Protein AF-0000000067820823 (afdb_homodimer)

InterPro domains:
  IPR001498 Impact, N-terminal [PF01205] (80-189)
  IPR020568 Ribosomal protein uS5 domain 2-type superfamily [SSF54211] (69-195)
  IPR023582 Impact family [PTHR16301] (3-196)
  IPR036956 Impact, N-terminal domain superfamily [G3DSA:3.30.230.30] (71-196)

Sequence (394 aa):
MDRKTKERLHRSLDQIYKKHKGEIIVFRWVEEIRNFLFSVESRQERNKRTERKKVKSRPDEYTKAAECPDITHGEVITDRKSSFQGHAARVGSVDDVKAVLTKLKMHRKIVNAKHNMVAYRIEHRTAKGVEIVQGYDEDGEAHAGGRLLHLLQTNNCLNTAVVVTRWFGGIQIGGDRFRHITNAAKQAIQQAGLLNKMDRKTKERLHRSLDQIYKKHKGEIIVFRWVEEIRNFLFSVESRQERNKRTERKKVKSRPDEYTKAAECPDITHGEVITDRKSSFQGHAARVGSVDDVKAVLTKLKMHRKIVNAKHNMVAYRIEHRTAKGVEIVQGYDEDGEAHAGGRLLHLLQTNNCLNTAVVVTRWFGGIQIGGDRFRHITNAAKQAIQQAGLLNK

Radius of gyration: 25.85 Å; Cα contacts (8 Å, |Δi|>4): 626; chains: 2; bounding box: 57×74×69 Å

pLDDT: mean 77.93, std 26.21, range [24.28, 98.88]

Structure (mmCIF, N/CA/C/O backbone):
data_AF-0000000067820823-model_v1
#
loop_
_entity.id
_entity.type
_entity.pdbx_description
1 polymer 'Protein IMPACT-like isoform X2'
#
loop_
_atom_site.group_PDB
_atom_site.id
_atom_site.type_symbol
_atom_site.label_atom_id
_atom_site.label_alt_id
_atom_site.label_comp_id
_atom_site.label_asym_id
_atom_site.label_entity_id
_atom_site.label_seq_id
_atom_site.pdbx_PDB_ins_code
_atom_site.Cartn_x
_atom_site.Cartn_y
_atom_site.Cartn_z
_atom_site.occupancy
_atom_site.B_iso_or_equiv
_atom_site.auth_seq_id
_atom_site.auth_comp_id
_atom_site.auth_asym_id
_atom_site.auth_atom_id
_atom_site.pdbx_PDB_model_num
ATOM 1 N N . MET A 1 1 ? -2.699 31.25 -27.094 1 39.38 1 MET A N 1
ATOM 2 C CA . MET A 1 1 ? -2.297 31.594 -25.734 1 39.38 1 MET A CA 1
ATOM 3 C C . MET A 1 1 ? -1.941 33.062 -25.625 1 39.38 1 MET A C 1
ATOM 5 O O . MET A 1 1 ? -1.123 33.562 -26.406 1 39.38 1 MET A O 1
ATOM 9 N N . ASP A 1 2 ? -2.703 33.812 -24.859 1 51.84 2 ASP A N 1
ATOM 10 C CA . ASP A 1 2 ? -2.561 35.25 -24.844 1 51.84 2 ASP A CA 1
ATOM 11 C C . ASP A 1 2 ? -1.235 35.656 -24.219 1 51.84 2 ASP A C 1
ATOM 13 O O . ASP A 1 2 ? -0.652 34.906 -23.438 1 51.84 2 ASP A O 1
ATOM 17 N N . ARG A 1 3 ? -0.697 36.75 -24.672 1 53.12 3 ARG A N 1
ATOM 18 C CA . ARG A 1 3 ? 0.581 37.312 -24.266 1 53.12 3 ARG A CA 1
ATOM 19 C C . ARG A 1 3 ? 0.674 37.438 -22.734 1 53.12 3 ARG A C 1
ATOM 21 O O . ARG A 1 3 ? 1.724 37.156 -22.156 1 53.12 3 ARG A O 1
ATOM 28 N N . LYS A 1 4 ? -0.357 37.719 -22.094 1 56.78 4 LYS A N 1
ATOM 29 C CA . LYS A 1 4 ? -0.385 37.875 -20.656 1 56.78 4 LYS A CA 1
ATOM 30 C C . LYS A 1 4 ? -0.19 36.562 -19.938 1 56.78 4 LYS A C 1
ATOM 32 O O . LYS A 1 4 ? 0.529 36.469 -18.938 1 56.78 4 LYS A O 1
ATOM 37 N N . THR A 1 5 ? -0.819 35.5 -20.469 1 55.78 5 THR A N 1
ATOM 38 C CA . THR A 1 5 ? -0.671 34.156 -19.906 1 55.78 5 THR A CA 1
ATOM 39 C C . THR A 1 5 ? 0.761 33.656 -20.062 1 55.78 5 THR A C 1
ATOM 41 O O . THR A 1 5 ? 1.307 33.031 -19.172 1 55.78 5 THR A O 1
ATOM 44 N N . LYS A 1 6 ? 1.312 34.062 -21.156 1 55 6 LYS A N 1
ATOM 45 C CA . LYS A 1 6 ? 2.703 33.688 -21.422 1 55 6 LYS A CA 1
ATOM 46 C C . LYS A 1 6 ? 3.645 34.406 -20.453 1 55 6 LYS A C 1
ATOM 48 O O . LYS A 1 6 ? 4.594 33.812 -19.953 1 55 6 LYS A O 1
ATOM 53 N N . GLU A 1 7 ? 3.434 35.625 -20.156 1 57.94 7 GLU A N 1
ATOM 54 C CA . GLU A 1 7 ? 4.273 36.375 -19.234 1 57.94 7 GLU A CA 1
ATOM 55 C C . GLU A 1 7 ? 4.141 35.875 -17.812 1 57.94 7 GLU A C 1
ATOM 57 O O . GLU A 1 7 ? 5.125 35.812 -17.078 1 57.94 7 GLU A O 1
ATOM 62 N N . ARG A 1 8 ? 2.9 35.438 -17.438 1 54.84 8 ARG A N 1
ATOM 63 C CA . ARG A 1 8 ? 2.691 34.875 -16.125 1 54.84 8 ARG A CA 1
ATOM 64 C C . ARG A 1 8 ? 3.422 33.531 -15.984 1 54.84 8 ARG A C 1
ATOM 66 O O . ARG A 1 8 ? 3.994 33.25 -14.93 1 54.84 8 ARG A O 1
ATOM 73 N N . LEU A 1 9 ? 3.406 32.844 -17.062 1 57.16 9 LEU A N 1
ATOM 74 C CA . LEU A 1 9 ? 4.191 31.609 -17.094 1 57.16 9 LEU A CA 1
ATOM 75 C C . LEU A 1 9 ? 5.676 31.906 -16.906 1 57.16 9 LEU A C 1
ATOM 77 O O . LEU A 1 9 ? 6.355 31.219 -16.141 1 57.16 9 LEU A O 1
ATOM 81 N N . HIS A 1 10 ? 6.109 32.812 -17.578 1 57.41 10 HIS A N 1
ATOM 82 C CA . HIS A 1 10 ? 7.52 33.188 -17.5 1 57.41 10 HIS A CA 1
ATOM 83 C C . HIS A 1 10 ? 7.895 33.656 -16.094 1 57.41 10 HIS A C 1
ATOM 85 O O . HIS A 1 10 ? 8.961 33.312 -15.586 1 57.41 10 HIS A O 1
ATOM 91 N N . ARG A 1 11 ? 7.125 34.406 -15.398 1 55.44 11 ARG A N 1
ATOM 92 C CA . ARG A 1 11 ? 7.402 34.906 -14.062 1 55.44 11 ARG A CA 1
ATOM 93 C C . ARG A 1 11 ? 7.426 33.781 -13.047 1 55.44 11 ARG A C 1
ATOM 95 O O . ARG A 1 11 ? 8.273 33.75 -12.148 1 55.44 11 ARG A O 1
ATOM 102 N N . SER A 1 12 ? 6.461 32.875 -13.242 1 53.94 12 SER A N 1
ATOM 103 C CA . SER A 1 12 ? 6.434 31.703 -12.367 1 53.94 12 SER A CA 1
ATOM 104 C C . SER A 1 12 ? 7.664 30.828 -12.57 1 53.94 12 SER A C 1
ATOM 106 O O . SER A 1 12 ? 8.258 30.344 -11.602 1 53.94 12 SER A O 1
ATOM 108 N N . LEU A 1 13 ? 7.996 30.734 -13.789 1 54.44 13 LEU A N 1
ATOM 109 C CA . LEU A 1 13 ? 9.195 29.969 -14.117 1 54.44 13 LEU A CA 1
ATOM 110 C C . LEU A 1 13 ? 10.445 30.672 -13.609 1 54.44 13 LEU A C 1
ATOM 112 O O . LEU A 1 13 ? 11.359 30.016 -13.094 1 54.44 13 LEU A O 1
ATOM 116 N N . ASP A 1 14 ? 10.484 31.922 -13.664 1 54.28 14 ASP A N 1
ATOM 117 C CA . ASP A 1 14 ? 11.617 32.719 -13.203 1 54.28 14 ASP A CA 1
ATOM 118 C C . ASP A 1 14 ? 11.758 32.656 -11.688 1 54.28 14 ASP A C 1
ATOM 120 O O . ASP A 1 14 ? 12.875 32.562 -11.164 1 54.28 14 ASP A O 1
ATOM 124 N N . GLN A 1 15 ? 10.734 32.75 -10.906 1 52.34 15 GLN A N 1
ATOM 125 C CA . GLN A 1 15 ? 10.758 32.656 -9.445 1 52.34 15 GLN A CA 1
ATOM 126 C C . GLN A 1 15 ? 11.258 31.297 -9 1 52.34 15 GLN A C 1
ATOM 128 O O . GLN A 1 15 ? 12.023 31.188 -8.039 1 52.34 15 GLN A O 1
ATOM 133 N N . ILE A 1 16 ? 10.836 30.328 -9.688 1 49.06 16 ILE A N 1
ATOM 134 C CA . ILE A 1 16 ? 11.297 28.984 -9.398 1 49.06 16 ILE A CA 1
ATOM 135 C C . ILE A 1 16 ? 12.781 28.859 -9.719 1 49.06 16 ILE A C 1
ATOM 137 O O . ILE A 1 16 ? 13.539 28.25 -8.961 1 49.06 16 ILE A O 1
ATOM 141 N N . TYR A 1 17 ? 13.148 29.344 -10.836 1 47.38 17 TYR A N 1
ATOM 142 C CA . TYR A 1 17 ? 14.555 29.359 -11.227 1 47.38 17 TYR A CA 1
ATOM 143 C C . TYR A 1 17 ? 15.406 30.062 -10.188 1 47.38 17 TYR A C 1
ATOM 145 O O . TYR A 1 17 ? 16.516 29.625 -9.867 1 47.38 17 TYR A O 1
ATOM 153 N N . LYS A 1 18 ? 14.969 31.125 -9.703 1 51.25 18 LYS A N 1
ATOM 154 C CA . LYS A 1 18 ? 15.742 31.906 -8.742 1 51.25 18 LYS A CA 1
ATOM 155 C C . LYS A 1 18 ? 15.836 31.188 -7.402 1 51.25 18 LYS A C 1
ATOM 157 O O . LYS A 1 18 ? 16.844 31.297 -6.695 1 51.25 18 LYS A O 1
ATOM 162 N N . LYS A 1 19 ? 14.789 30.453 -7.035 1 46.28 19 LYS A N 1
ATOM 163 C CA . LYS A 1 19 ? 14.773 29.781 -5.738 1 46.28 19 LYS A CA 1
ATOM 164 C C . LYS A 1 19 ? 15.555 28.469 -5.793 1 46.28 19 LYS A C 1
ATOM 166 O O . LYS A 1 19 ? 16.109 28.031 -4.785 1 46.28 19 LYS A O 1
ATOM 171 N N . HIS A 1 20 ? 15.594 27.703 -6.906 1 42.31 20 HIS A N 1
ATOM 172 C CA . HIS A 1 20 ? 16.25 26.391 -6.965 1 42.31 20 HIS A CA 1
ATOM 173 C C . HIS A 1 20 ? 17.391 26.406 -7.969 1 42.31 20 HIS A C 1
ATOM 175 O O . HIS A 1 20 ? 17.328 25.719 -9 1 42.31 20 HIS A O 1
ATOM 181 N N . LYS A 1 21 ? 18.312 27.172 -8.023 1 42.91 21 LYS A N 1
ATOM 182 C CA . LYS A 1 21 ? 19.438 27.406 -8.93 1 42.91 21 LYS A CA 1
ATOM 183 C C . LYS A 1 21 ? 20.266 26.125 -9.109 1 42.91 21 LYS A C 1
ATOM 185 O O . LYS A 1 21 ? 21.141 26.062 -9.969 1 42.91 21 LYS A O 1
ATOM 190 N N . GLY A 1 22 ? 20.047 25.047 -8.398 1 41.19 22 GLY A N 1
ATOM 191 C CA . GLY A 1 22 ? 20.906 23.875 -8.453 1 41.19 22 GLY A CA 1
ATOM 192 C C . GLY A 1 22 ? 20.141 22.594 -8.727 1 41.19 22 GLY A C 1
ATOM 193 O O . GLY A 1 22 ? 20.734 21.531 -8.852 1 41.19 22 GLY A O 1
ATOM 194 N N . GLU A 1 23 ? 18.922 22.5 -8.297 1 39.47 23 GLU A N 1
ATOM 195 C CA . GLU A 1 23 ? 18.281 21.203 -8.375 1 39.47 23 GLU A CA 1
ATOM 196 C C . GLU A 1 23 ? 17.703 20.953 -9.766 1 39.47 23 GLU A C 1
ATOM 198 O O . GLU A 1 23 ? 17.391 21.891 -10.5 1 39.47 23 GLU A O 1
ATOM 203 N N . ILE A 1 24 ? 17.953 19.734 -10.328 1 37.59 24 ILE A N 1
ATOM 204 C CA . ILE A 1 24 ? 17.484 19.172 -11.602 1 37.59 24 ILE A CA 1
ATOM 205 C C . ILE A 1 24 ? 16.031 19.562 -11.82 1 37.59 24 ILE A C 1
ATOM 207 O O . ILE A 1 24 ? 15.141 19.109 -11.094 1 37.59 24 ILE A O 1
ATOM 211 N N . ILE A 1 25 ? 15.719 20.734 -12.195 1 42.69 25 ILE A N 1
ATOM 212 C CA . ILE A 1 25 ? 14.609 21.672 -12.359 1 42.69 25 ILE A CA 1
ATOM 213 C C . ILE A 1 25 ? 13.688 21.188 -13.477 1 42.69 25 ILE A C 1
ATOM 215 O O . ILE A 1 25 ? 12.641 21.781 -13.734 1 42.69 25 ILE A O 1
ATOM 219 N N . VAL A 1 26 ? 14.234 20.25 -14.227 1 43.44 26 VAL A N 1
ATOM 220 C CA . VAL A 1 26 ? 13.445 20.016 -15.438 1 43.44 26 VAL A CA 1
ATOM 221 C C . VAL A 1 26 ? 12.109 19.391 -15.07 1 43.44 26 VAL A C 1
ATOM 223 O O . VAL A 1 26 ? 11.062 19.797 -15.57 1 43.44 26 VAL A O 1
ATOM 226 N N . PHE A 1 27 ? 12.227 18.406 -14.164 1 41.75 27 PHE A N 1
ATOM 227 C CA . PHE A 1 27 ? 10.984 17.688 -13.898 1 41.75 27 PHE A CA 1
ATOM 228 C C . PHE A 1 27 ? 9.992 18.594 -13.172 1 41.75 27 PHE A C 1
ATOM 230 O O . PHE A 1 27 ? 8.797 18.594 -13.492 1 41.75 27 PHE A O 1
ATOM 237 N N . ARG A 1 28 ? 10.508 19.422 -12.336 1 45.19 28 ARG A N 1
ATOM 238 C CA . ARG A 1 28 ? 9.648 20.344 -11.617 1 45.19 28 ARG A CA 1
ATOM 239 C C . ARG A 1 28 ? 9.062 21.391 -12.57 1 45.19 28 ARG A C 1
ATOM 241 O O . ARG A 1 28 ? 7.883 21.75 -12.461 1 45.19 28 ARG A O 1
ATOM 248 N N . TRP A 1 29 ? 9.844 21.75 -13.547 1 45.97 29 TRP A N 1
ATOM 249 C CA . TRP A 1 29 ? 9.367 22.703 -14.547 1 45.97 29 TRP A CA 1
ATOM 250 C C . TRP A 1 29 ? 8.266 22.078 -15.398 1 45.97 29 TRP A C 1
ATOM 252 O O . TRP A 1 29 ? 7.23 22.688 -15.641 1 45.97 29 TRP A O 1
A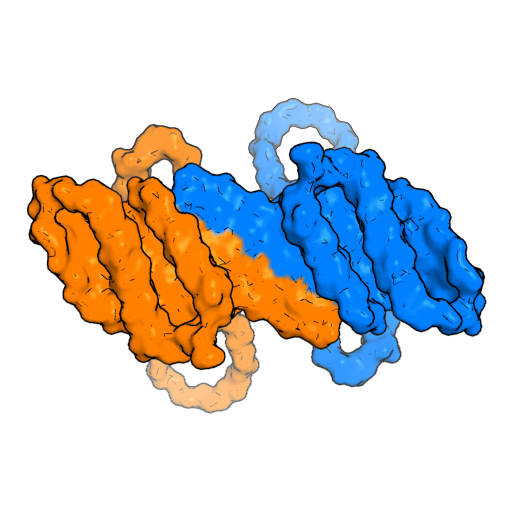TOM 262 N N . VAL A 1 30 ? 8.461 20.859 -15.75 1 47.31 30 VAL A N 1
ATOM 263 C CA . VAL A 1 30 ? 7.48 20.172 -16.578 1 47.31 30 VAL A CA 1
ATOM 264 C C . VAL A 1 30 ? 6.172 20 -15.805 1 47.31 30 VAL A C 1
ATOM 266 O O . VAL A 1 30 ? 5.09 20.234 -16.344 1 47.31 30 VAL A O 1
ATOM 269 N N . GLU A 1 31 ? 6.344 19.766 -14.609 1 49.38 31 GLU A N 1
ATOM 270 C CA . GLU A 1 31 ? 5.145 19.625 -13.797 1 49.38 31 GLU A CA 1
ATOM 271 C C . GLU A 1 31 ? 4.449 20.969 -13.602 1 49.38 31 GLU A C 1
ATOM 273 O O . GLU A 1 31 ? 3.219 21.047 -13.633 1 49.38 31 GLU A O 1
ATOM 278 N N . GLU A 1 32 ? 5.211 21.984 -13.5 1 51 32 GLU A N 1
ATOM 279 C CA . GLU A 1 32 ? 4.645 23.312 -13.367 1 51 32 GLU A CA 1
ATOM 280 C C . GLU A 1 32 ? 4.004 23.781 -14.68 1 51 32 GLU A C 1
ATOM 282 O O . GLU A 1 32 ? 2.939 24.391 -14.672 1 51 32 GLU A O 1
ATOM 287 N N . ILE A 1 33 ? 4.637 23.453 -15.664 1 48.97 33 ILE A N 1
ATOM 288 C CA . ILE A 1 33 ? 4.09 23.766 -16.984 1 48.97 33 ILE A CA 1
ATOM 289 C C . ILE A 1 33 ? 2.812 22.969 -17.219 1 48.97 33 ILE A C 1
ATOM 291 O O . ILE A 1 33 ? 1.807 23.516 -17.672 1 48.97 33 ILE A O 1
ATOM 295 N N . ARG A 1 34 ? 2.801 21.75 -16.844 1 47.66 34 ARG A N 1
ATOM 296 C CA . ARG A 1 34 ? 1.609 20.906 -16.984 1 47.66 34 ARG A CA 1
ATOM 297 C C . ARG A 1 34 ? 0.469 21.438 -16.125 1 47.66 34 ARG A C 1
ATOM 299 O O . ARG A 1 34 ? -0.676 21.516 -16.578 1 47.66 34 ARG A O 1
ATOM 306 N N . ASN A 1 35 ? 0.856 21.859 -14.922 1 52.94 35 ASN A N 1
ATOM 307 C CA . ASN A 1 35 ? -0.122 22.484 -14.031 1 52.94 35 ASN A CA 1
ATOM 308 C C . ASN A 1 35 ? -0.64 23.797 -14.594 1 52.94 35 ASN A C 1
ATOM 310 O O . ASN A 1 35 ? -1.834 24.094 -14.5 1 52.94 35 ASN A O 1
ATOM 314 N N . PHE A 1 36 ? 0.246 24.578 -15.141 1 45.69 36 PHE A N 1
ATOM 315 C CA . PHE A 1 36 ? -0.088 25.859 -15.742 1 45.69 36 PHE A CA 1
ATOM 316 C C . PHE A 1 36 ? -0.953 25.656 -16.984 1 45.69 36 PHE A C 1
ATOM 318 O O . PHE A 1 36 ? -1.968 26.344 -17.156 1 45.69 36 PHE A O 1
ATOM 325 N N . LEU A 1 37 ? -0.619 24.75 -17.75 1 49.31 37 LEU A N 1
ATOM 326 C CA . LEU A 1 37 ? -1.388 24.469 -18.969 1 49.31 37 LEU A CA 1
ATOM 327 C C . LEU A 1 37 ? -2.777 23.953 -18.609 1 49.31 37 LEU A C 1
ATOM 329 O O . LEU A 1 37 ? -3.762 24.297 -19.266 1 49.31 37 LEU A O 1
ATOM 333 N N . PHE A 1 38 ? -2.891 23.203 -17.641 1 46.91 38 PHE A N 1
ATOM 334 C CA . PHE A 1 38 ? -4.164 22.703 -17.141 1 46.91 38 PHE A CA 1
ATOM 335 C C . PHE A 1 38 ? -5.016 23.844 -16.578 1 46.91 38 PHE A C 1
ATOM 337 O O . PHE A 1 38 ? -6.227 23.875 -16.797 1 46.91 38 PHE A O 1
ATOM 344 N N . SER A 1 39 ? -4.363 24.734 -15.984 1 43.84 39 SER A N 1
ATOM 345 C CA . SER A 1 39 ? -5.094 25.891 -15.453 1 43.84 39 SER A CA 1
ATOM 346 C C . SER A 1 39 ? -5.613 26.781 -16.562 1 43.84 39 SER A C 1
ATOM 348 O O . SER A 1 39 ? -6.695 27.359 -16.453 1 43.84 39 SER A O 1
ATOM 350 N N . VAL A 1 40 ? -4.957 26.969 -17.641 1 44.94 40 VAL A N 1
ATOM 351 C CA . VAL A 1 40 ? -5.383 27.797 -18.766 1 44.94 40 VAL A CA 1
ATOM 352 C C . VAL A 1 40 ? -6.547 27.109 -19.484 1 44.94 40 VAL A C 1
ATOM 354 O O . VAL A 1 40 ? -7.484 27.781 -19.938 1 44.94 40 VAL A O 1
ATOM 357 N N . GLU A 1 41 ? -6.527 25.859 -19.656 1 42.62 41 GLU A N 1
ATOM 358 C CA . GLU A 1 41 ? -7.617 25.156 -20.344 1 42.62 41 GLU A CA 1
ATOM 359 C C . GLU A 1 41 ? -8.914 25.25 -19.547 1 42.62 41 GLU A C 1
ATOM 361 O O . GLU A 1 41 ? -10 25.375 -20.125 1 42.62 41 GLU A O 1
ATOM 366 N N . SER A 1 42 ? -8.75 25.266 -18.297 1 38.69 42 SER A N 1
ATOM 367 C CA . SER A 1 42 ? -9.961 25.359 -17.484 1 38.69 42 SER A CA 1
ATOM 368 C C . SER A 1 42 ? -10.547 26.766 -17.516 1 38.69 42 SER A C 1
ATOM 370 O O . SER A 1 42 ? -11.766 26.938 -17.438 1 38.69 42 SER A O 1
ATOM 372 N N . ARG A 1 43 ? -9.766 27.781 -17.766 1 37.38 43 ARG A N 1
ATOM 373 C CA . ARG A 1 43 ? -10.32 29.125 -17.891 1 37.38 43 ARG A CA 1
ATOM 374 C C . ARG A 1 43 ? -11.094 29.281 -19.203 1 37.38 43 ARG A C 1
ATOM 376 O O . ARG A 1 43 ? -11.984 30.109 -19.297 1 37.38 43 ARG A O 1
ATOM 383 N N . GLN A 1 44 ? -10.727 28.609 -20.234 1 37.25 44 GLN A N 1
ATOM 384 C CA . GLN A 1 44 ? -11.438 28.812 -21.5 1 37.25 44 GLN A CA 1
ATOM 385 C C . GLN A 1 44 ? -12.859 28.266 -21.422 1 37.25 44 GLN A C 1
ATOM 387 O O . GLN A 1 44 ? -13.719 28.656 -22.219 1 37.25 44 GLN A O 1
ATOM 392 N N . GLU A 1 45 ? -13.102 27.281 -20.578 1 37.03 45 GLU A N 1
ATOM 393 C CA . GLU A 1 45 ? -14.445 26.719 -20.594 1 37.03 45 GLU A CA 1
ATOM 394 C C . GLU A 1 45 ? -15.438 27.641 -19.875 1 37.03 45 GLU A C 1
ATOM 396 O O . GLU A 1 45 ? -16.641 27.406 -19.922 1 37.03 45 GLU A O 1
ATOM 401 N N . ARG A 1 46 ? -14.969 28.609 -19.047 1 31.05 46 ARG A N 1
ATOM 402 C CA . ARG A 1 46 ? -15.984 29.438 -18.391 1 31.05 46 ARG A CA 1
ATOM 403 C C . ARG A 1 46 ? -16.703 30.328 -19.406 1 31.05 46 ARG A C 1
ATOM 405 O O . ARG A 1 46 ? -17.812 30.797 -19.141 1 31.05 46 ARG A O 1
ATOM 412 N N . ASN A 1 47 ? -16.094 30.766 -20.453 1 29.28 47 ASN A N 1
ATOM 413 C CA . ASN A 1 47 ? -16.781 31.812 -21.203 1 29.28 47 ASN A CA 1
ATOM 414 C C . ASN A 1 47 ? -17.875 31.234 -22.094 1 29.28 47 ASN A C 1
ATOM 416 O O . ASN A 1 47 ? -18.516 31.984 -22.859 1 29.28 47 ASN A O 1
ATOM 420 N N . LYS A 1 48 ? -17.766 29.969 -22.562 1 35.5 48 LYS A N 1
ATOM 421 C CA . LYS A 1 48 ? -18.766 29.641 -23.562 1 35.5 48 LYS A CA 1
ATOM 422 C C . LYS A 1 48 ? -20.141 29.438 -22.922 1 35.5 48 LYS A C 1
ATOM 424 O O . LYS A 1 48 ? -20.609 28.297 -22.828 1 35.5 48 LYS A O 1
ATOM 429 N N . ARG A 1 49 ? -20.484 29.969 -21.75 1 26.03 49 ARG A N 1
ATOM 430 C CA . ARG A 1 49 ? -21.797 29.719 -21.188 1 26.03 49 ARG A CA 1
ATOM 431 C C . ARG A 1 49 ? -22.891 30.328 -22.062 1 26.03 49 ARG A C 1
ATOM 433 O O . ARG A 1 49 ? -24.078 30.219 -21.766 1 26.03 49 ARG A O 1
ATOM 440 N N . THR A 1 50 ? -22.594 31.141 -23.031 1 24.62 50 THR A N 1
ATOM 441 C CA . THR A 1 50 ? -23.875 31.797 -23.328 1 24.62 50 THR A CA 1
ATOM 442 C C . THR A 1 50 ? -24.766 30.875 -24.172 1 24.62 50 THR A C 1
ATOM 444 O O . THR A 1 50 ? -25.984 30.828 -23.969 1 24.62 50 THR A O 1
ATOM 447 N N . GLU A 1 51 ? -24.406 30.516 -25.484 1 26.94 51 GLU A N 1
ATOM 448 C CA . GLU A 1 51 ? -25.516 30.406 -26.438 1 26.94 51 GLU A CA 1
ATOM 449 C C . GLU A 1 51 ? -26.297 29.125 -26.219 1 26.94 51 GLU A C 1
ATOM 451 O O . GLU A 1 51 ? -25.766 28.125 -25.719 1 26.94 51 GLU A O 1
ATOM 456 N N . ARG A 1 52 ? -27.734 29.031 -26.781 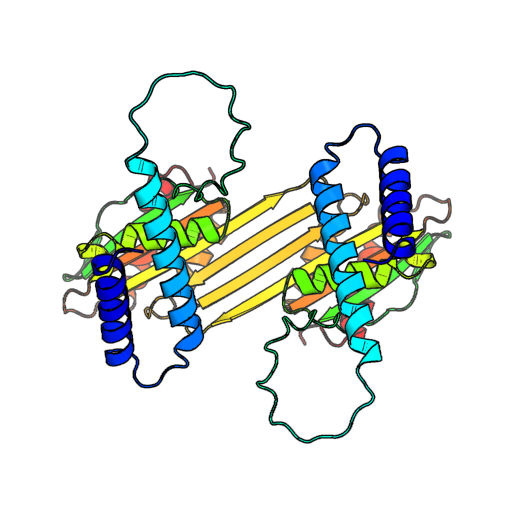1 24.67 52 ARG A N 1
ATOM 457 C CA . ARG A 1 52 ? -29 28.328 -26.609 1 24.67 52 ARG A CA 1
ATOM 458 C C . ARG A 1 52 ? -28.859 26.844 -26.938 1 24.67 52 ARG A C 1
ATOM 460 O O . ARG A 1 52 ? -29.547 26 -26.359 1 24.67 52 ARG A O 1
ATOM 467 N N . LYS A 1 53 ? -28.609 26.469 -28.25 1 29.34 53 LYS A N 1
ATOM 468 C CA . LYS A 1 53 ? -29.375 25.375 -28.828 1 29.34 53 LYS A CA 1
ATOM 469 C C . LYS A 1 53 ? -28.922 24.031 -28.266 1 29.34 53 LYS A C 1
ATOM 471 O O . LYS A 1 53 ? -27.75 23.859 -27.906 1 29.34 53 LYS A O 1
ATOM 476 N N . LYS A 1 54 ? -29.906 22.891 -28.25 1 28.17 54 LYS A N 1
ATOM 477 C CA . LYS A 1 54 ? -30.125 21.609 -27.578 1 28.17 54 LYS A CA 1
ATOM 478 C C . LYS A 1 54 ? -29.109 20.578 -28.031 1 28.17 54 LYS A C 1
ATOM 480 O O . LYS A 1 54 ? -29.297 19.375 -27.812 1 28.17 54 LYS A O 1
ATOM 485 N N . VAL A 1 55 ? -28.156 20.891 -28.953 1 24.64 55 VAL A N 1
ATOM 486 C CA . VAL A 1 55 ? -27.594 19.734 -29.625 1 24.64 55 VAL A CA 1
ATOM 487 C C . VAL A 1 55 ? -26.969 18.797 -28.594 1 24.64 55 VAL A C 1
ATOM 489 O O . VAL A 1 55 ? -26.281 19.234 -27.656 1 24.64 55 VAL A O 1
ATOM 492 N N . LYS A 1 56 ? -27.453 17.484 -28.641 1 28.75 56 LYS A N 1
ATOM 493 C CA . LYS A 1 56 ? -27.156 16.312 -27.812 1 28.75 56 LYS A CA 1
ATOM 494 C C . LYS A 1 56 ? -25.656 16.094 -27.703 1 28.75 56 LYS A C 1
ATOM 496 O O . LYS A 1 56 ? -25 15.711 -28.672 1 28.75 56 LYS A O 1
ATOM 501 N N . SER A 1 57 ? -24.891 17.125 -27.406 1 25.94 57 SER A N 1
ATOM 502 C CA . SER A 1 57 ? -23.422 17.031 -27.391 1 25.94 57 SER A CA 1
ATOM 503 C C . SER A 1 57 ? -22.969 15.789 -26.641 1 25.94 57 SER A C 1
ATOM 505 O O . SER A 1 57 ? -23.594 15.367 -25.672 1 25.94 57 SER A O 1
ATOM 507 N N . ARG A 1 58 ? -22.312 14.859 -27.406 1 27.66 58 ARG A N 1
ATOM 508 C CA . ARG A 1 58 ? -21.625 13.68 -26.891 1 27.66 58 ARG A CA 1
ATOM 509 C C . ARG A 1 58 ? -20.969 13.969 -25.547 1 27.66 58 ARG A C 1
ATOM 511 O O . ARG A 1 58 ? -20.453 15.062 -25.328 1 27.66 58 ARG A O 1
ATOM 518 N N . PRO A 1 59 ? -21.406 13.32 -24.5 1 29.22 59 PRO A N 1
ATOM 519 C CA . PRO A 1 59 ? -20.844 13.492 -23.156 1 29.22 59 PRO A CA 1
ATOM 520 C C . PRO A 1 59 ? -19.312 13.617 -23.172 1 29.22 59 PRO A C 1
ATOM 522 O O . PRO A 1 59 ? -18.641 12.844 -23.844 1 29.22 59 PRO A O 1
ATOM 525 N N . ASP A 1 60 ? -18.703 14.812 -23.375 1 30.7 60 ASP A N 1
ATOM 526 C CA . ASP A 1 60 ? -17.312 15.18 -23.141 1 30.7 60 ASP A CA 1
ATOM 527 C C . ASP A 1 60 ? -16.703 14.344 -22.016 1 30.7 60 ASP A C 1
ATOM 529 O O . ASP A 1 60 ? -17.172 14.398 -20.875 1 30.7 60 ASP A O 1
ATOM 533 N N . GLU A 1 61 ? -16.469 13.102 -22.25 1 31.55 61 GLU A N 1
ATOM 534 C CA . GLU A 1 61 ? -15.617 12.344 -21.344 1 31.55 61 GLU A CA 1
ATOM 535 C C . GLU A 1 61 ? -14.516 13.219 -20.75 1 31.55 61 GLU A C 1
ATOM 537 O O . GLU A 1 61 ? -13.453 13.383 -21.359 1 31.55 61 GLU A O 1
ATOM 542 N N . TYR A 1 62 ? -14.656 14.586 -20.609 1 29.03 62 TYR A N 1
ATOM 543 C CA . TYR A 1 62 ? -13.758 15.5 -19.906 1 29.03 62 TYR A CA 1
ATOM 544 C C . TYR A 1 62 ? -13.055 14.789 -18.766 1 29.03 62 TYR A C 1
ATOM 546 O O . TYR A 1 62 ? -13.656 13.961 -18.062 1 29.03 62 TYR A O 1
ATOM 554 N N . THR A 1 63 ? -11.891 14.344 -18.953 1 33.53 63 THR A N 1
ATOM 555 C CA . THR A 1 63 ? -11.055 14.047 -17.797 1 33.53 63 THR A CA 1
ATOM 556 C C . THR A 1 63 ? -11.469 14.898 -16.609 1 33.53 63 THR A C 1
ATOM 558 O O . THR A 1 63 ? -11.305 16.125 -16.625 1 33.53 63 THR A O 1
ATOM 561 N N . LYS A 1 64 ? -12.633 14.906 -16.141 1 35.97 64 LYS A N 1
ATOM 562 C CA . LYS A 1 64 ? -13.109 15.594 -14.953 1 35.97 64 LYS A CA 1
ATOM 563 C C . LYS A 1 64 ? -11.969 15.898 -13.992 1 35.97 64 LYS A C 1
ATOM 565 O O . LYS A 1 64 ? -11.25 14.984 -13.562 1 35.97 64 LYS A O 1
ATOM 570 N N . ALA A 1 65 ? -11.125 16.875 -14.172 1 41.19 65 ALA A N 1
ATOM 571 C CA . ALA A 1 65 ? -10.273 17.359 -13.094 1 41.19 65 ALA A CA 1
ATOM 572 C C . ALA A 1 65 ? -10.781 16.891 -11.734 1 41.19 65 ALA A C 1
ATOM 574 O O . ALA A 1 65 ? -11.898 17.234 -11.328 1 41.19 65 ALA A O 1
ATOM 575 N N . ALA A 1 66 ? -10.633 15.695 -11.383 1 56.34 66 ALA A N 1
ATOM 576 C CA . ALA A 1 66 ? -11.117 15.094 -10.148 1 56.34 66 ALA A CA 1
ATOM 577 C C . ALA A 1 66 ? -11.195 16.125 -9.031 1 56.34 66 ALA A C 1
ATOM 579 O O . ALA A 1 66 ? -10.234 16.859 -8.781 1 56.34 66 ALA A O 1
ATOM 580 N N . GLU A 1 67 ? -12.383 16.812 -8.781 1 82.38 67 GLU A N 1
ATOM 581 C CA . GLU A 1 67 ? -12.688 17.734 -7.688 1 82.38 67 GLU A CA 1
ATOM 582 C C . GLU A 1 67 ? -12.023 17.281 -6.391 1 82.38 67 GLU A C 1
ATOM 584 O O . GLU A 1 67 ? -11.922 16.078 -6.121 1 82.38 67 GLU A O 1
ATOM 589 N N . CYS A 1 68 ? -11.203 18.172 -5.836 1 93.81 68 CYS A N 1
ATOM 590 C CA . CYS A 1 68 ? -10.578 17.906 -4.547 1 93.81 68 CYS A CA 1
ATOM 591 C C . CYS A 1 68 ? -11.609 17.453 -3.52 1 93.81 68 CYS A C 1
ATOM 593 O O . CYS A 1 68 ? -12.664 18.078 -3.379 1 93.81 68 CYS A O 1
ATOM 595 N N . PRO A 1 69 ? -11.312 16.391 -2.875 1 97.38 69 PRO A N 1
ATOM 596 C CA . PRO A 1 69 ? -12.211 15.93 -1.812 1 97.38 69 PRO A CA 1
ATOM 597 C C . PRO A 1 69 ? -12.461 17 -0.75 1 97.38 69 PRO A C 1
ATOM 599 O O . PRO A 1 69 ? -11.633 17.891 -0.565 1 97.38 69 PRO A O 1
ATOM 602 N N . ASP A 1 70 ? -13.625 16.891 -0.086 1 97.38 70 ASP A N 1
ATOM 603 C CA . ASP A 1 70 ? -13.898 17.797 1.03 1 97.38 70 ASP A CA 1
ATOM 604 C C . ASP A 1 70 ? -12.93 17.547 2.182 1 97.38 70 ASP A C 1
ATOM 606 O O . ASP A 1 70 ? -12.609 16.406 2.504 1 97.38 70 ASP A O 1
ATOM 610 N N . ILE A 1 71 ? -12.555 18.594 2.783 1 98.69 71 ILE A N 1
ATOM 611 C CA . ILE A 1 71 ? -11.57 18.5 3.857 1 98.69 71 ILE A CA 1
ATOM 612 C C . ILE A 1 71 ? -12.203 18.938 5.176 1 98.69 71 ILE A C 1
ATOM 614 O O . ILE A 1 71 ? -12.812 20.016 5.254 1 98.69 71 ILE A O 1
ATOM 618 N N . THR A 1 72 ? -12.055 18.125 6.215 1 98.75 72 THR A N 1
ATOM 619 C CA . THR A 1 72 ? -12.477 18.453 7.566 1 98.75 72 THR A CA 1
ATOM 620 C C . THR A 1 72 ? -11.312 19.016 8.383 1 98.75 72 THR A C 1
ATOM 622 O O . THR A 1 72 ? -10.234 18.406 8.414 1 98.75 72 THR A O 1
ATOM 625 N N . HIS A 1 73 ? -11.562 20.094 9.008 1 98.56 73 HIS A N 1
ATOM 626 C CA . HIS A 1 73 ? -10.516 20.734 9.805 1 98.56 73 HIS A CA 1
ATOM 627 C C . HIS A 1 73 ? -10.773 20.562 11.297 1 98.56 73 HIS A C 1
ATOM 629 O O . HIS A 1 73 ? -11.852 20.906 11.789 1 98.56 73 HIS A O 1
ATOM 635 N N . GLY A 1 74 ? -9.805 20.016 11.961 1 98.44 74 GLY A N 1
ATOM 636 C CA . GLY A 1 74 ? -9.922 19.875 13.406 1 98.44 74 GLY A CA 1
ATOM 637 C C . GLY A 1 74 ? -9.641 21.156 14.164 1 98.44 74 GLY A C 1
ATOM 638 O O . GLY A 1 74 ? -9.305 22.188 13.555 1 98.44 74 GLY A O 1
ATOM 639 N N . GLU A 1 75 ? -9.789 21.047 15.484 1 97.75 75 GLU A N 1
ATOM 640 C CA . GLU A 1 75 ? -9.453 22.172 16.344 1 97.75 75 GLU A CA 1
ATOM 641 C C . GLU A 1 75 ? -7.945 22.344 16.469 1 97.75 75 GLU A C 1
ATOM 643 O O . GLU A 1 75 ? -7.195 21.375 16.359 1 97.75 75 GLU A O 1
ATOM 648 N N . VAL A 1 76 ? -7.59 23.547 16.734 1 98.25 76 VAL A N 1
ATOM 649 C CA . VAL A 1 76 ? -6.172 23.828 16.922 1 98.25 76 VAL A CA 1
ATOM 650 C C . VAL A 1 76 ? -5.758 23.484 18.344 1 98.25 76 VAL A C 1
ATOM 652 O O . VAL A 1 76 ? -6.422 23.891 19.312 1 98.25 76 VAL A O 1
ATOM 655 N N . ILE A 1 77 ? -4.648 22.734 18.484 1 98.38 77 ILE A N 1
ATOM 656 C CA . ILE A 1 77 ? -4.035 22.422 19.766 1 98.38 77 ILE A CA 1
ATOM 657 C C . ILE A 1 77 ? -2.797 23.297 19.984 1 98.38 77 ILE A C 1
ATOM 659 O O . ILE A 1 77 ? -1.946 23.391 19.094 1 98.38 77 ILE A O 1
ATOM 663 N N . THR A 1 78 ? -2.658 23.922 21.156 1 98 78 THR A N 1
ATOM 664 C CA . THR A 1 78 ? -1.515 24.781 21.438 1 98 78 THR A CA 1
ATOM 665 C C . THR A 1 78 ? -0.776 24.312 22.688 1 98 78 THR A C 1
ATOM 667 O O . THR A 1 78 ? -1.402 23.953 23.672 1 98 78 THR A O 1
ATOM 670 N N . ASP A 1 79 ? 0.533 24.266 22.562 1 97.56 79 ASP A N 1
ATOM 671 C CA . ASP A 1 79 ? 1.417 23.922 23.672 1 97.56 79 ASP A CA 1
ATOM 672 C C . ASP A 1 79 ? 2.723 24.703 23.609 1 97.56 79 ASP A C 1
ATOM 674 O O . ASP A 1 79 ? 3.498 24.547 22.656 1 97.56 79 ASP A O 1
ATOM 678 N N . ARG A 1 80 ? 3.057 25.484 24.625 1 97 80 ARG A N 1
ATOM 679 C CA . ARG A 1 80 ? 4.262 26.297 24.688 1 97 80 ARG A CA 1
ATOM 680 C C . ARG A 1 80 ? 4.477 27.062 23.391 1 97 80 ARG A C 1
ATOM 682 O O . ARG A 1 80 ? 5.555 27 22.797 1 97 80 ARG A O 1
ATOM 689 N N . LYS A 1 81 ? 3.416 27.719 22.859 1 96.38 81 LYS A N 1
ATOM 690 C CA . LYS A 1 81 ? 3.352 28.656 21.75 1 96.38 81 LYS A CA 1
ATOM 691 C C . LYS A 1 81 ? 3.354 27.906 20.406 1 96.38 81 LYS A C 1
ATOM 693 O O . LYS A 1 81 ? 3.148 28.516 19.359 1 96.38 81 LYS A O 1
ATOM 698 N N . SER A 1 82 ? 3.541 26.594 20.484 1 97.25 82 SER A N 1
ATOM 699 C CA . SER A 1 82 ? 3.408 25.812 19.266 1 97.25 82 SER A CA 1
ATOM 700 C C . SER A 1 82 ? 1.956 25.422 19.016 1 97.25 82 SER A C 1
ATOM 702 O O . SER A 1 82 ? 1.184 25.25 19.969 1 97.25 82 SER A O 1
ATOM 704 N N . SER A 1 83 ? 1.608 25.375 17.766 1 98.19 83 SER A N 1
ATOM 705 C CA . SER A 1 83 ? 0.24 25.016 17.422 1 98.19 83 SER A CA 1
ATOM 706 C C . SER A 1 83 ? 0.214 23.859 16.422 1 98.19 83 SER A C 1
ATOM 708 O O . SER A 1 83 ? 1.124 23.719 15.609 1 98.19 83 SER A O 1
ATOM 710 N N . PHE A 1 84 ? -0.841 22.984 16.516 1 98.56 84 PHE A N 1
ATOM 711 C CA . PHE A 1 84 ? -1.048 21.797 15.688 1 98.56 84 PHE A CA 1
ATOM 712 C C . PHE A 1 84 ? -2.492 21.719 15.219 1 98.56 84 PHE A C 1
ATOM 714 O O . PHE A 1 84 ? -3.424 21.891 16 1 98.56 84 PHE A O 1
ATOM 721 N N . GLN A 1 85 ? -2.67 21.469 13.953 1 98.69 85 GLN A N 1
ATOM 722 C CA . GLN A 1 85 ? -4.02 21.297 13.43 1 98.69 85 GLN A CA 1
ATOM 723 C C . GLN A 1 85 ? -4.078 20.141 12.438 1 98.69 85 GLN A C 1
ATOM 725 O O . GLN A 1 85 ? -3.246 20.047 11.531 1 98.69 85 GLN A O 1
ATOM 730 N N . GLY A 1 86 ? -5.07 19.297 12.664 1 98.81 86 GLY A N 1
ATOM 731 C CA . GLY A 1 86 ? -5.293 18.188 11.742 1 98.81 86 GLY A CA 1
ATOM 732 C C . GLY A 1 86 ? -6.301 18.516 10.656 1 98.81 86 GLY A C 1
ATOM 733 O O . GLY A 1 86 ? -7.242 19.266 10.883 1 98.81 86 GLY A O 1
ATOM 734 N N . HIS A 1 87 ? -6.082 17.953 9.508 1 98.88 87 HIS A N 1
ATOM 735 C CA . HIS A 1 87 ? -6.984 18 8.359 1 98.88 87 HIS A CA 1
ATOM 736 C C . HIS A 1 87 ? -7.207 16.609 7.781 1 98.88 87 HIS A C 1
ATOM 738 O O . HIS A 1 87 ? -6.25 15.883 7.504 1 98.88 87 HIS A O 1
ATOM 744 N N . ALA A 1 88 ? -8.445 16.25 7.66 1 98.81 88 ALA A N 1
ATOM 745 C CA . ALA A 1 88 ? -8.734 14.891 7.199 1 98.81 88 ALA A CA 1
ATOM 746 C C . ALA A 1 88 ? -9.688 14.914 6.008 1 98.81 88 ALA A C 1
ATOM 748 O O . ALA A 1 88 ? -10.547 15.797 5.902 1 98.81 88 ALA A O 1
ATOM 749 N N . ALA A 1 89 ? -9.523 13.953 5.145 1 98.81 89 ALA A N 1
ATOM 750 C CA . ALA A 1 89 ? -10.383 13.836 3.967 1 98.81 89 ALA A CA 1
ATOM 751 C C . ALA A 1 89 ? -10.547 12.375 3.553 1 98.81 89 ALA A C 1
ATOM 753 O O . ALA A 1 89 ? -9.609 11.586 3.672 1 98.81 89 ALA A O 1
ATOM 754 N N . ARG A 1 90 ? -11.727 12.109 3.094 1 98.5 90 ARG A N 1
ATOM 755 C CA . ARG A 1 90 ? -11.906 10.836 2.406 1 98.5 90 ARG A CA 1
ATOM 756 C C . ARG A 1 90 ? -11.273 10.859 1.021 1 98.5 90 ARG A C 1
ATOM 758 O O . ARG A 1 90 ? -11.508 11.789 0.241 1 98.5 90 ARG A O 1
ATOM 765 N N . VAL A 1 91 ? -10.453 9.867 0.724 1 98.38 91 VAL A N 1
ATOM 766 C CA . VAL A 1 91 ? -9.734 9.852 -0.548 1 98.38 91 VAL A CA 1
ATOM 767 C C . VAL A 1 91 ? -9.883 8.484 -1.208 1 98.38 91 VAL A C 1
ATOM 769 O O . VAL A 1 91 ? -10.039 7.473 -0.522 1 98.38 91 VAL A O 1
ATOM 772 N N . GLY A 1 92 ? -9.812 8.531 -2.58 1 97.25 92 GLY A N 1
ATOM 773 C CA . GLY A 1 92 ? -9.914 7.285 -3.324 1 97.25 92 GLY A CA 1
ATOM 774 C C . GLY A 1 92 ? -8.68 6.98 -4.152 1 97.25 92 GLY A C 1
ATOM 775 O O . GLY A 1 92 ? -8.57 5.902 -4.746 1 97.25 92 GLY A O 1
ATOM 776 N N . SER A 1 93 ? -7.762 7.938 -4.184 1 95.94 93 SER A N 1
ATOM 777 C CA . SER A 1 93 ? -6.547 7.785 -4.977 1 95.94 93 SER A CA 1
ATOM 778 C C . SER A 1 93 ? -5.43 8.68 -4.453 1 95.94 93 SER A C 1
ATOM 780 O O . SER A 1 93 ? -5.676 9.594 -3.66 1 95.94 93 SER A O 1
ATOM 782 N N . VAL A 1 94 ? -4.262 8.391 -4.891 1 96.38 94 VAL A N 1
ATOM 783 C CA . VAL A 1 94 ? -3.125 9.227 -4.52 1 96.38 94 VAL A CA 1
ATOM 784 C C . VAL A 1 94 ? -3.303 10.625 -5.109 1 96.38 94 VAL A C 1
ATOM 786 O O . VAL A 1 94 ? -2.908 11.617 -4.496 1 96.38 94 VAL A O 1
ATOM 789 N N . ASP A 1 95 ? -3.928 10.664 -6.254 1 95.88 95 ASP A N 1
ATOM 790 C CA . ASP A 1 95 ? -4.215 11.969 -6.848 1 95.88 95 ASP A CA 1
ATOM 791 C C . ASP A 1 95 ? -5.117 12.797 -5.945 1 95.88 95 ASP A C 1
ATOM 793 O O . ASP A 1 95 ? -4.957 14.016 -5.848 1 95.88 95 ASP A O 1
ATOM 797 N N . ASP A 1 96 ? -6.078 12.148 -5.297 1 97.69 96 ASP A N 1
ATOM 798 C CA . ASP A 1 96 ? -6.906 12.828 -4.309 1 97.69 96 ASP A CA 1
ATOM 799 C C . ASP A 1 96 ? -6.055 13.43 -3.195 1 97.69 96 ASP A C 1
ATOM 801 O O . ASP A 1 96 ? -6.285 14.57 -2.771 1 97.69 96 ASP A O 1
ATOM 805 N N . VAL A 1 97 ? -5.082 12.703 -2.758 1 98.12 97 VAL A N 1
ATOM 806 C CA . VAL A 1 97 ? -4.211 13.141 -1.67 1 98.12 97 VAL A CA 1
ATOM 807 C C . VAL A 1 97 ? -3.449 14.391 -2.092 1 98.12 97 VAL A C 1
ATOM 809 O O . VAL A 1 97 ? -3.373 15.367 -1.336 1 98.12 97 VAL A O 1
ATOM 812 N N . LYS A 1 98 ? -2.955 14.32 -3.244 1 96.25 98 LYS A N 1
ATOM 813 C CA . LYS A 1 98 ? -2.223 15.469 -3.777 1 96.25 98 LYS A CA 1
ATOM 814 C C . LYS A 1 98 ? -3.123 16.688 -3.885 1 96.25 98 LYS A C 1
ATOM 816 O O . LYS A 1 98 ? -2.699 17.812 -3.582 1 96.25 98 LYS A O 1
ATOM 821 N N . ALA A 1 99 ? -4.277 16.422 -4.344 1 97.25 99 ALA A N 1
ATOM 822 C CA . ALA A 1 99 ? -5.238 17.516 -4.461 1 97.25 99 ALA A CA 1
ATOM 823 C C . ALA A 1 99 ? -5.531 18.141 -3.098 1 97.25 99 ALA A C 1
ATOM 825 O O . ALA A 1 99 ? -5.625 19.359 -2.973 1 97.25 99 ALA A O 1
ATOM 826 N N . VAL A 1 100 ? -5.688 17.344 -2.09 1 98.06 100 VAL A N 1
ATOM 827 C CA . VAL A 1 100 ? -5.945 17.797 -0.728 1 98.06 100 VAL A CA 1
ATOM 828 C C . VAL A 1 100 ? -4.781 18.672 -0.249 1 98.06 100 VAL A C 1
ATOM 830 O O . VAL A 1 100 ? -4.992 19.781 0.26 1 98.06 100 VAL A O 1
ATOM 833 N N . LEU A 1 101 ? -3.637 18.188 -0.453 1 97.12 101 LEU A N 1
ATOM 834 C CA . LEU A 1 101 ? -2.451 18.938 -0.03 1 97.12 101 LEU A CA 1
ATOM 835 C C . LEU A 1 101 ? -2.361 20.281 -0.748 1 97.12 101 LEU A C 1
ATOM 837 O O . LEU A 1 101 ? -2.074 21.297 -0.124 1 97.12 101 LEU A O 1
ATOM 841 N N . THR A 1 102 ? -2.625 20.219 -2 1 95.44 102 THR A N 1
ATOM 842 C CA . THR A 1 102 ? -2.566 21.422 -2.811 1 95.44 102 THR A CA 1
ATOM 843 C C . THR A 1 102 ? -3.586 22.453 -2.322 1 95.44 102 THR A C 1
ATOM 845 O O . THR A 1 102 ? -3.26 23.625 -2.154 1 95.44 102 THR A O 1
ATOM 848 N N . LYS A 1 103 ? -4.742 21.984 -2.086 1 96.44 103 LYS A N 1
ATOM 849 C CA . LYS A 1 103 ? -5.797 22.875 -1.603 1 96.44 103 LYS A CA 1
ATOM 850 C C . LYS A 1 103 ? -5.434 23.484 -0.248 1 96.44 103 LYS A C 1
ATOM 852 O O . LYS A 1 103 ? -5.637 24.672 -0.017 1 96.44 103 LYS A O 1
ATOM 857 N N . LEU A 1 104 ? -4.941 22.703 0.596 1 97.25 104 LEU A N 1
ATOM 858 C CA . LEU A 1 104 ? -4.539 23.188 1.915 1 97.25 104 LEU A CA 1
ATOM 859 C C . LEU A 1 104 ? -3.451 24.25 1.801 1 97.25 104 LEU A C 1
ATOM 861 O O . LEU A 1 104 ? -3.502 25.266 2.486 1 97.25 104 LEU A O 1
ATOM 865 N N . LYS A 1 105 ? -2.594 24.047 0.916 1 94.06 105 LYS A N 1
ATOM 866 C CA . LYS A 1 105 ? -1.439 24.922 0.788 1 94.06 105 LYS A CA 1
ATOM 867 C C . LYS A 1 105 ? -1.82 26.234 0.094 1 94.06 105 LYS A C 1
ATOM 869 O O . LYS A 1 105 ? -1.008 27.156 0.006 1 94.06 105 LYS A O 1
ATOM 874 N N . MET A 1 106 ? -3.01 26.281 -0.365 1 92.44 106 MET A N 1
ATOM 875 C CA . MET A 1 106 ? -3.525 27.531 -0.91 1 92.44 106 MET A CA 1
ATOM 876 C C . MET A 1 106 ? -3.857 28.516 0.207 1 92.44 106 MET A C 1
ATOM 878 O O . MET A 1 106 ? -3.998 29.719 -0.038 1 92.44 106 MET A O 1
ATOM 882 N N . HIS A 1 107 ? -4.023 27.953 1.361 1 92.12 107 HIS A N 1
ATOM 883 C CA . HIS A 1 107 ? -4.234 28.797 2.523 1 92.12 107 HIS A CA 1
ATOM 884 C C . HIS A 1 107 ? -2.914 29.344 3.059 1 92.12 107 HIS A C 1
ATOM 886 O O . HIS A 1 107 ? -2.004 28.578 3.371 1 92.12 107 HIS A O 1
ATOM 892 N N . ARG A 1 108 ? -2.826 30.578 3.199 1 89.06 108 ARG A N 1
ATOM 893 C CA . ARG A 1 108 ? -1.593 31.281 3.559 1 89.06 108 ARG A CA 1
ATOM 894 C C . ARG A 1 108 ? -1.045 30.766 4.887 1 89.06 108 ARG A C 1
ATOM 896 O O . ARG A 1 108 ? 0.162 30.562 5.031 1 89.06 108 ARG A O 1
ATOM 903 N N . LYS A 1 109 ? -1.902 30.578 5.832 1 92.06 109 LYS A N 1
ATOM 904 C CA . LYS A 1 109 ? -1.455 30.125 7.148 1 92.06 109 LYS A CA 1
ATOM 905 C C . LYS A 1 109 ? -0.82 28.75 7.066 1 92.06 109 LYS A C 1
ATOM 907 O O . LYS A 1 109 ? 0.154 28.453 7.766 1 92.06 109 LYS A O 1
ATOM 912 N N . ILE A 1 110 ? -1.311 27.938 6.199 1 93.12 110 ILE A N 1
ATOM 913 C CA . ILE A 1 110 ? -0.852 26.562 6.094 1 93.12 110 ILE A CA 1
ATOM 914 C C . ILE A 1 110 ? 0.443 26.5 5.285 1 93.12 110 ILE A C 1
ATOM 916 O O . ILE A 1 110 ? 1.383 25.797 5.656 1 93.12 110 ILE A O 1
ATOM 920 N N . VAL A 1 111 ? 0.474 27.234 4.281 1 89.06 111 VAL A N 1
ATOM 921 C CA . VAL A 1 111 ? 1.667 27.203 3.441 1 89.06 111 VAL A CA 1
ATOM 922 C C . VAL A 1 111 ? 2.85 27.797 4.207 1 89.06 111 VAL A C 1
ATOM 924 O O . VAL A 1 111 ? 3.998 27.406 3.988 1 89.06 111 VAL A O 1
ATOM 927 N N . ASN A 1 112 ? 2.648 28.672 5.148 1 90.75 112 ASN A N 1
ATOM 928 C CA . ASN A 1 112 ? 3.707 29.328 5.902 1 90.75 112 ASN A CA 1
ATOM 929 C C . ASN A 1 112 ? 4.074 28.531 7.156 1 90.75 112 ASN A C 1
ATOM 931 O O . ASN A 1 112 ? 4.984 28.922 7.895 1 90.75 112 ASN A O 1
ATOM 935 N N . ALA A 1 113 ? 3.41 27.422 7.32 1 92.44 113 ALA A N 1
ATOM 936 C CA . ALA A 1 113 ? 3.727 26.578 8.461 1 92.44 113 ALA A CA 1
ATOM 937 C C . ALA A 1 113 ? 5.074 25.891 8.273 1 92.44 113 ALA A C 1
ATOM 939 O O . ALA A 1 113 ? 5.512 25.656 7.145 1 92.44 113 ALA A O 1
ATOM 940 N N . LYS A 1 114 ? 5.645 25.562 9.359 1 85.25 114 LYS A N 1
ATOM 941 C CA . LYS A 1 114 ? 6.941 24.906 9.32 1 85.25 114 LYS A CA 1
ATOM 942 C C . LYS A 1 114 ? 6.828 23.516 8.703 1 85.25 114 LYS A C 1
ATOM 944 O O . LYS A 1 114 ? 7.703 23.094 7.941 1 85.25 114 LYS A O 1
ATOM 949 N N . HIS A 1 115 ? 5.812 22.797 9.047 1 94.75 115 HIS A N 1
ATOM 950 C CA . HIS A 1 115 ? 5.637 21.422 8.578 1 94.75 115 HIS A CA 1
ATOM 951 C C . HIS A 1 115 ? 4.176 21.141 8.25 1 94.75 115 HIS A C 1
ATOM 953 O O . HIS A 1 115 ? 3.277 21.562 8.977 1 94.75 115 HIS A O 1
ATOM 959 N N . ASN A 1 116 ? 3.912 20.5 7.168 1 97.06 116 ASN A N 1
ATOM 960 C CA . ASN A 1 116 ? 2.641 19.891 6.789 1 97.06 116 ASN A CA 1
ATOM 961 C C . ASN A 1 116 ? 2.799 18.406 6.492 1 97.06 116 ASN A C 1
ATOM 963 O O . ASN A 1 116 ? 2.924 18.016 5.328 1 97.06 116 ASN A O 1
ATOM 967 N N . MET A 1 117 ? 2.793 17.609 7.496 1 98.06 117 MET A N 1
ATOM 968 C CA . MET A 1 117 ? 2.979 16.156 7.352 1 98.06 117 MET A CA 1
ATOM 969 C C . MET A 1 117 ? 1.704 15.492 6.844 1 98.06 117 MET A C 1
ATOM 971 O O . MET A 1 117 ? 0.599 15.906 7.199 1 98.06 117 MET A O 1
ATOM 975 N N . VAL A 1 118 ? 1.846 14.484 6.066 1 98.56 118 VAL A N 1
ATOM 976 C CA . VAL A 1 118 ? 0.673 13.82 5.508 1 98.56 118 VAL A CA 1
ATOM 977 C C . VAL A 1 118 ? 0.842 12.305 5.605 1 98.56 118 VAL A C 1
ATOM 979 O O . VAL A 1 118 ? 1.962 11.797 5.539 1 98.56 118 VAL A O 1
ATOM 982 N N . ALA A 1 119 ? -0.208 11.578 5.844 1 98.81 119 ALA A N 1
ATOM 983 C CA . ALA A 1 119 ? -0.319 10.125 5.715 1 98.81 119 ALA A CA 1
ATOM 984 C C . ALA A 1 119 ? -1.647 9.734 5.078 1 98.81 119 ALA A C 1
ATOM 986 O O . ALA A 1 119 ? -2.635 10.461 5.18 1 98.81 119 ALA A O 1
ATOM 987 N N . TYR A 1 120 ? -1.653 8.594 4.441 1 98.81 120 TYR A N 1
ATOM 988 C CA . TYR A 1 120 ? -2.881 8.133 3.799 1 98.81 120 TYR A CA 1
ATOM 989 C C . TYR A 1 120 ? -2.879 6.621 3.643 1 98.81 120 TYR A C 1
ATOM 991 O O . TYR A 1 120 ? -1.819 5.988 3.67 1 98.81 120 TYR A O 1
ATOM 999 N N . ARG A 1 121 ? -4.004 6.066 3.51 1 98.56 121 ARG A N 1
ATOM 1000 C CA . ARG A 1 121 ? -4.273 4.66 3.23 1 98.56 121 ARG A CA 1
ATOM 1001 C C . ARG A 1 121 ? -5.48 4.504 2.311 1 98.56 121 ARG A C 1
ATOM 1003 O O . ARG A 1 121 ? -6.582 4.945 2.645 1 98.56 121 ARG A O 1
ATOM 1010 N N . ILE A 1 122 ? -5.242 3.906 1.2 1 98.38 122 ILE A N 1
ATOM 1011 C CA . ILE A 1 122 ? -6.285 3.787 0.187 1 98.38 122 ILE A CA 1
ATOM 1012 C C . ILE A 1 122 ? -6.43 2.328 -0.235 1 98.38 122 ILE A C 1
ATOM 1014 O O . ILE A 1 122 ? -5.438 1.66 -0.538 1 98.38 122 ILE A O 1
ATOM 1018 N N . GLU A 1 123 ? -7.645 1.894 -0.238 1 97.62 123 GLU A N 1
A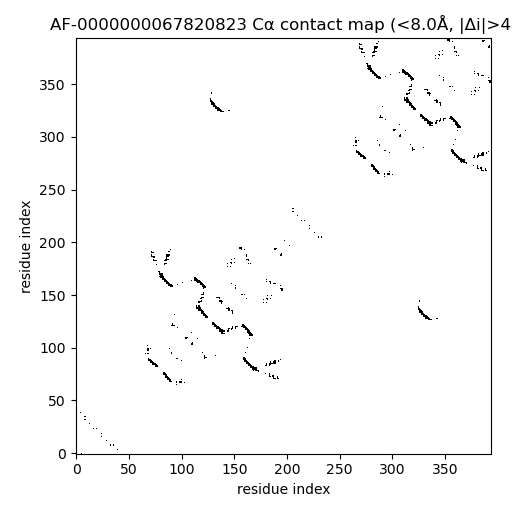TOM 1019 C CA . GLU A 1 123 ? -7.93 0.522 -0.651 1 97.62 123 GLU A CA 1
ATOM 1020 C C . GLU A 1 123 ? -8.75 0.494 -1.939 1 97.62 123 GLU A C 1
ATOM 1022 O O . GLU A 1 123 ? -9.719 1.242 -2.084 1 97.62 123 GLU A O 1
ATOM 1027 N N . HIS A 1 124 ? -8.305 -0.26 -2.861 1 95.38 124 HIS A N 1
ATOM 1028 C CA . HIS A 1 124 ? -9.07 -0.588 -4.059 1 95.38 124 HIS A CA 1
ATOM 1029 C C . HIS A 1 124 ? -9.453 -2.064 -4.082 1 95.38 124 HIS A C 1
ATOM 1031 O O . HIS A 1 124 ? -8.578 -2.936 -4.094 1 95.38 124 HIS A O 1
ATOM 1037 N N . ARG A 1 125 ? -10.75 -2.324 -4.121 1 94.5 125 ARG A N 1
ATOM 1038 C CA . ARG A 1 125 ? -11.25 -3.697 -4.137 1 94.5 125 ARG A CA 1
ATOM 1039 C C . ARG A 1 125 ? -11.945 -4.012 -5.453 1 94.5 125 ARG A C 1
ATOM 1041 O O . ARG A 1 125 ? -12.727 -3.201 -5.961 1 94.5 125 ARG A O 1
ATOM 1048 N N . THR A 1 126 ? -11.57 -5.105 -5.98 1 89.25 126 THR A N 1
ATOM 1049 C CA . THR A 1 126 ? -12.289 -5.668 -7.121 1 89.25 126 THR A CA 1
ATOM 1050 C C . THR A 1 126 ? -12.836 -7.051 -6.785 1 89.25 126 THR A C 1
ATOM 1052 O O . THR A 1 126 ? -12.617 -7.562 -5.684 1 89.25 126 THR A O 1
ATOM 1055 N N . ALA A 1 127 ? -13.562 -7.617 -7.691 1 90 127 ALA A N 1
ATOM 1056 C CA . ALA A 1 127 ? -14.086 -8.969 -7.512 1 90 127 ALA A CA 1
ATOM 1057 C C . ALA A 1 127 ? -12.953 -9.977 -7.375 1 90 127 ALA A C 1
ATOM 1059 O O . ALA A 1 127 ? -13.109 -11.016 -6.73 1 90 127 ALA A O 1
ATOM 1060 N N . LYS A 1 128 ? -11.773 -9.625 -7.844 1 89.25 128 LYS A N 1
ATOM 1061 C CA . LYS A 1 128 ? -10.719 -10.633 -7.949 1 89.25 128 LYS A CA 1
ATOM 1062 C C . LYS A 1 128 ? -9.594 -10.352 -6.957 1 89.25 128 LYS A C 1
ATOM 1064 O O . LYS A 1 128 ? -8.703 -11.188 -6.766 1 89.25 128 LYS A O 1
ATOM 1069 N N . GLY A 1 129 ? -9.711 -9.102 -6.367 1 93.88 129 GLY A N 1
ATOM 1070 C CA . GLY A 1 129 ? -8.57 -8.844 -5.5 1 93.88 129 GLY A CA 1
ATOM 1071 C C . GLY A 1 129 ? -8.641 -7.488 -4.812 1 93.88 129 GLY A C 1
ATOM 1072 O O . GLY A 1 129 ? -9.648 -6.789 -4.91 1 93.88 129 GLY A O 1
ATOM 1073 N N . VAL A 1 130 ? -7.613 -7.285 -3.986 1 95.19 130 VAL A N 1
ATOM 1074 C CA . VAL A 1 130 ? -7.516 -6.059 -3.203 1 95.19 130 VAL A CA 1
ATOM 1075 C C . VAL A 1 130 ? -6.141 -5.43 -3.4 1 95.19 130 VAL A C 1
ATOM 1077 O O . VAL A 1 130 ? -5.133 -6.137 -3.486 1 95.19 130 VAL A O 1
ATOM 1080 N N . GLU A 1 131 ? -6.172 -4.148 -3.525 1 96.62 131 GLU A N 1
ATOM 1081 C CA . GLU A 1 131 ? -4.938 -3.369 -3.521 1 96.62 131 GLU A CA 1
ATOM 1082 C C . GLU A 1 131 ? -4.992 -2.256 -2.48 1 96.62 131 GLU A C 1
ATOM 1084 O O . GLU A 1 131 ? -6.012 -1.573 -2.348 1 96.62 131 GLU A O 1
ATOM 1089 N N . ILE A 1 132 ? -3.945 -2.145 -1.753 1 97.44 132 ILE A N 1
ATOM 1090 C CA . ILE A 1 132 ? -3.84 -1.065 -0.775 1 97.44 132 ILE A CA 1
ATOM 1091 C C . ILE A 1 132 ? -2.615 -0.207 -1.085 1 97.44 132 ILE A C 1
ATOM 1093 O O . ILE A 1 132 ? -1.518 -0.729 -1.288 1 97.44 132 ILE A O 1
ATOM 1097 N N . VAL A 1 133 ? -2.857 1.059 -1.18 1 97.94 133 VAL A N 1
ATOM 1098 C CA . VAL A 1 133 ? -1.795 2.053 -1.302 1 97.94 133 VAL A CA 1
ATOM 1099 C C . VAL A 1 133 ? -1.734 2.902 -0.035 1 97.94 133 VAL A C 1
ATOM 1101 O O . VAL A 1 133 ? -2.74 3.484 0.379 1 97.94 133 VAL A O 1
ATOM 1104 N N . GLN A 1 134 ? -0.547 2.908 0.586 1 98.44 134 GLN A N 1
ATOM 1105 C CA . GLN A 1 134 ? -0.419 3.691 1.81 1 98.44 134 GLN A CA 1
ATOM 1106 C C . GLN A 1 134 ? 0.96 4.336 1.908 1 98.44 134 GLN A C 1
ATOM 1108 O O . GLN A 1 134 ? 1.951 3.77 1.441 1 98.44 134 GLN A O 1
ATOM 1113 N N . GLY A 1 135 ? 0.91 5.543 2.496 1 98.25 135 GLY A N 1
ATOM 1114 C CA . GLY A 1 135 ? 2.182 6.242 2.584 1 98.25 135 GLY A CA 1
ATOM 1115 C C . GLY A 1 135 ? 2.115 7.496 3.438 1 98.25 135 GLY A C 1
ATOM 1116 O O . GLY A 1 135 ? 1.076 7.793 4.031 1 98.25 135 GLY A O 1
ATOM 1117 N N . TYR A 1 136 ? 3.297 8.102 3.621 1 98.38 136 TYR A N 1
ATOM 1118 C CA . TYR A 1 136 ? 3.4 9.352 4.367 1 98.38 136 TYR A CA 1
ATOM 1119 C C . TYR A 1 136 ? 4.527 10.219 3.822 1 98.38 136 TYR A C 1
ATOM 1121 O O . TYR A 1 136 ? 5.371 9.742 3.059 1 98.38 136 TYR A O 1
ATOM 1129 N N . ASP A 1 137 ? 4.414 11.461 4.137 1 96.38 137 ASP A N 1
ATOM 1130 C CA . ASP A 1 137 ? 5.441 12.477 3.93 1 96.38 137 ASP A CA 1
ATOM 1131 C C . ASP A 1 137 ? 5.637 13.328 5.184 1 96.38 137 ASP A C 1
ATOM 1133 O O . ASP A 1 137 ? 4.695 13.953 5.668 1 96.38 137 ASP A O 1
ATOM 1137 N N . GLU A 1 138 ? 6.789 13.305 5.672 1 95.12 138 GLU A N 1
ATOM 1138 C CA . GLU A 1 138 ? 7.027 13.953 6.957 1 95.12 138 GLU A CA 1
ATOM 1139 C C . GLU A 1 138 ? 7.227 15.453 6.789 1 95.12 138 GLU A C 1
ATOM 1141 O O . GLU A 1 138 ? 7.059 16.219 7.742 1 95.12 138 GLU A O 1
ATOM 1146 N N . ASP A 1 139 ? 7.496 15.922 5.68 1 94.31 139 ASP A N 1
ATOM 1147 C CA . ASP A 1 139 ? 7.688 17.344 5.395 1 94.31 139 ASP A CA 1
ATOM 1148 C C . ASP A 1 139 ? 8.68 17.969 6.371 1 94.31 139 ASP A C 1
ATOM 1150 O O . ASP A 1 139 ? 8.43 19.047 6.922 1 94.31 139 ASP A O 1
ATOM 1154 N N . GLY A 1 140 ? 9.688 17.266 6.703 1 92 140 GLY A N 1
ATOM 1155 C CA . GLY A 1 140 ? 10.766 17.828 7.512 1 92 140 GLY A CA 1
ATOM 1156 C C . GLY A 1 140 ? 10.625 17.516 8.992 1 92 140 GLY A C 1
ATOM 1157 O O . GLY A 1 140 ? 11.562 17.719 9.766 1 92 140 GLY A O 1
ATOM 1158 N N . GLU A 1 141 ? 9.461 17.094 9.398 1 92.69 141 GLU A N 1
ATOM 1159 C CA . GLU A 1 141 ? 9.281 16.656 10.781 1 92.69 141 GLU A CA 1
ATOM 1160 C C . GLU A 1 141 ? 9.586 15.172 10.938 1 92.69 141 GLU A C 1
ATOM 1162 O O . GLU A 1 141 ? 8.672 14.344 10.898 1 92.69 141 GLU A O 1
ATOM 1167 N N . ALA A 1 142 ? 10.766 14.953 11.281 1 91.5 142 ALA A N 1
ATOM 1168 C CA . ALA A 1 142 ? 11.273 13.586 11.266 1 91.5 142 ALA A CA 1
ATOM 1169 C C . ALA A 1 142 ? 10.445 12.68 12.18 1 91.5 142 ALA A C 1
ATOM 1171 O O . ALA A 1 142 ? 10.141 13.047 13.312 1 91.5 142 ALA A O 1
ATOM 1172 N N . HIS A 1 143 ? 10 11.578 11.688 1 93.44 143 HIS A N 1
ATOM 1173 C CA . HIS A 1 143 ? 9.32 10.5 12.391 1 93.44 143 HIS A CA 1
ATOM 1174 C C . HIS A 1 143 ? 7.824 10.766 12.5 1 93.44 143 HIS A C 1
ATOM 1176 O O . HIS A 1 143 ? 7.047 9.867 12.82 1 93.44 143 HIS A O 1
ATOM 1182 N N . ALA A 1 144 ? 7.406 12.016 12.203 1 96.25 144 ALA A N 1
ATOM 1183 C CA . ALA A 1 144 ? 6.004 12.375 12.398 1 96.25 144 ALA A CA 1
ATOM 1184 C C . ALA A 1 144 ? 5.117 11.703 11.352 1 96.25 144 ALA A C 1
ATOM 1186 O O . ALA A 1 144 ? 4.02 11.234 11.664 1 96.25 144 ALA A O 1
ATOM 1187 N N . GLY A 1 145 ? 5.543 11.672 10.164 1 97 145 GLY A N 1
ATOM 1188 C CA . GLY A 1 145 ? 4.777 11.031 9.109 1 97 145 GLY A CA 1
ATOM 1189 C C . GLY A 1 145 ? 4.512 9.555 9.375 1 97 145 GLY A C 1
ATOM 1190 O O . GLY A 1 145 ? 3.387 9.086 9.203 1 97 145 GLY A O 1
ATOM 1191 N N . GLY A 1 146 ? 5.559 8.875 9.734 1 96.94 146 GLY A N 1
ATOM 1192 C CA . GLY A 1 146 ? 5.41 7.469 10.07 1 96.94 146 GLY A CA 1
ATOM 1193 C C . GLY A 1 146 ? 4.406 7.223 11.172 1 96.94 146 GLY A C 1
ATOM 1194 O O . GLY A 1 146 ? 3.637 6.258 11.125 1 96.94 146 GLY A O 1
ATOM 1195 N N . ARG A 1 147 ? 4.406 8.086 12.094 1 97.62 147 ARG A N 1
ATOM 1196 C CA . ARG A 1 147 ? 3.467 7.973 13.203 1 97.62 147 ARG A CA 1
ATOM 1197 C C . ARG A 1 147 ? 2.035 8.203 12.734 1 97.62 147 ARG A C 1
ATOM 1199 O O . ARG A 1 147 ? 1.108 7.539 13.203 1 97.62 147 ARG A O 1
ATOM 1206 N N . LEU A 1 148 ? 1.912 9.148 11.867 1 98.5 148 LEU A N 1
ATOM 1207 C CA . LEU A 1 148 ? 0.585 9.391 11.312 1 98.5 148 LEU A CA 1
ATOM 1208 C C . LEU A 1 148 ? 0.078 8.164 10.562 1 98.5 148 LEU A C 1
ATOM 1210 O O . LEU A 1 148 ? -1.089 7.785 10.703 1 98.5 148 LEU A O 1
ATOM 1214 N N . LEU A 1 149 ? 0.936 7.562 9.797 1 98.38 149 LEU A N 1
ATOM 1215 C CA . LEU A 1 149 ? 0.54 6.359 9.078 1 98.38 149 LEU A CA 1
ATOM 1216 C C . LEU A 1 149 ? 0.188 5.234 10.047 1 98.38 149 LEU A C 1
ATOM 1218 O O . LEU A 1 149 ? -0.792 4.516 9.836 1 98.38 149 LEU A O 1
ATOM 1222 N N . HIS A 1 150 ? 0.981 5.129 11.023 1 98.06 150 HIS A N 1
ATOM 1223 C CA . HIS A 1 150 ? 0.717 4.113 12.039 1 98.06 150 HIS A CA 1
ATOM 1224 C C . HIS A 1 150 ? -0.654 4.316 12.672 1 98.06 150 HIS A C 1
ATOM 1226 O O . HIS A 1 150 ? -1.376 3.348 12.922 1 98.06 150 HIS A O 1
ATOM 1232 N N . LEU A 1 151 ? -0.957 5.535 12.906 1 97.94 151 LEU A N 1
ATOM 1233 C CA . LEU A 1 151 ? -2.27 5.875 13.445 1 97.94 151 LEU A CA 1
ATOM 1234 C C . LEU A 1 151 ? -3.381 5.375 12.531 1 97.94 151 LEU A C 1
ATOM 1236 O O . LEU A 1 151 ? -4.352 4.773 13 1 97.94 151 LEU A O 1
ATOM 1240 N N . LEU A 1 152 ? -3.26 5.609 11.258 1 98.31 152 LEU A N 1
ATOM 1241 C CA . LEU A 1 152 ? -4.262 5.152 10.297 1 98.31 152 LEU A CA 1
ATOM 1242 C C . LEU A 1 152 ? -4.359 3.633 10.297 1 98.31 152 LEU A C 1
ATOM 1244 O O . LEU A 1 152 ? -5.457 3.076 10.227 1 98.31 152 LEU A O 1
ATOM 1248 N N . GLN A 1 153 ? -3.223 2.998 10.383 1 96.88 153 GLN A N 1
ATOM 1249 C CA . GLN A 1 153 ? -3.166 1.541 10.344 1 96.88 153 GLN A CA 1
ATOM 1250 C C . GLN A 1 153 ? -3.834 0.934 11.57 1 96.88 153 GLN A C 1
ATOM 1252 O O . GLN A 1 153 ? -4.652 0.02 11.453 1 96.88 153 GLN A O 1
ATOM 1257 N N . THR A 1 154 ? -3.502 1.408 12.719 1 96.69 154 THR A N 1
ATOM 1258 C CA . THR A 1 154 ? -3.975 0.829 13.969 1 96.69 154 THR A CA 1
ATOM 1259 C C . THR A 1 154 ? -5.477 1.05 14.133 1 96.69 154 THR A C 1
ATOM 1261 O O . THR A 1 154 ? -6.168 0.226 14.734 1 96.69 154 THR A O 1
ATOM 1264 N N . ASN A 1 155 ? -5.965 2.107 13.539 1 96.5 155 ASN A N 1
ATOM 1265 C CA . ASN A 1 155 ? -7.395 2.393 13.633 1 96.5 155 ASN A CA 1
ATOM 1266 C C . ASN A 1 155 ? -8.148 1.881 12.414 1 96.5 155 ASN A C 1
ATOM 1268 O O . ASN A 1 155 ? -9.336 2.158 12.25 1 96.5 155 ASN A O 1
ATOM 1272 N N . ASN A 1 156 ? -7.496 1.189 11.539 1 95.62 156 ASN A N 1
ATOM 1273 C CA . ASN A 1 156 ? -8.047 0.617 10.312 1 95.62 156 ASN A CA 1
ATOM 1274 C C . ASN A 1 156 ? -8.781 1.665 9.492 1 95.62 156 ASN A C 1
ATOM 1276 O O . ASN A 1 156 ? -9.898 1.423 9.023 1 95.62 156 ASN A O 1
ATOM 1280 N N . CYS A 1 157 ? -8.164 2.871 9.43 1 97.69 157 CYS A N 1
ATOM 1281 C CA . CYS A 1 157 ? -8.719 3.941 8.602 1 97.69 157 CYS A CA 1
ATOM 1282 C C . CYS A 1 157 ? -8.336 3.76 7.141 1 97.69 157 CYS A C 1
ATOM 1284 O O . CYS A 1 157 ? -7.199 4.027 6.754 1 97.69 157 CYS A O 1
ATOM 1286 N N . LEU A 1 158 ? -9.312 3.307 6.395 1 97.25 158 LEU A N 1
ATOM 1287 C CA . LEU A 1 158 ? -9.117 3.158 4.957 1 97.25 158 LEU A CA 1
ATOM 1288 C C . LEU A 1 158 ? -9.75 4.32 4.199 1 97.25 158 LEU A C 1
ATOM 1290 O O . LEU A 1 158 ? -10.688 4.953 4.691 1 97.25 158 LEU A O 1
ATOM 1294 N N . ASN A 1 159 ? -9.172 4.523 3.02 1 98.12 159 ASN A N 1
ATOM 1295 C CA . ASN A 1 159 ? -9.656 5.598 2.156 1 98.12 159 ASN A CA 1
ATOM 1296 C C . ASN A 1 159 ? -9.688 6.934 2.891 1 98.12 159 ASN A C 1
ATOM 1298 O O . ASN A 1 159 ? -10.695 7.641 2.857 1 98.12 159 ASN A O 1
ATOM 1302 N N . THR A 1 160 ? -8.523 7.168 3.549 1 98.69 160 THR A N 1
ATOM 1303 C CA . THR A 1 160 ? -8.391 8.344 4.41 1 98.69 160 THR A CA 1
ATOM 1304 C C . THR A 1 160 ? -7.027 9 4.223 1 98.69 160 THR A C 1
ATOM 1306 O O . THR A 1 160 ? -6.008 8.312 4.133 1 98.69 160 THR A O 1
ATOM 1309 N N . ALA A 1 161 ? -7.043 10.266 4.125 1 98.81 161 ALA A N 1
ATOM 1310 C CA . ALA A 1 161 ? -5.832 11.078 4.227 1 98.81 161 ALA A CA 1
ATOM 1311 C C . ALA A 1 161 ? -5.91 12.031 5.414 1 98.81 161 ALA A C 1
ATOM 1313 O O . ALA A 1 161 ? -6.973 12.586 5.703 1 98.81 161 ALA A O 1
ATOM 1314 N N . VAL A 1 162 ? -4.777 12.188 6.039 1 98.88 162 VAL A N 1
ATOM 1315 C CA . VAL A 1 162 ? -4.699 13.148 7.133 1 98.88 162 VAL A CA 1
ATOM 1316 C C . VAL A 1 162 ? -3.443 14 6.988 1 98.88 162 VAL A C 1
ATOM 1318 O O . VAL A 1 162 ? -2.379 13.492 6.629 1 98.88 162 VAL A O 1
ATOM 1321 N N . VAL A 1 163 ? -3.631 15.266 7.176 1 98.81 163 VAL A N 1
ATOM 1322 C CA . VAL A 1 163 ? -2.547 16.234 7.188 1 98.81 163 VAL A CA 1
ATOM 1323 C C . VAL A 1 163 ? -2.512 16.953 8.539 1 9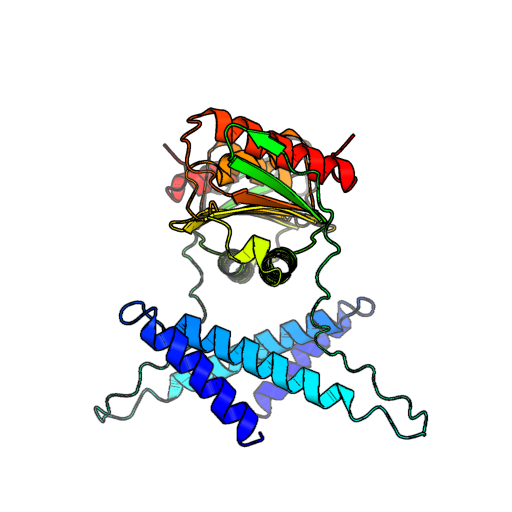8.81 163 VAL A C 1
ATOM 1325 O O . VAL A 1 163 ? -3.553 17.359 9.062 1 98.81 163 VAL A O 1
ATOM 1328 N N . VAL A 1 164 ? -1.326 17.062 9.078 1 98.81 164 VAL A N 1
ATOM 1329 C CA . VAL A 1 164 ? -1.179 17.859 10.289 1 98.81 164 VAL A CA 1
ATOM 1330 C C . VAL A 1 164 ? -0.233 19.031 10.023 1 98.81 164 VAL A C 1
ATOM 1332 O O . VAL A 1 164 ? 0.886 18.844 9.547 1 98.81 164 VAL A O 1
ATOM 1335 N N . THR A 1 165 ? -0.734 20.172 10.305 1 98.38 165 THR A N 1
ATOM 1336 C CA . THR A 1 165 ? 0.051 21.391 10.195 1 98.38 165 THR A CA 1
ATOM 1337 C C . THR A 1 165 ? 0.578 21.828 11.562 1 98.38 165 THR A C 1
ATOM 1339 O O . THR A 1 165 ? -0.181 21.906 12.523 1 98.38 165 THR A O 1
ATOM 1342 N N . ARG A 1 166 ? 1.886 22.062 11.562 1 97.94 166 ARG A N 1
ATOM 1343 C CA . ARG A 1 166 ? 2.523 22.516 12.805 1 97.94 166 ARG A CA 1
ATOM 1344 C C . ARG A 1 166 ? 3.166 23.875 12.625 1 97.94 166 ARG A C 1
ATOM 1346 O O . ARG A 1 166 ? 3.936 24.094 11.688 1 97.94 166 ARG A O 1
ATOM 1353 N N . TRP A 1 167 ? 2.824 24.781 13.586 1 96.81 167 TRP A N 1
ATOM 1354 C CA . TRP A 1 167 ? 3.471 26.094 13.672 1 96.81 167 TRP A CA 1
ATOM 1355 C C . TRP A 1 167 ? 4.387 26.156 14.891 1 96.81 167 TRP A C 1
ATOM 1357 O O . TRP A 1 167 ? 3.943 25.938 16.031 1 96.81 167 TRP A O 1
ATOM 1367 N N . PHE A 1 168 ? 5.629 26.438 14.633 1 94.69 168 PHE A N 1
ATOM 1368 C CA . PHE A 1 168 ? 6.594 26.547 15.719 1 94.69 168 PHE A CA 1
ATOM 1369 C C . PHE A 1 168 ? 6.41 27.859 16.484 1 94.69 168 PHE A C 1
ATOM 1371 O O . PHE A 1 168 ? 6.367 28.922 15.875 1 94.69 168 PHE A O 1
ATOM 1378 N N . GLY A 1 169 ? 6.395 27.766 17.797 1 93.88 169 GLY A N 1
ATOM 1379 C CA . GLY A 1 169 ? 6.133 28.938 18.625 1 93.88 169 GLY A CA 1
ATOM 1380 C C . GLY A 1 169 ? 7.391 29.531 19.234 1 93.88 169 GLY A C 1
ATOM 1381 O O . GLY A 1 169 ? 7.32 30.484 20.016 1 93.88 169 GLY A O 1
ATOM 1382 N N . GLY A 1 170 ? 8.539 28.938 18.922 1 93.81 170 GLY A N 1
ATOM 1383 C CA . GLY A 1 170 ? 9.773 29.484 19.453 1 93.81 170 GLY A CA 1
ATOM 1384 C C . GLY A 1 170 ? 10.297 28.703 20.656 1 93.81 170 GLY A C 1
ATOM 1385 O O . GLY A 1 170 ? 11.445 28.891 21.062 1 93.81 170 GLY A O 1
ATOM 1386 N N . ILE A 1 171 ? 9.531 27.906 21.172 1 95.38 171 ILE A N 1
ATOM 1387 C CA . ILE A 1 171 ? 9.906 27.094 22.328 1 95.38 171 ILE A CA 1
ATOM 1388 C C . ILE A 1 171 ? 9.922 25.625 21.938 1 95.38 171 ILE A C 1
ATOM 1390 O O . ILE A 1 171 ? 8.93 25.094 21.438 1 95.38 171 ILE A O 1
ATOM 1394 N N . GLN A 1 172 ? 11.047 24.938 22.172 1 93.81 172 GLN A N 1
ATOM 1395 C CA . GLN A 1 172 ? 11.148 23.516 21.875 1 93.81 172 GLN A CA 1
ATOM 1396 C C . GLN A 1 172 ? 10.328 22.688 22.875 1 93.81 172 GLN A C 1
ATOM 1398 O O . GLN A 1 172 ? 10.484 22.828 24.078 1 93.81 172 GLN A O 1
ATOM 1403 N N . ILE A 1 173 ? 9.492 21.844 22.344 1 94.56 173 ILE A N 1
ATOM 1404 C CA . ILE A 1 173 ? 8.641 21.078 23.25 1 94.56 173 ILE A CA 1
ATOM 1405 C C . ILE A 1 173 ? 9.07 19.625 23.25 1 94.56 173 ILE A C 1
ATOM 1407 O O . ILE A 1 173 ? 8.5 18.797 23.969 1 94.56 173 ILE A O 1
ATOM 1411 N N . GLY A 1 174 ? 10.047 19.234 22.531 1 93.19 174 GLY A N 1
ATOM 1412 C CA . GLY A 1 174 ? 10.617 17.891 22.531 1 93.19 174 GLY A CA 1
ATOM 1413 C C . GLY A 1 174 ? 9.672 16.844 22 1 93.19 174 GLY A C 1
ATOM 1414 O O . GLY A 1 174 ? 9.031 17.031 20.953 1 93.19 174 GLY A O 1
ATOM 1415 N N . GLY A 1 175 ? 9.648 15.703 22.688 1 94.62 175 GLY A N 1
ATOM 1416 C CA . GLY A 1 175 ? 8.867 14.555 22.25 1 94.62 175 GLY A CA 1
ATOM 1417 C C . GLY A 1 175 ? 7.367 14.781 22.375 1 94.62 175 GLY A C 1
ATOM 1418 O O . GLY A 1 175 ? 6.578 14.047 21.781 1 94.62 175 GLY A O 1
ATOM 1419 N N . ASP A 1 176 ? 6.941 15.875 23.094 1 96.5 176 ASP A N 1
ATOM 1420 C CA . ASP A 1 176 ? 5.527 16.188 23.25 1 96.5 176 ASP A CA 1
ATOM 1421 C C . ASP A 1 176 ? 4.875 16.5 21.906 1 96.5 176 ASP A C 1
ATOM 1423 O O . ASP A 1 176 ? 3.682 16.25 21.719 1 96.5 176 ASP A O 1
ATOM 1427 N N . ARG A 1 177 ? 5.676 16.938 20.984 1 96 177 ARG A N 1
ATOM 1428 C CA . ARG A 1 177 ? 5.125 17.328 19.688 1 96 177 ARG A CA 1
ATOM 1429 C C . ARG A 1 177 ? 4.477 16.125 19 1 96 177 ARG A C 1
ATOM 1431 O O . ARG A 1 177 ? 3.461 16.281 18.312 1 96 177 ARG A O 1
ATOM 1438 N N . PHE A 1 178 ? 5.008 14.945 19.25 1 97.31 178 PHE A N 1
ATOM 1439 C CA . PHE A 1 178 ? 4.445 13.773 18.594 1 97.31 178 PHE A CA 1
ATOM 1440 C C . PHE A 1 178 ? 3.08 13.422 19.172 1 97.31 178 PHE A C 1
ATOM 1442 O O . PHE A 1 178 ? 2.191 12.969 18.453 1 97.31 178 PHE A O 1
ATOM 1449 N N . ARG A 1 179 ? 2.982 13.672 20.422 1 97.56 179 ARG A N 1
ATOM 1450 C CA . ARG A 1 179 ? 1.683 13.469 21.047 1 97.56 179 ARG A CA 1
ATOM 1451 C C . ARG A 1 179 ? 0.646 14.438 20.484 1 97.56 179 ARG A C 1
ATOM 1453 O O . ARG A 1 179 ? -0.481 14.039 20.188 1 97.56 179 ARG A O 1
ATOM 1460 N N . HIS A 1 180 ? 1.021 15.648 20.328 1 98.44 180 HIS A N 1
ATOM 1461 C CA . HIS A 1 180 ? 0.12 16.672 19.812 1 98.44 180 HIS A CA 1
ATOM 1462 C C . HIS A 1 180 ? -0.227 16.422 18.359 1 98.44 180 HIS A C 1
ATOM 1464 O O . HIS A 1 180 ? -1.379 16.578 17.953 1 98.44 180 HIS A O 1
ATOM 1470 N N . ILE A 1 181 ? 0.737 15.969 17.641 1 98.38 181 ILE A N 1
ATOM 1471 C CA . ILE A 1 181 ? 0.528 15.648 16.234 1 98.38 181 ILE A CA 1
ATOM 1472 C C . ILE A 1 181 ? -0.478 14.508 16.109 1 98.38 181 ILE A C 1
ATOM 1474 O O . ILE A 1 181 ? -1.448 14.609 15.352 1 98.38 181 ILE A O 1
ATOM 1478 N N . THR A 1 182 ? -0.278 13.477 16.875 1 98.19 182 THR A N 1
ATOM 1479 C CA . THR A 1 182 ? -1.159 12.32 16.844 1 98.19 182 THR A CA 1
ATOM 1480 C C . THR A 1 182 ? -2.566 12.688 17.297 1 98.19 182 THR A C 1
ATOM 1482 O O . THR A 1 182 ? -3.555 12.289 16.688 1 98.19 182 THR A O 1
ATOM 1485 N N . ASN A 1 183 ? -2.641 13.5 18.297 1 98.25 183 ASN A N 1
ATOM 1486 C CA . ASN A 1 183 ? -3.936 13.93 18.812 1 98.25 183 ASN A CA 1
ATOM 1487 C C . ASN A 1 183 ? -4.684 14.797 17.797 1 98.25 183 ASN A C 1
ATOM 1489 O O . ASN A 1 183 ? -5.895 14.648 17.625 1 98.25 183 ASN A O 1
ATOM 1493 N N . ALA A 1 184 ? -4.004 15.703 17.234 1 98.69 184 ALA A N 1
ATOM 1494 C CA . ALA A 1 184 ? -4.609 16.562 16.219 1 98.69 184 ALA A CA 1
ATOM 1495 C C . ALA A 1 184 ? -5.148 15.727 15.062 1 98.69 184 ALA A C 1
ATOM 1497 O O . ALA A 1 184 ? -6.25 15.984 14.57 1 98.69 184 ALA A O 1
ATOM 1498 N N . ALA A 1 185 ? -4.363 14.758 14.656 1 98.75 185 ALA A N 1
ATOM 1499 C CA . ALA A 1 185 ? -4.773 13.875 13.562 1 98.75 185 ALA A CA 1
ATOM 1500 C C . ALA A 1 185 ? -6.02 13.086 13.938 1 98.75 185 ALA A C 1
ATOM 1502 O O . ALA A 1 185 ? -6.996 13.047 13.18 1 98.75 185 ALA A O 1
ATOM 1503 N N . LYS A 1 186 ? -5.988 12.508 15.062 1 98.06 186 LYS A N 1
ATOM 1504 C CA . LYS A 1 186 ? -7.102 11.68 15.523 1 98.06 186 LYS A CA 1
ATOM 1505 C C . LYS A 1 186 ? -8.391 12.492 15.602 1 98.06 186 LYS A C 1
ATOM 1507 O O . LYS A 1 186 ? -9.453 12.023 15.188 1 98.06 186 LYS A O 1
ATOM 1512 N N . GLN A 1 187 ? -8.281 13.688 16.156 1 97.88 187 GLN A N 1
ATOM 1513 C CA . GLN A 1 187 ? -9.422 14.586 16.266 1 97.88 187 GLN A CA 1
ATOM 1514 C C . GLN A 1 187 ? -10.031 14.891 14.906 1 97.88 187 GLN A C 1
ATOM 1516 O O . GLN A 1 187 ? -11.25 14.828 14.734 1 97.88 187 GLN A O 1
ATOM 1521 N N . ALA A 1 188 ? -9.203 15.203 13.953 1 98.56 188 ALA A N 1
ATOM 1522 C CA . ALA A 1 188 ? -9.672 15.531 12.609 1 98.56 188 ALA A CA 1
ATOM 1523 C C . ALA A 1 188 ? -10.336 14.336 11.945 1 98.56 188 ALA A C 1
ATOM 1525 O O . ALA A 1 188 ? -11.391 14.469 11.32 1 98.56 188 ALA A O 1
ATOM 1526 N N . ILE A 1 189 ? -9.734 13.164 12.133 1 98.5 189 ILE A N 1
ATOM 1527 C CA . ILE A 1 189 ? -10.273 11.938 11.539 1 98.5 189 ILE A CA 1
ATOM 1528 C C . ILE A 1 189 ? -11.633 11.625 12.156 1 98.5 189 ILE A C 1
ATOM 1530 O O . ILE A 1 189 ? -12.578 11.273 11.445 1 98.5 189 ILE A O 1
ATOM 1534 N N . GLN A 1 190 ? -11.688 11.797 13.43 1 97.69 190 GLN A N 1
ATOM 1535 C CA . GLN A 1 190 ? -12.945 11.562 14.141 1 97.69 190 GLN A CA 1
ATOM 1536 C C . GLN A 1 190 ? -14.031 12.523 13.68 1 97.69 190 GLN A C 1
ATOM 1538 O O . GLN A 1 190 ? -15.164 12.109 13.406 1 97.69 190 GLN A O 1
ATOM 1543 N N . GLN A 1 191 ? -13.695 13.773 13.617 1 97.69 191 GLN A N 1
ATOM 1544 C CA . GLN A 1 191 ? -14.648 14.789 13.188 1 97.69 191 GLN A CA 1
ATOM 1545 C C . GLN A 1 191 ? -15.117 14.547 11.758 1 97.69 191 GLN A C 1
ATOM 1547 O O . GLN A 1 191 ? -16.266 14.836 11.422 1 97.69 191 GLN A O 1
ATOM 1552 N N . ALA A 1 192 ? -14.242 13.992 10.945 1 97.69 192 ALA A N 1
ATOM 1553 C CA . ALA A 1 192 ? -14.562 13.703 9.547 1 97.69 192 ALA A CA 1
ATOM 1554 C C . ALA A 1 192 ? -15.406 12.438 9.43 1 97.69 192 ALA A C 1
ATOM 1556 O O . ALA A 1 192 ? -15.875 12.094 8.344 1 97.69 192 ALA A O 1
ATOM 1557 N N . GLY A 1 193 ? -15.562 11.711 10.523 1 96.75 193 GLY A N 1
ATOM 1558 C CA . GLY A 1 193 ? -16.312 10.469 10.5 1 96.75 193 GLY A CA 1
ATOM 1559 C C . GLY A 1 193 ? -15.562 9.32 9.867 1 96.75 193 GLY A C 1
ATOM 1560 O O . GLY A 1 193 ? -16.156 8.43 9.266 1 96.75 193 GLY A O 1
ATOM 1561 N N . LEU A 1 194 ? -14.266 9.344 9.945 1 97 194 LEU A N 1
ATOM 1562 C CA . LEU A 1 194 ? -13.453 8.383 9.211 1 97 194 LEU A CA 1
ATOM 1563 C C . LEU A 1 194 ? -12.828 7.363 10.164 1 97 194 LEU A C 1
ATOM 1565 O O . LEU A 1 194 ? -12.078 6.484 9.734 1 97 194 LEU A O 1
ATOM 1569 N N . LEU A 1 195 ? -13.117 7.527 11.453 1 91.5 195 LEU A N 1
ATOM 1570 C CA . LEU A 1 195 ? -12.617 6.531 12.398 1 91.5 195 LEU A CA 1
ATOM 1571 C C . LEU A 1 195 ? -13.438 5.25 12.328 1 91.5 195 LEU A C 1
ATOM 1573 O O . LEU A 1 195 ? -14.664 5.301 12.219 1 91.5 195 LEU A O 1
ATOM 1577 N N . ASN A 1 196 ? -12.844 4.137 11.859 1 75.44 196 ASN A N 1
ATOM 1578 C CA . ASN A 1 196 ? -13.609 2.893 11.852 1 75.44 196 ASN A CA 1
ATOM 1579 C C . ASN A 1 196 ? -14.07 2.51 13.258 1 75.44 196 ASN A C 1
ATOM 1581 O O . ASN A 1 196 ? -13.305 2.605 14.211 1 75.44 196 ASN A O 1
ATOM 1585 N N . LYS A 1 197 ? -15.492 2.564 13.57 1 57.19 197 LYS A N 1
ATOM 1586 C CA . LYS A 1 197 ? -16.125 2.143 14.82 1 57.19 197 LYS A CA 1
ATOM 1587 C C . LYS A 1 197 ? -15.891 0.658 15.078 1 57.19 197 LYS A C 1
ATOM 1589 O O . LYS A 1 197 ? -15.742 -0.129 14.148 1 57.19 197 LYS A O 1
ATOM 1594 N N . MET B 1 1 ? -0.283 2.68 -41.75 1 39.53 1 MET B N 1
ATOM 1595 C CA . MET B 1 1 ? -0.623 1.389 -41.188 1 39.53 1 MET B CA 1
ATOM 1596 C C . MET B 1 1 ? -1.055 0.395 -42.25 1 39.53 1 MET B C 1
ATOM 1598 O O . MET B 1 1 ? -1.952 0.683 -43.031 1 39.53 1 MET B O 1
ATOM 1602 N N . ASP B 1 2 ? -0.286 -0.633 -42.406 1 51.97 2 ASP B N 1
ATOM 1603 C CA . ASP B 1 2 ? -0.501 -1.538 -43.531 1 51.97 2 ASP B CA 1
ATOM 1604 C C . ASP B 1 2 ? -1.807 -2.314 -43.344 1 51.97 2 ASP B C 1
ATOM 1606 O O . ASP B 1 2 ? -2.301 -2.48 -42.25 1 51.97 2 ASP B O 1
ATOM 1610 N N . ARG B 1 3 ? -2.426 -2.605 -44.438 1 53.62 3 ARG B N 1
ATOM 1611 C CA . ARG B 1 3 ? -3.709 -3.291 -44.562 1 53.62 3 ARG B CA 1
ATOM 1612 C C . ARG B 1 3 ? -3.725 -4.562 -43.719 1 53.62 3 ARG B C 1
ATOM 1614 O O . ARG B 1 3 ? -4.719 -4.863 -43.062 1 53.62 3 ARG B O 1
ATOM 1621 N N . LYS B 1 4 ? -2.654 -5.234 -43.625 1 57.09 4 LYS B N 1
ATOM 1622 C CA . LYS B 1 4 ? -2.553 -6.496 -42.906 1 57.09 4 LYS B CA 1
ATOM 1623 C C . LYS B 1 4 ? -2.631 -6.27 -41.375 1 57.09 4 LYS B C 1
ATOM 1625 O O . LYS B 1 4 ? -3.281 -7.031 -40.656 1 57.09 4 LYS B O 1
ATOM 1630 N N . THR B 1 5 ? -1.984 -5.203 -40.938 1 56.25 5 THR B N 1
ATOM 1631 C CA . THR B 1 5 ? -2.021 -4.848 -39.5 1 56.25 5 THR B CA 1
ATOM 1632 C C . THR B 1 5 ? -3.428 -4.426 -39.094 1 56.25 5 THR B C 1
ATOM 1634 O O . THR B 1 5 ? -3.881 -4.754 -38 1 56.25 5 THR B O 1
ATOM 1637 N N . LYS B 1 6 ? -4.059 -3.814 -40 1 54.94 6 LYS B N 1
ATOM 1638 C CA . LYS B 1 6 ? -5.438 -3.402 -39.781 1 54.94 6 LYS B CA 1
ATOM 1639 C C . LYS B 1 6 ? -6.363 -4.609 -39.688 1 54.94 6 LYS B C 1
ATOM 1641 O O . LYS B 1 6 ? -7.246 -4.652 -38.812 1 54.94 6 LYS B O 1
ATOM 1646 N N . GLU B 1 7 ? -6.195 -5.562 -40.469 1 58.47 7 GLU B N 1
ATOM 1647 C CA . GLU B 1 7 ? -7.02 -6.77 -40.469 1 58.47 7 GLU B CA 1
ATOM 1648 C C . GLU B 1 7 ? -6.773 -7.59 -39.219 1 58.47 7 GLU B C 1
ATOM 1650 O O . GLU B 1 7 ? -7.707 -8.148 -38.625 1 58.47 7 GLU B O 1
ATOM 1655 N N . ARG B 1 8 ? -5.496 -7.621 -38.75 1 55.22 8 ARG B N 1
ATOM 1656 C CA . ARG B 1 8 ? -5.176 -8.32 -37.531 1 55.22 8 ARG B CA 1
ATOM 1657 C C . ARG B 1 8 ? -5.82 -7.641 -36.312 1 55.22 8 ARG B C 1
ATOM 1659 O O . ARG B 1 8 ? -6.305 -8.312 -35.406 1 55.22 8 ARG B O 1
ATOM 1666 N N . LEU B 1 9 ? -5.832 -6.359 -36.406 1 57.69 9 LEU B N 1
ATOM 1667 C CA . LEU B 1 9 ? -6.547 -5.598 -35.375 1 57.69 9 LEU B CA 1
ATOM 1668 C C . LEU B 1 9 ? -8.031 -5.945 -35.375 1 57.69 9 LEU B C 1
ATOM 1670 O O . LEU B 1 9 ? -8.625 -6.148 -34.312 1 57.69 9 LEU B O 1
ATOM 1674 N N . HIS B 1 10 ? -8.531 -5.984 -36.469 1 57.81 10 HIS B N 1
ATOM 1675 C CA . HIS B 1 10 ? -9.953 -6.281 -36.594 1 57.81 10 HIS B CA 1
ATOM 1676 C C . HIS B 1 10 ? -10.273 -7.688 -36.094 1 57.81 10 HIS B C 1
ATOM 1678 O O . HIS B 1 10 ? -11.289 -7.902 -35.438 1 57.81 10 HIS B O 1
ATOM 1684 N N . ARG B 1 11 ? -9.508 -8.672 -36.375 1 55.62 11 ARG B N 1
ATOM 1685 C CA . ARG B 1 11 ? -9.727 -10.055 -35.969 1 55.62 11 ARG B CA 1
ATOM 1686 C C . ARG B 1 11 ? -9.625 -10.18 -34.438 1 55.62 11 ARG B C 1
ATOM 1688 O O . ARG B 1 11 ? -10.406 -10.898 -33.812 1 55.62 11 ARG B O 1
ATOM 1695 N N . SER B 1 12 ? -8.633 -9.477 -33.906 1 53.88 12 SER B N 1
ATOM 1696 C CA . SER B 1 12 ? -8.484 -9.477 -32.469 1 53.88 12 SER B CA 1
ATOM 1697 C C . SER B 1 12 ? -9.672 -8.797 -31.781 1 53.88 12 SER B C 1
ATOM 1699 O O . SER B 1 12 ? -10.172 -9.281 -30.766 1 53.88 12 SER B O 1
ATOM 1701 N N . LEU B 1 13 ? -10.062 -7.77 -32.406 1 54.47 13 LEU B N 1
ATOM 1702 C CA . LEU B 1 13 ? -11.234 -7.059 -31.891 1 54.47 13 LEU B CA 1
ATOM 1703 C C . LEU B 1 13 ? -12.492 -7.906 -32.031 1 54.47 13 LEU B C 1
ATOM 1705 O O . LEU B 1 13 ? -13.328 -7.945 -31.141 1 54.47 13 LEU B O 1
ATOM 1709 N N . ASP B 1 14 ? -12.594 -8.602 -33.062 1 54.75 14 ASP B N 1
ATOM 1710 C CA . ASP B 1 14 ? -13.734 -9.469 -33.344 1 54.75 14 ASP B CA 1
ATOM 1711 C C . ASP B 1 14 ? -13.781 -10.641 -32.375 1 54.75 14 ASP B C 1
ATOM 1713 O O . ASP B 1 14 ? -14.852 -11.031 -31.906 1 54.75 14 ASP B O 1
ATOM 1717 N N . GLN B 1 15 ? -12.711 -11.297 -32.094 1 52.31 15 GLN B N 1
ATOM 1718 C CA . GLN B 1 15 ? -12.641 -12.406 -31.141 1 52.31 15 GLN B CA 1
ATOM 1719 C C . GLN B 1 15 ? -13.023 -11.953 -29.734 1 52.31 15 GLN B C 1
ATOM 1721 O O . GLN B 1 15 ? -13.719 -12.672 -29.016 1 52.31 15 GLN B O 1
ATOM 1726 N N . ILE B 1 16 ? -12.609 -10.812 -29.422 1 48.75 16 ILE B N 1
ATOM 1727 C CA . ILE B 1 16 ? -12.961 -10.234 -28.125 1 48.75 16 ILE B CA 1
ATOM 1728 C C . ILE B 1 16 ? -14.461 -9.922 -28.094 1 48.75 16 ILE B C 1
ATOM 1730 O O . ILE B 1 16 ? -15.125 -10.172 -27.078 1 48.75 16 ILE B O 1
ATOM 1734 N N . TYR B 1 17 ? -14.906 -9.32 -29.094 1 47.16 17 TYR B N 1
ATOM 1735 C CA . TYR B 1 17 ? -16.328 -9.031 -29.219 1 47.16 17 TYR B CA 1
ATOM 1736 C C . TYR B 1 17 ? -17.156 -10.305 -29.094 1 47.16 17 TYR B C 1
ATOM 1738 O O . TYR B 1 17 ? -18.203 -10.305 -28.453 1 47.16 17 TYR B O 1
ATOM 1746 N N . LYS B 1 18 ? -16.766 -11.32 -29.703 1 51.38 18 LYS B N 1
ATOM 1747 C CA . LYS B 1 18 ? -17.516 -12.57 -29.672 1 51.38 18 LYS B CA 1
ATOM 1748 C C . LYS B 1 18 ? -17.469 -13.211 -28.297 1 51.38 18 LYS B C 1
ATOM 1750 O O . LYS B 1 18 ? -18.438 -13.859 -27.875 1 51.38 18 LYS B O 1
ATOM 1755 N N . LYS B 1 19 ? -16.359 -13.047 -27.594 1 46.38 19 LYS B N 1
ATOM 1756 C CA . LYS B 1 19 ? -16.219 -13.68 -26.297 1 46.38 19 LYS B CA 1
ATOM 1757 C C . LYS B 1 19 ? -16.922 -12.867 -25.203 1 46.38 19 LYS B C 1
ATOM 1759 O O . LYS B 1 19 ? -17.391 -13.422 -24.203 1 46.38 19 LYS B O 1
ATOM 1764 N N . HIS B 1 20 ? -16.984 -11.508 -25.266 1 41.78 20 HIS B N 1
ATOM 1765 C CA . HIS B 1 20 ? -17.562 -10.688 -24.203 1 41.78 20 HIS B CA 1
ATOM 1766 C C . HIS B 1 20 ? -18.781 -9.922 -24.703 1 41.78 20 HIS B C 1
ATOM 1768 O O . HIS B 1 20 ? -18.766 -8.688 -24.75 1 41.78 20 HIS B O 1
ATOM 1774 N N . LYS B 1 21 ? -19.719 -10.352 -25.281 1 42.19 21 LYS B N 1
ATOM 1775 C CA . LYS B 1 21 ? -20.922 -9.828 -25.922 1 42.19 21 LYS B CA 1
ATOM 1776 C C . LYS B 1 21 ? -21.781 -9.062 -24.906 1 42.19 21 LYS B C 1
ATOM 1778 O O . LYS B 1 21 ? -22.812 -8.477 -25.281 1 42.19 21 LYS B O 1
ATOM 1783 N N . GLY B 1 22 ? -21.359 -8.75 -23.688 1 41.06 22 GLY B N 1
ATOM 1784 C CA . GLY B 1 22 ? -22.172 -8.047 -22.703 1 41.06 22 GLY B CA 1
ATOM 1785 C C . GLY B 1 22 ? -21.375 -7.055 -21.875 1 41.06 22 GLY B C 1
ATOM 1786 O O . GLY B 1 22 ? -21.938 -6.352 -21.047 1 41.06 22 GLY B O 1
ATOM 1787 N N . GLU B 1 23 ? -20.094 -7.316 -21.625 1 39.28 23 GLU B N 1
ATOM 1788 C CA . GLU B 1 23 ? -19.406 -6.465 -20.672 1 39.28 23 GLU B CA 1
ATOM 1789 C C . GLU B 1 23 ? -18.906 -5.18 -21.312 1 39.28 23 GLU B C 1
ATOM 1791 O O . GLU B 1 23 ? -18.688 -5.137 -22.531 1 39.28 23 GLU B O 1
ATOM 1796 N N . ILE B 1 24 ? -19.141 -4 -20.656 1 37.19 24 ILE B N 1
ATOM 1797 C CA . ILE B 1 24 ? -18.719 -2.645 -20.984 1 37.19 24 ILE B CA 1
ATOM 1798 C C . ILE B 1 24 ? -17.297 -2.668 -21.531 1 37.19 24 ILE B C 1
ATOM 1800 O O . ILE B 1 24 ? -16.344 -2.988 -20.812 1 37.19 24 ILE B O 1
ATOM 1804 N N . ILE B 1 25 ? -17.047 -3.027 -22.734 1 43.19 25 ILE B N 1
ATOM 1805 C CA . ILE B 1 25 ? -16.016 -3.432 -23.672 1 43.19 25 ILE B CA 1
ATOM 1806 C C . ILE B 1 25 ? -15.133 -2.234 -24.016 1 43.19 25 ILE B C 1
ATOM 1808 O O . ILE B 1 25 ? -14.141 -2.373 -24.734 1 43.19 25 ILE B O 1
ATOM 1812 N N . VAL B 1 26 ? -15.664 -1.082 -23.688 1 43.53 26 VA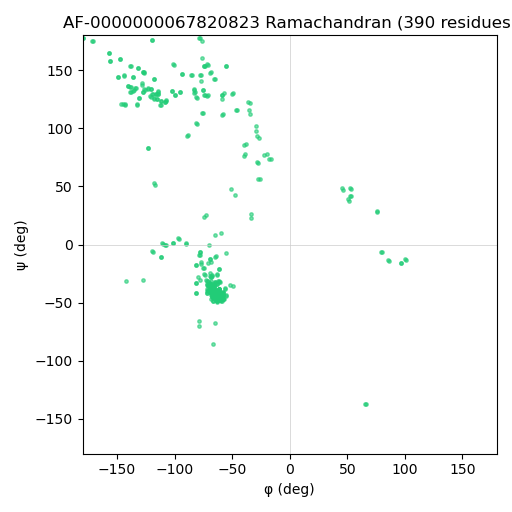L B N 1
ATOM 1813 C CA . VAL B 1 26 ? -14.945 0.028 -24.297 1 43.53 26 VAL B CA 1
ATOM 1814 C C . VAL B 1 26 ? -13.539 0.122 -23.703 1 43.53 26 VAL B C 1
ATOM 1816 O O . VAL B 1 26 ? -12.562 0.288 -24.422 1 43.53 26 VAL B O 1
ATOM 1819 N N . PHE B 1 27 ? -13.523 -0.006 -22.375 1 41.41 27 PHE B N 1
ATOM 1820 C CA . PHE B 1 27 ? -12.227 0.216 -21.75 1 41.41 27 PHE B CA 1
ATOM 1821 C C . PHE B 1 27 ? -11.25 -0.893 -22.125 1 41.41 27 PHE B C 1
ATOM 1823 O O . PHE B 1 27 ? -10.086 -0.625 -22.422 1 41.41 27 PHE B O 1
ATOM 1830 N N . ARG B 1 28 ? -11.766 -2.061 -22.219 1 44.66 28 ARG B N 1
ATOM 1831 C CA . ARG B 1 28 ? -10.914 -3.18 -22.609 1 44.66 28 ARG B CA 1
ATOM 1832 C C . ARG B 1 28 ? -10.461 -3.041 -24.062 1 44.66 28 ARG B C 1
ATOM 1834 O O . ARG B 1 28 ? -9.305 -3.326 -24.391 1 44.66 28 ARG B O 1
ATOM 1841 N N . TRP B 1 29 ? -11.328 -2.502 -24.875 1 45.28 29 TRP B N 1
ATOM 1842 C CA . TRP B 1 29 ? -10.977 -2.275 -26.266 1 45.28 29 TRP B CA 1
ATOM 1843 C C . TRP B 1 29 ? -9.906 -1.19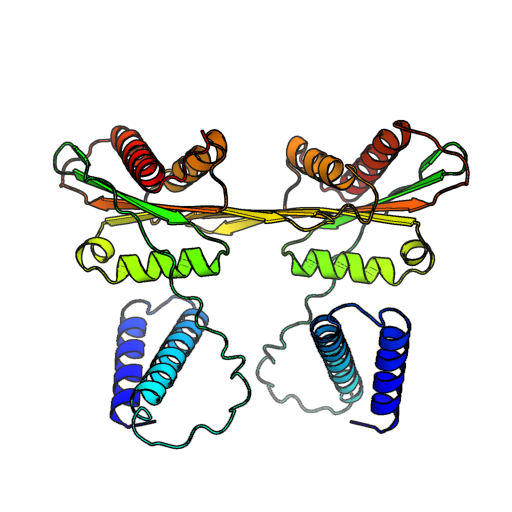4 -26.391 1 45.28 29 TRP B C 1
ATOM 1845 O O . TRP B 1 29 ? -8.93 -1.361 -27.125 1 45.28 29 TRP B O 1
ATOM 1855 N N . VAL B 1 30 ? -10.039 -0.182 -25.641 1 47.56 30 VAL B N 1
ATOM 1856 C CA . VAL B 1 30 ? -9.078 0.916 -25.672 1 47.56 30 VAL B CA 1
ATOM 1857 C C . VAL B 1 30 ? -7.711 0.425 -25.188 1 47.56 30 VAL B C 1
ATOM 1859 O O . VAL B 1 30 ? -6.684 0.737 -25.797 1 47.56 30 VAL B O 1
ATOM 1862 N N . GLU B 1 31 ? -7.77 -0.369 -24.25 1 49.09 31 GLU B N 1
ATOM 1863 C CA . GLU B 1 31 ? -6.512 -0.917 -23.75 1 49.09 31 GLU B CA 1
ATOM 1864 C C . GLU B 1 31 ? -5.898 -1.885 -24.75 1 49.09 31 GLU B C 1
ATOM 1866 O O . GLU B 1 31 ? -4.68 -1.897 -24.953 1 49.09 31 GLU B O 1
ATOM 1871 N N . GLU B 1 32 ? -6.703 -2.582 -25.438 1 50.72 32 GLU B N 1
ATOM 1872 C CA . GLU B 1 32 ? -6.215 -3.494 -26.469 1 50.72 32 GLU B CA 1
ATOM 1873 C C . GLU B 1 32 ? -5.699 -2.73 -27.688 1 50.72 32 GLU B C 1
ATOM 1875 O O . GLU B 1 32 ? -4.68 -3.104 -28.266 1 50.72 32 GLU B O 1
ATOM 1880 N N . ILE B 1 33 ? -6.363 -1.758 -27.969 1 48.72 33 ILE B N 1
ATOM 1881 C CA . ILE B 1 33 ? -5.934 -0.901 -29.062 1 48.72 33 ILE B CA 1
ATOM 1882 C C . ILE B 1 33 ? -4.621 -0.21 -28.703 1 48.72 33 ILE B C 1
ATOM 1884 O O . ILE B 1 33 ? -3.689 -0.163 -29.5 1 48.72 33 ILE B O 1
ATOM 1888 N N . ARG B 1 34 ? -4.512 0.233 -27.531 1 47.66 34 ARG B N 1
ATOM 1889 C CA . ARG B 1 34 ? -3.283 0.871 -27.062 1 47.66 34 ARG B CA 1
ATOM 1890 C C . ARG B 1 34 ? -2.123 -0.119 -27.062 1 47.66 34 ARG B C 1
ATOM 1892 O O . ARG B 1 34 ? -1.016 0.209 -27.484 1 47.66 34 ARG B O 1
ATOM 1899 N N . ASN B 1 35 ? -2.471 -1.306 -26.609 1 53.06 35 ASN B N 1
ATOM 1900 C CA . ASN B 1 35 ? -1.479 -2.375 -26.641 1 53.06 35 ASN B CA 1
ATOM 1901 C C . ASN B 1 35 ? -1.079 -2.732 -28.062 1 53.06 35 ASN B C 1
ATOM 1903 O O . ASN B 1 35 ? 0.097 -2.969 -28.344 1 53.06 35 ASN B O 1
ATOM 1907 N N . PHE B 1 36 ? -2.033 -2.781 -28.938 1 45.5 36 PHE B N 1
ATOM 1908 C CA . PHE B 1 36 ? -1.818 -3.08 -30.344 1 45.5 36 PHE B CA 1
ATOM 1909 C C . PHE B 1 36 ? -1.03 -1.966 -31.031 1 45.5 36 PHE B C 1
ATOM 1911 O O . PHE B 1 36 ? -0.071 -2.229 -31.75 1 45.5 36 PHE B O 1
ATOM 1918 N N . LEU B 1 37 ? -1.377 -0.802 -30.734 1 49.47 37 LEU B N 1
ATOM 1919 C CA . LEU B 1 37 ? -0.676 0.342 -31.297 1 49.47 37 LEU B CA 1
ATOM 1920 C C . LEU B 1 37 ? 0.764 0.404 -30.797 1 49.47 37 LEU B C 1
ATOM 1922 O O . LEU B 1 37 ? 1.678 0.721 -31.562 1 49.47 37 LEU B O 1
ATOM 1926 N N . PHE B 1 38 ? 0.991 0.097 -29.625 1 46.97 38 PHE B N 1
ATOM 1927 C CA . PHE B 1 38 ? 2.322 0.029 -29.031 1 46.97 38 PHE B CA 1
ATOM 1928 C C . PHE B 1 38 ? 3.135 -1.097 -29.672 1 46.97 38 PHE B C 1
ATOM 1930 O O . PHE B 1 38 ? 4.324 -0.93 -29.938 1 46.97 38 PHE B O 1
ATOM 1937 N N . SER B 1 39 ? 2.459 -2.125 -29.969 1 43.88 39 SER B N 1
ATOM 1938 C CA . SER B 1 39 ? 3.15 -3.236 -30.609 1 43.88 39 SER B CA 1
ATOM 1939 C C . SER B 1 39 ? 3.535 -2.893 -32.031 1 43.88 39 SER B C 1
ATOM 1941 O O . SER B 1 39 ? 4.59 -3.312 -32.531 1 43.88 39 SER B O 1
ATOM 1943 N N . VAL B 1 40 ? 2.791 -2.17 -32.781 1 45.09 40 VAL B N 1
ATOM 1944 C CA . VAL B 1 40 ? 3.09 -1.774 -34.125 1 45.09 40 VAL B CA 1
ATOM 1945 C C . VAL B 1 40 ? 4.242 -0.772 -34.156 1 45.09 40 VAL B C 1
ATOM 1947 O O . VAL B 1 40 ? 5.109 -0.822 -35.031 1 45.09 40 VAL B O 1
ATOM 1950 N N . GLU B 1 41 ? 4.277 0.13 -33.25 1 43 41 GLU B N 1
ATOM 1951 C CA . GLU B 1 41 ? 5.352 1.116 -33.219 1 43 41 GLU B CA 1
ATOM 1952 C C . GLU B 1 41 ? 6.695 0.459 -32.938 1 43 41 GLU B C 1
ATOM 1954 O O . GLU B 1 41 ? 7.727 0.861 -33.469 1 43 41 GLU B O 1
ATOM 1959 N N . SER B 1 42 ? 6.613 -0.549 -32.156 1 39.72 42 SER B N 1
ATOM 1960 C CA . SER B 1 42 ? 7.867 -1.226 -31.844 1 39.72 42 SER B CA 1
ATOM 1961 C C . SER B 1 42 ? 8.375 -2.045 -33.031 1 39.72 42 SER B C 1
ATOM 1963 O O . SER B 1 42 ? 9.586 -2.191 -33.219 1 39.72 42 SER B O 1
ATOM 1965 N N . ARG B 1 43 ? 7.496 -2.473 -33.875 1 37.66 43 ARG B N 1
ATOM 1966 C CA . ARG B 1 43 ? 7.969 -3.191 -35.062 1 37.66 43 ARG B CA 1
ATOM 1967 C C . ARG B 1 43 ? 8.641 -2.242 -36.062 1 37.66 43 ARG B C 1
ATOM 1969 O O . ARG B 1 43 ? 9.484 -2.66 -36.844 1 37.66 43 ARG B O 1
ATOM 1976 N N . GLN B 1 44 ? 8.219 -1.03 -36.125 1 37.44 44 GLN B N 1
ATOM 1977 C CA . GLN B 1 44 ? 8.828 -0.159 -37.125 1 37.44 44 GLN B CA 1
ATOM 1978 C C . GLN B 1 44 ? 10.281 0.152 -36.75 1 37.44 44 GLN B C 1
ATOM 1980 O O . GLN B 1 44 ? 11.062 0.559 -37.625 1 37.44 44 GLN B O 1
ATOM 1985 N N . GLU B 1 45 ? 10.602 0.067 -35.469 1 37.34 45 GLU B N 1
ATOM 1986 C CA . GLU B 1 45 ? 11.977 0.447 -35.156 1 37.34 45 GLU B CA 1
ATOM 1987 C C . GLU B 1 45 ? 12.961 -0.654 -35.531 1 37.34 45 GLU B C 1
ATOM 1989 O O . GLU B 1 45 ? 14.18 -0.453 -35.469 1 37.34 45 GLU B O 1
ATOM 1994 N N . ARG B 1 46 ? 12.469 -1.916 -35.781 1 30.95 46 ARG B N 1
ATOM 1995 C CA . ARG B 1 46 ? 13.469 -2.926 -36.094 1 30.95 46 ARG B CA 1
ATOM 1996 C C . ARG B 1 46 ? 14.07 -2.678 -37.469 1 30.95 46 ARG B C 1
ATOM 1998 O O . ARG B 1 46 ? 15.156 -3.18 -37.781 1 30.95 46 ARG B O 1
ATOM 2005 N N . ASN B 1 47 ? 13.367 -2.152 -38.375 1 29.27 47 ASN B N 1
ATOM 2006 C CA . ASN B 1 47 ? 13.93 -2.205 -39.719 1 29.27 47 ASN B CA 1
ATOM 2007 C C . ASN B 1 47 ? 15.023 -1.15 -39.906 1 29.27 47 ASN B C 1
ATOM 2009 O O . ASN B 1 47 ? 15.57 -1.01 -41 1 29.27 47 ASN B O 1
ATOM 2013 N N . LYS B 1 48 ? 14.883 -0.012 -39.188 1 35 48 LYS B N 1
ATOM 2014 C CA . LYS B 1 48 ? 15.859 0.983 -39.625 1 35 48 LYS B CA 1
ATOM 2015 C C . LYS B 1 48 ? 17.266 0.613 -39.156 1 35 48 LYS B C 1
ATOM 2017 O O . LYS B 1 48 ? 17.812 1.234 -38.25 1 35 48 LYS B O 1
ATOM 2022 N N . ARG B 1 49 ? 17.594 -0.662 -38.906 1 25.94 49 ARG B N 1
ATOM 2023 C CA . ARG B 1 49 ? 18.938 -0.962 -38.438 1 25.94 49 ARG B CA 1
ATOM 2024 C C . ARG B 1 49 ? 19.969 -0.61 -39.5 1 25.94 49 ARG B C 1
ATOM 2026 O O . ARG B 1 49 ? 21.172 -0.826 -39.344 1 25.94 49 ARG B O 1
ATOM 2033 N N . THR B 1 50 ? 19.609 -0.303 -40.688 1 24.28 50 THR B N 1
ATOM 2034 C CA . THR B 1 50 ? 20.828 -0.452 -41.469 1 24.28 50 THR B CA 1
ATOM 2035 C C . THR B 1 50 ? 21.75 0.751 -41.281 1 24.28 50 THR B C 1
ATOM 2037 O O . THR B 1 50 ? 22.969 0.604 -41.219 1 24.28 50 THR B O 1
ATOM 2040 N N . GLU B 1 51 ? 21.406 2.02 -41.812 1 25.67 51 GLU B N 1
ATOM 2041 C CA . GLU B 1 51 ? 22.516 2.812 -42.344 1 25.67 51 GLU B CA 1
ATOM 2042 C C . GLU B 1 51 ? 23.344 3.426 -41.219 1 25.67 51 GLU B C 1
ATOM 2044 O O . GLU B 1 51 ? 22.859 3.578 -40.094 1 25.67 51 GLU B O 1
ATOM 2049 N N . ARG B 1 52 ? 24.609 4.188 -41.688 1 24.97 52 ARG B N 1
ATOM 2050 C CA . ARG B 1 52 ? 25.938 4.602 -41.219 1 24.97 52 ARG B CA 1
ATOM 2051 C C . ARG B 1 52 ? 25.812 5.625 -40.094 1 24.97 52 ARG B C 1
ATOM 2053 O O . ARG B 1 52 ? 26.516 5.523 -39.062 1 24.97 52 ARG B O 1
ATOM 2060 N N . LYS B 1 53 ? 25.672 6.945 -40.406 1 28.66 53 LYS B N 1
ATOM 2061 C CA . LYS B 1 53 ? 26.453 8.023 -39.812 1 28.66 53 LYS B CA 1
ATOM 2062 C C . LYS B 1 53 ? 25.953 8.359 -38.406 1 28.66 53 LYS B C 1
ATOM 2064 O O . LYS B 1 53 ? 24.75 8.32 -38.125 1 28.66 53 LYS B O 1
ATOM 2069 N N . LYS B 1 54 ? 26.953 8.664 -37.375 1 27.09 54 LYS B N 1
ATOM 2070 C CA . LYS B 1 54 ? 27.094 8.789 -35.938 1 27.09 54 LYS B CA 1
ATOM 2071 C C . LYS B 1 54 ? 26.266 9.953 -35.406 1 27.09 54 LYS B C 1
ATOM 2073 O O . LYS B 1 54 ? 26.812 10.914 -34.875 1 27.09 54 LYS B O 1
ATOM 2078 N N . VAL B 1 55 ? 25.359 10.664 -36.219 1 25.06 55 VAL B N 1
ATOM 2079 C CA . VAL B 1 55 ? 24.984 11.945 -35.625 1 25.06 55 VAL B CA 1
ATOM 2080 C C . VAL B 1 55 ? 24.391 11.711 -34.219 1 25.06 55 VAL B C 1
ATOM 2082 O O . VAL B 1 55 ? 23.672 10.734 -34 1 25.06 55 VAL B O 1
ATOM 2085 N N . LYS B 1 56 ? 24.922 12.5 -33.219 1 28.02 56 LYS B N 1
ATOM 2086 C CA . LYS B 1 56 ? 24.688 12.602 -31.781 1 28.02 56 LYS B CA 1
ATOM 2087 C C . LYS B 1 56 ? 23.203 12.672 -31.453 1 28.02 56 LYS B C 1
ATOM 2089 O O . LYS B 1 56 ? 22.562 13.695 -31.703 1 28.02 56 LYS B O 1
ATOM 2094 N N . SER B 1 57 ? 22.406 11.875 -32.094 1 25.81 57 SER B N 1
ATOM 2095 C CA . SER B 1 57 ? 20.969 11.992 -31.938 1 25.81 57 SER B CA 1
ATOM 2096 C C . SER B 1 57 ? 20.578 12.133 -30.469 1 25.81 57 SER B C 1
ATOM 2098 O O . SER B 1 57 ? 21.25 11.578 -29.594 1 25.81 57 SER B O 1
ATOM 2100 N N . ARG B 1 58 ? 20 13.289 -30.125 1 27.03 58 ARG B N 1
ATOM 2101 C CA . ARG B 1 58 ? 19.406 13.617 -28.828 1 27.03 58 ARG B CA 1
ATOM 2102 C C . ARG B 1 58 ? 18.75 12.391 -28.203 1 27.03 58 ARG B C 1
ATOM 2104 O O . ARG B 1 58 ? 18.125 11.586 -28.906 1 27.03 58 ARG B O 1
ATOM 2111 N N . PRO B 1 59 ? 19.297 11.898 -27.125 1 29.25 59 PRO B N 1
ATOM 2112 C CA . PRO B 1 59 ? 18.781 10.727 -26.422 1 29.25 59 PRO B CA 1
ATOM 2113 C C . PRO B 1 59 ? 17.25 10.68 -26.391 1 29.25 59 PRO B C 1
ATOM 2115 O O . PRO B 1 59 ? 16.609 11.695 -26.109 1 29.25 59 PRO B O 1
ATOM 2118 N N 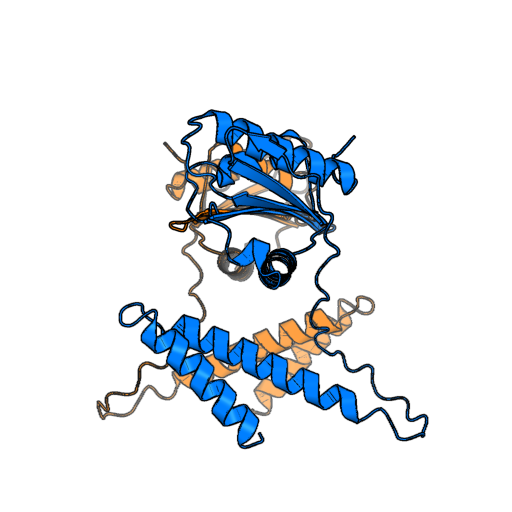. ASP B 1 60 ? 16.547 10.133 -27.391 1 30.8 60 ASP B N 1
ATOM 2119 C CA . ASP B 1 60 ? 15.141 9.719 -27.438 1 30.8 60 ASP B CA 1
ATOM 2120 C C . ASP B 1 60 ? 14.641 9.328 -26.047 1 30.8 60 ASP B C 1
ATOM 2122 O O . ASP B 1 60 ? 15.148 8.383 -25.438 1 30.8 60 ASP B O 1
ATOM 2126 N N . GLU B 1 61 ? 14.484 10.258 -25.172 1 32.03 61 GLU B N 1
ATOM 2127 C CA . GLU B 1 61 ? 13.75 10.008 -23.938 1 32.03 61 GLU B CA 1
ATOM 2128 C C . GLU B 1 61 ? 12.617 9.008 -24.156 1 32.03 61 GLU B C 1
ATOM 2130 O O . GLU B 1 61 ? 11.508 9.391 -24.516 1 32.03 61 GLU B O 1
ATOM 2135 N N . TYR B 1 62 ? 12.633 8.125 -25.203 1 29.48 62 TYR B N 1
ATOM 2136 C CA . TYR B 1 62 ? 11.727 7.016 -25.453 1 29.48 62 TYR B CA 1
ATOM 2137 C C . TYR B 1 62 ? 11.18 6.457 -24.141 1 29.48 62 TYR B C 1
ATOM 2139 O O . TYR B 1 62 ? 11.891 6.422 -23.141 1 29.48 62 TYR B O 1
ATOM 2147 N N . THR B 1 63 ? 10.016 6.762 -23.797 1 33.66 63 THR B N 1
ATOM 2148 C CA . THR B 1 63 ? 9.32 5.957 -22.797 1 33.66 63 THR B CA 1
ATOM 2149 C C . THR B 1 63 ? 9.828 4.52 -22.797 1 33.66 63 THR B C 1
ATOM 2151 O O . THR B 1 63 ? 9.648 3.795 -23.781 1 33.66 63 THR B O 1
ATOM 2154 N N . LYS B 1 64 ? 11.07 4.23 -22.625 1 36.12 64 LYS B N 1
ATOM 2155 C CA . LYS B 1 64 ? 11.609 2.885 -22.469 1 36.12 64 LYS B CA 1
ATOM 2156 C C . LYS B 1 64 ? 10.523 1.901 -22.047 1 36.12 64 LYS B C 1
ATOM 2158 O O . LYS B 1 64 ? 9.867 2.094 -21.031 1 36.12 64 LYS B O 1
ATOM 2163 N N . ALA B 1 65 ? 9.656 1.426 -22.891 1 41.41 65 ALA B N 1
ATOM 2164 C CA . ALA B 1 65 ? 8.852 0.248 -22.562 1 41.41 65 ALA B CA 1
ATOM 2165 C C . ALA B 1 65 ? 9.469 -0.53 -21.406 1 41.41 65 ALA B C 1
ATOM 2167 O O . ALA B 1 65 ? 10.594 -1.018 -21.5 1 41.41 65 ALA B O 1
ATOM 2168 N N . ALA B 1 66 ? 9.398 -0.084 -20.234 1 56.53 66 ALA B N 1
ATOM 2169 C CA . ALA B 1 66 ? 9.969 -0.7 -19.031 1 56.53 66 ALA B CA 1
ATOM 2170 C C . ALA B 1 66 ? 10.094 -2.211 -19.203 1 56.53 66 ALA B C 1
ATOM 2172 O O . ALA B 1 66 ? 9.141 -2.881 -19.594 1 56.53 66 ALA B O 1
ATOM 2173 N N . GLU B 1 67 ? 11.281 -2.785 -19.703 1 82.38 67 GLU B N 1
ATOM 2174 C CA . GLU B 1 67 ? 11.633 -4.199 -19.797 1 82.38 67 GLU B CA 1
ATOM 2175 C C . GLU B 1 67 ? 11.062 -4.996 -18.625 1 82.38 67 GLU B C 1
ATOM 2177 O O . GLU B 1 67 ? 11.031 -4.512 -17.5 1 82.38 67 GLU B O 1
ATOM 2182 N N . CYS B 1 68 ? 10.258 -6 -18.969 1 93.88 68 CYS B N 1
ATOM 2183 C CA . CYS B 1 68 ? 9.727 -6.898 -17.953 1 93.88 68 CYS B CA 1
ATOM 2184 C C . CYS B 1 68 ? 10.836 -7.43 -17.047 1 93.88 68 CYS B C 1
ATOM 2186 O O . CYS B 1 68 ? 11.875 -7.879 -17.531 1 93.88 68 CYS B O 1
ATOM 2188 N N . PRO B 1 69 ? 10.625 -7.309 -15.781 1 97.38 69 PRO B N 1
ATOM 2189 C CA . PRO B 1 69 ? 11.609 -7.867 -14.852 1 97.38 69 PRO B CA 1
ATOM 2190 C C . PRO B 1 69 ? 11.883 -9.352 -15.102 1 97.38 69 PRO B C 1
ATOM 2192 O O . PRO B 1 69 ? 11.039 -10.055 -15.656 1 97.38 69 PRO B O 1
ATOM 2195 N N . ASP B 1 70 ? 13.109 -9.789 -14.703 1 97.38 70 ASP B N 1
ATOM 2196 C CA . ASP B 1 70 ? 13.422 -11.211 -14.789 1 97.38 70 ASP B CA 1
ATOM 2197 C C . ASP B 1 70 ? 12.531 -12.023 -13.852 1 97.38 70 ASP B C 1
ATOM 2199 O O . ASP B 1 70 ? 12.273 -11.617 -12.711 1 97.38 70 ASP B O 1
ATOM 2203 N N . ILE B 1 71 ? 12.156 -13.148 -14.32 1 98.69 71 ILE B N 1
ATOM 2204 C CA . ILE B 1 71 ? 11.25 -13.984 -13.547 1 98.69 71 ILE B CA 1
ATOM 2205 C C . ILE B 1 71 ? 11.953 -15.289 -13.164 1 98.69 71 ILE B C 1
ATOM 2207 O O . ILE B 1 71 ? 12.531 -15.961 -14.016 1 98.69 71 ILE B O 1
ATOM 2211 N N . THR B 1 72 ? 11.906 -15.633 -11.875 1 98.75 72 THR B N 1
ATOM 2212 C CA . THR B 1 72 ? 12.406 -16.906 -11.375 1 98.75 72 THR B CA 1
ATOM 2213 C C . THR B 1 72 ? 11.273 -17.922 -11.266 1 98.75 72 THR B C 1
ATOM 2215 O O . THR B 1 72 ? 10.227 -17.641 -10.688 1 98.75 72 THR B O 1
ATOM 2218 N N . HIS B 1 73 ? 11.531 -19.078 -11.789 1 98.56 73 HIS B N 1
ATOM 2219 C CA . HIS B 1 73 ? 10.523 -20.125 -11.773 1 98.56 73 HIS B CA 1
ATOM 2220 C C . HIS B 1 73 ? 10.875 -21.219 -10.766 1 98.56 73 HIS B C 1
ATOM 2222 O O . HIS B 1 73 ? 11.969 -21.781 -10.836 1 98.56 73 HIS B O 1
ATOM 2228 N N . GLY B 1 74 ? 9.977 -21.453 -9.875 1 98.44 74 GLY B N 1
ATOM 2229 C CA . GLY B 1 74 ? 10.188 -22.531 -8.914 1 98.44 74 GLY B CA 1
ATOM 2230 C C . GLY B 1 74 ? 9.914 -23.906 -9.477 1 98.44 74 GLY B C 1
ATOM 2231 O O . GLY B 1 74 ? 9.5 -24.031 -10.633 1 98.44 74 GLY B O 1
ATOM 2232 N N . GLU B 1 75 ? 10.156 -24.906 -8.602 1 97.75 75 GLU B N 1
ATOM 2233 C CA . GLU B 1 75 ? 9.844 -26.281 -8.977 1 97.75 75 GLU B CA 1
ATOM 2234 C C . GLU B 1 75 ? 8.336 -26.531 -8.945 1 97.75 75 GLU B C 1
ATOM 2236 O O . GLU B 1 75 ? 7.613 -25.891 -8.18 1 97.75 75 GLU B O 1
ATOM 2241 N N . VAL B 1 76 ? 7.973 -27.469 -9.742 1 98.25 76 VAL B N 1
ATOM 2242 C CA . VAL B 1 76 ? 6.559 -27.828 -9.773 1 98.25 76 VAL B CA 1
ATOM 2243 C C . VAL B 1 76 ? 6.25 -28.797 -8.625 1 98.25 76 VAL B C 1
ATOM 2245 O O . VAL B 1 76 ? 6.965 -29.781 -8.422 1 98.25 76 VAL B O 1
ATOM 2248 N N . ILE B 1 77 ? 5.176 -28.484 -7.863 1 98.31 77 ILE B N 1
ATOM 2249 C CA . ILE B 1 77 ? 4.656 -29.359 -6.816 1 98.31 77 ILE B CA 1
ATOM 2250 C C . ILE B 1 77 ? 3.41 -30.078 -7.32 1 98.31 77 ILE B C 1
ATOM 2252 O O . ILE B 1 77 ? 2.502 -29.453 -7.871 1 98.31 77 ILE B O 1
ATOM 2256 N N . THR B 1 78 ? 3.334 -31.406 -7.125 1 98 78 THR B N 1
ATOM 2257 C CA . THR B 1 78 ? 2.184 -32.188 -7.582 1 98 78 THR B CA 1
ATOM 2258 C C . THR B 1 78 ? 1.541 -32.938 -6.422 1 98 78 THR B C 1
ATOM 2260 O O . THR B 1 78 ? 2.24 -33.5 -5.574 1 98 78 THR B O 1
ATOM 2263 N N . ASP B 1 79 ? 0.22 -32.875 -6.371 1 97.5 79 ASP B N 1
ATOM 2264 C CA . ASP B 1 79 ? -0.58 -33.594 -5.379 1 97.5 79 ASP B CA 1
ATOM 2265 C C . ASP B 1 79 ? -1.909 -34.031 -5.973 1 97.5 79 ASP B C 1
ATOM 2267 O O . ASP B 1 79 ? -2.738 -33.219 -6.363 1 97.5 79 ASP B O 1
ATOM 2271 N N . ARG B 1 80 ? -2.211 -35.312 -5.988 1 97 80 ARG B N 1
ATOM 2272 C CA . ARG B 1 80 ? -3.432 -35.906 -6.535 1 97 80 ARG B CA 1
ATOM 2273 C C . ARG B 1 80 ? -3.756 -35.312 -7.902 1 97 80 ARG B C 1
ATOM 2275 O O . ARG B 1 80 ? -4.867 -34.844 -8.133 1 97 80 ARG B O 1
ATOM 2282 N N . LYS B 1 81 ? -2.744 -35.25 -8.805 1 96.31 81 LYS B N 1
ATOM 2283 C CA . LYS B 1 81 ? -2.783 -34.906 -10.219 1 96.31 81 LYS B CA 1
ATOM 2284 C C . LYS B 1 81 ? -2.852 -33.375 -10.406 1 96.31 81 LYS B C 1
ATOM 2286 O O . LYS B 1 81 ? -2.742 -32.906 -11.531 1 96.31 81 LYS B O 1
ATOM 2291 N N . SER B 1 82 ? -3 -32.688 -9.289 1 97.25 82 SER B N 1
ATOM 2292 C CA . SER B 1 82 ? -2.922 -31.25 -9.375 1 97.25 82 SER B CA 1
ATOM 2293 C C . SER B 1 82 ? -1.477 -30.766 -9.305 1 97.25 82 SER B C 1
ATOM 2295 O O . SER B 1 82 ? -0.638 -31.391 -8.664 1 97.25 82 SER B O 1
ATOM 2297 N N . SER B 1 83 ? -1.207 -29.703 -10.023 1 98.19 83 SER B N 1
ATOM 2298 C CA . SER B 1 83 ? 0.145 -29.156 -10.023 1 98.19 83 SER B CA 1
ATOM 2299 C C . SER B 1 83 ? 0.142 -27.672 -9.68 1 98.19 83 SER B C 1
ATOM 2301 O O . SER B 1 83 ? -0.816 -26.953 -9.984 1 98.19 83 SER B O 1
ATOM 2303 N N . PHE B 1 84 ? 1.224 -27.188 -9.008 1 98.56 84 PHE B N 1
ATOM 2304 C CA . PHE B 1 84 ? 1.413 -25.828 -8.547 1 98.56 84 PHE B CA 1
ATOM 2305 C C . PHE B 1 84 ? 2.826 -25.344 -8.852 1 98.56 84 PHE B C 1
ATOM 2307 O O . PHE B 1 84 ? 3.801 -26.047 -8.578 1 98.56 84 PHE B O 1
ATOM 2314 N N . GLN B 1 85 ? 2.928 -24.172 -9.406 1 98.69 85 GLN B N 1
ATOM 2315 C CA . GLN B 1 85 ? 4.246 -23.609 -9.664 1 98.69 85 GLN B CA 1
ATOM 2316 C C . GLN B 1 85 ? 4.277 -22.109 -9.32 1 98.69 85 GLN B C 1
ATOM 2318 O O . GLN B 1 85 ? 3.391 -21.359 -9.719 1 98.69 85 GLN B O 1
ATOM 2323 N N . GLY B 1 86 ? 5.309 -21.766 -8.578 1 98.81 86 GLY B N 1
ATOM 2324 C CA . GLY B 1 86 ? 5.508 -20.359 -8.234 1 98.81 86 GLY B CA 1
ATOM 2325 C C . GLY B 1 86 ? 6.434 -19.641 -9.203 1 98.81 86 GLY B C 1
ATOM 2326 O O . GLY B 1 86 ? 7.359 -20.25 -9.742 1 98.81 86 GLY B O 1
ATOM 2327 N N . HIS B 1 87 ? 6.156 -18.391 -9.406 1 98.88 87 HIS B N 1
ATOM 2328 C CA . HIS B 1 87 ? 6.98 -17.469 -10.18 1 98.88 87 HIS B CA 1
ATOM 2329 C C . HIS B 1 87 ? 7.211 -16.172 -9.414 1 98.88 87 HIS B C 1
ATOM 2331 O O . HIS B 1 87 ? 6.262 -15.547 -8.93 1 98.88 87 HIS B O 1
ATOM 2337 N N . ALA B 1 88 ? 8.453 -15.82 -9.273 1 98.81 88 ALA B N 1
ATOM 2338 C CA . ALA B 1 88 ? 8.758 -14.633 -8.477 1 98.81 88 ALA B CA 1
ATOM 2339 C C . ALA B 1 88 ? 9.633 -13.656 -9.258 1 98.81 88 ALA B C 1
ATOM 2341 O O . ALA B 1 88 ? 10.445 -14.07 -10.086 1 98.81 88 ALA B O 1
ATOM 2342 N N . ALA B 1 89 ? 9.445 -12.391 -8.984 1 98.81 89 ALA B N 1
ATOM 2343 C CA . ALA B 1 89 ? 10.227 -11.352 -9.641 1 98.81 89 ALA B CA 1
ATOM 2344 C C . ALA B 1 89 ? 10.414 -10.141 -8.719 1 98.81 89 ALA B C 1
ATOM 2346 O O . ALA B 1 89 ? 9.516 -9.797 -7.949 1 98.81 89 ALA B O 1
ATOM 2347 N N . ARG B 1 90 ? 11.555 -9.578 -8.844 1 98.5 90 ARG B N 1
ATOM 2348 C CA . ARG B 1 90 ? 11.742 -8.266 -8.234 1 98.5 90 ARG B CA 1
ATOM 2349 C C . ARG B 1 90 ? 11.016 -7.184 -9.031 1 98.5 90 ARG B C 1
ATOM 2351 O O . ARG B 1 90 ? 11.172 -7.094 -10.258 1 98.5 90 ARG B O 1
ATOM 2358 N N . VAL B 1 91 ? 10.219 -6.383 -8.352 1 98.38 91 VAL B N 1
ATOM 2359 C CA . VAL B 1 91 ? 9.422 -5.375 -9.047 1 98.38 91 VAL B CA 1
ATOM 2360 C C . VAL B 1 91 ? 9.578 -4.027 -8.344 1 98.38 91 VAL B C 1
ATOM 2362 O O . VAL B 1 91 ? 9.812 -3.973 -7.133 1 98.38 91 VAL B O 1
ATOM 2365 N N . GLY B 1 92 ? 9.414 -2.947 -9.188 1 97.31 92 GLY B N 1
ATOM 2366 C CA . GLY B 1 92 ? 9.508 -1.607 -8.633 1 97.31 92 GLY B CA 1
ATOM 2367 C C . GLY B 1 92 ? 8.242 -0.797 -8.797 1 97.31 92 GLY B C 1
ATOM 2368 O O . GLY B 1 92 ? 8.133 0.315 -8.281 1 97.31 92 GLY B O 1
ATOM 2369 N N . SER B 1 93 ? 7.285 -1.373 -9.523 1 95.94 93 SER B N 1
ATOM 2370 C CA . SER B 1 93 ? 6.027 -0.684 -9.797 1 95.94 93 SER B CA 1
ATOM 2371 C C . SER B 1 93 ? 4.914 -1.673 -10.133 1 95.94 93 SER B C 1
ATOM 2373 O O . SER B 1 93 ? 5.184 -2.844 -10.414 1 95.94 93 SER B O 1
ATOM 2375 N N . VAL B 1 94 ? 3.73 -1.19 -10.078 1 96.38 94 VAL B N 1
ATOM 2376 C CA . VAL B 1 94 ? 2.596 -2.025 -10.461 1 96.38 94 VAL B CA 1
ATOM 2377 C C . VAL B 1 94 ? 2.688 -2.377 -11.938 1 96.38 94 VAL B C 1
ATOM 2379 O O . VAL B 1 94 ? 2.303 -3.475 -12.352 1 96.38 94 VAL B O 1
ATOM 2382 N N . ASP B 1 95 ? 3.236 -1.454 -12.688 1 96 95 ASP B N 1
ATOM 2383 C CA . ASP B 1 95 ? 3.436 -1.739 -14.109 1 96 95 ASP B CA 1
ATOM 2384 C C . ASP B 1 95 ? 4.371 -2.932 -14.305 1 96 95 ASP B C 1
ATOM 2386 O O . ASP B 1 95 ? 4.172 -3.738 -15.211 1 96 95 ASP B O 1
ATOM 2390 N N . ASP B 1 96 ? 5.402 -3.035 -13.461 1 97.75 96 ASP B N 1
ATOM 2391 C CA . ASP B 1 96 ? 6.27 -4.207 -13.484 1 97.75 96 ASP B CA 1
ATOM 2392 C C . ASP B 1 96 ? 5.473 -5.488 -13.25 1 97.75 96 ASP B C 1
ATOM 2394 O O . ASP B 1 96 ? 5.695 -6.492 -13.93 1 97.75 96 ASP B O 1
ATOM 2398 N N . VAL B 1 97 ? 4.547 -5.445 -12.344 1 98.19 97 VAL B N 1
ATOM 2399 C CA . VAL B 1 97 ? 3.736 -6.605 -12 1 98.19 97 VAL B CA 1
ATOM 2400 C C . VAL B 1 97 ? 2.904 -7.035 -13.203 1 98.19 97 VAL B C 1
ATOM 2402 O O . VAL B 1 97 ? 2.848 -8.219 -13.539 1 98.19 97 VAL B O 1
ATOM 2405 N N . LYS B 1 98 ? 2.34 -6.082 -13.789 1 96.25 98 LYS B N 1
ATOM 2406 C CA . LYS B 1 98 ? 1.538 -6.355 -14.977 1 96.25 98 LYS B CA 1
ATOM 2407 C C . LYS B 1 98 ? 2.389 -6.965 -16.078 1 96.25 98 LYS B C 1
ATOM 2409 O O . LYS B 1 98 ? 1.948 -7.887 -16.781 1 96.25 98 LYS B O 1
ATOM 2414 N N . ALA B 1 99 ? 3.516 -6.398 -16.219 1 97.19 99 ALA B N 1
ATOM 2415 C CA . ALA B 1 99 ? 4.43 -6.922 -17.234 1 97.19 99 ALA B CA 1
ATOM 2416 C C . ALA B 1 99 ? 4.789 -8.375 -16.953 1 97.19 99 ALA B C 1
ATOM 2418 O O . ALA B 1 99 ? 4.848 -9.195 -17.859 1 97.19 99 ALA B O 1
ATOM 2419 N N . VAL B 1 100 ? 5.043 -8.711 -15.727 1 98.06 100 VAL B N 1
ATOM 2420 C CA . VAL B 1 100 ? 5.371 -10.07 -15.312 1 98.06 100 VAL B CA 1
ATOM 2421 C C . VAL B 1 100 ? 4.215 -11.008 -15.648 1 98.06 100 VAL B C 1
ATOM 2423 O O . VAL B 1 100 ? 4.422 -12.062 -16.25 1 98.06 100 VAL B O 1
ATOM 2426 N N . LEU B 1 101 ? 3.068 -10.602 -15.312 1 97.12 101 LEU B N 1
ATOM 2427 C CA . LEU B 1 101 ? 1.889 -11.414 -15.578 1 97.12 101 LEU B CA 1
ATOM 2428 C C . LEU B 1 101 ? 1.709 -11.641 -17.078 1 97.12 101 LEU B C 1
ATOM 2430 O O . LEU B 1 101 ? 1.429 -12.758 -17.516 1 97.12 101 LEU B O 1
ATOM 2434 N N . THR B 1 102 ? 1.889 -10.594 -17.781 1 95.44 102 THR B N 1
ATOM 2435 C CA . THR B 1 102 ? 1.738 -10.656 -19.234 1 95.44 102 THR B CA 1
ATOM 2436 C C . THR B 1 102 ? 2.752 -11.625 -19.828 1 95.44 102 THR B C 1
ATOM 2438 O O . THR B 1 102 ? 2.398 -12.469 -20.656 1 95.44 102 THR B O 1
ATOM 2441 N N . LYS B 1 103 ? 3.938 -11.492 -19.406 1 96.38 103 LYS B N 1
ATOM 2442 C CA . LYS B 1 103 ? 4.988 -12.375 -19.906 1 96.38 103 LYS B CA 1
ATOM 2443 C C . LYS B 1 103 ? 4.695 -13.836 -19.562 1 96.38 103 LYS B C 1
ATOM 2445 O O . LYS B 1 103 ? 4.871 -14.719 -20.406 1 96.38 103 LYS B O 1
ATOM 2450 N N . LEU B 1 104 ? 4.293 -14.078 -18.422 1 97.25 104 LEU B N 1
ATOM 2451 C CA . LEU B 1 104 ? 3.965 -15.438 -18 1 97.25 104 LEU B CA 1
ATOM 2452 C C . LEU B 1 104 ? 2.836 -16.016 -18.844 1 97.25 104 LEU B C 1
ATOM 2454 O O . LEU B 1 104 ? 2.9 -17.172 -19.266 1 97.25 104 LEU B O 1
ATOM 2458 N N . LYS B 1 105 ? 1.927 -15.195 -19.141 1 94.06 105 LYS B N 1
ATOM 2459 C CA . LYS B 1 105 ? 0.738 -15.656 -19.844 1 94.06 105 LYS B CA 1
ATOM 2460 C C . LYS B 1 105 ? 1.029 -15.859 -21.328 1 94.06 105 LYS B C 1
ATOM 2462 O O . LYS B 1 105 ? 0.181 -16.359 -22.078 1 94.06 105 LYS B O 1
ATOM 2467 N N . MET B 1 106 ? 2.186 -15.484 -21.719 1 92.44 106 MET B N 1
ATOM 2468 C CA . MET B 1 106 ? 2.621 -15.766 -23.094 1 92.44 106 MET B CA 1
ATOM 2469 C C . MET B 1 106 ? 2.99 -17.234 -23.25 1 92.44 106 MET B C 1
ATOM 2471 O O . MET B 1 106 ? 3.072 -17.75 -24.359 1 92.44 106 MET B O 1
ATOM 2475 N N . HIS B 1 107 ? 3.248 -17.828 -22.125 1 92.19 107 HIS B N 1
ATOM 2476 C CA . HIS B 1 107 ? 3.506 -19.25 -22.141 1 92.19 107 HIS B CA 1
ATOM 2477 C C . HIS B 1 107 ? 2.205 -20.047 -22.172 1 92.19 107 HIS B C 1
ATOM 2479 O O . HIS B 1 107 ? 1.344 -19.875 -21.312 1 92.19 107 HIS B O 1
ATOM 2485 N N . ARG B 1 108 ? 2.092 -20.906 -23.078 1 89.44 108 ARG B N 1
ATOM 2486 C CA . ARG B 1 108 ? 0.862 -21.641 -23.344 1 89.44 108 ARG B CA 1
ATOM 2487 C C . ARG B 1 108 ? 0.42 -22.438 -22.109 1 89.44 108 ARG B C 1
ATOM 2489 O O . ARG B 1 108 ? -0.767 -22.453 -21.781 1 89.44 108 ARG B O 1
ATOM 2496 N N . LYS B 1 109 ? 1.334 -23.062 -21.453 1 92.06 109 LYS B N 1
ATOM 2497 C CA . LYS B 1 109 ? 0.99 -23.859 -20.297 1 92.06 109 LYS B CA 1
ATOM 2498 C C . LYS B 1 109 ? 0.4 -22.984 -19.188 1 92.06 109 LYS B C 1
ATOM 2500 O O . LYS B 1 109 ? -0.512 -23.422 -18.469 1 92.06 109 LYS B O 1
ATOM 2505 N N . ILE B 1 110 ? 0.857 -21.797 -19.078 1 93.31 110 ILE B N 1
ATOM 2506 C CA . ILE B 1 110 ? 0.441 -20.906 -18 1 93.31 110 ILE B CA 1
ATOM 2507 C C . ILE B 1 110 ? -0.902 -20.266 -18.344 1 93.31 110 ILE B C 1
ATOM 2509 O O . ILE B 1 110 ? -1.79 -20.172 -17.5 1 93.31 110 ILE B O 1
ATOM 2513 N N . VAL B 1 111 ? -1.024 -19.891 -19.531 1 89.25 111 VAL B N 1
ATOM 2514 C CA . VAL B 1 111 ? -2.271 -19.25 -19.922 1 89.25 111 VAL B CA 1
ATOM 2515 C C . VAL B 1 111 ? -3.416 -20.25 -19.875 1 89.25 111 VAL B C 1
ATOM 2517 O O . VAL B 1 111 ? -4.562 -19.875 -19.609 1 89.25 111 VAL B O 1
ATOM 2520 N N . ASN B 1 112 ? -3.178 -21.516 -20.031 1 90.94 112 ASN B N 1
ATOM 2521 C CA . ASN B 1 112 ? -4.203 -22.562 -20.047 1 90.94 112 ASN B CA 1
ATOM 2522 C C . ASN B 1 112 ? -4.461 -23.109 -18.641 1 90.94 112 ASN B C 1
ATOM 2524 O O . ASN B 1 112 ? -5.332 -23.953 -18.453 1 90.94 112 ASN B O 1
ATOM 2528 N N . ALA B 1 113 ? -3.75 -22.562 -17.719 1 92.62 113 ALA B N 1
ATOM 2529 C CA . ALA B 1 113 ? -3.963 -22.984 -16.328 1 92.62 113 ALA B CA 1
ATOM 2530 C C . ALA B 1 113 ? -5.297 -22.469 -15.805 1 92.62 113 ALA B C 1
ATOM 2532 O O . ALA B 1 113 ? -5.801 -21.438 -16.266 1 92.62 113 ALA B O 1
ATOM 2533 N N . LYS B 1 114 ? -5.785 -23.172 -14.859 1 85.5 114 LYS B N 1
ATOM 2534 C CA . LYS B 1 114 ? -7.062 -22.781 -14.273 1 85.5 114 LYS B CA 1
ATOM 2535 C C . LYS B 1 114 ? -6.941 -21.453 -13.516 1 85.5 114 LYS B C 1
ATOM 2537 O O . LYS B 1 114 ? -7.852 -20.625 -13.562 1 85.5 114 LYS B O 1
ATOM 2542 N N . HIS B 1 115 ? -5.887 -21.281 -12.797 1 94.88 115 HIS B N 1
ATOM 2543 C CA . HIS B 1 115 ? -5.703 -20.094 -11.984 1 94.88 115 HIS B CA 1
ATOM 2544 C C . HIS B 1 115 ? -4.258 -19.609 -12.039 1 94.88 115 HIS B C 1
ATOM 2546 O O . HIS B 1 115 ? -3.326 -20.406 -12.016 1 94.88 115 HIS B O 1
ATOM 2552 N N . ASN B 1 116 ? -4.051 -18.344 -12.18 1 97.06 116 ASN B N 1
ATOM 2553 C CA . ASN B 1 116 ? -2.791 -17.625 -12 1 97.06 116 ASN B CA 1
ATOM 2554 C C . ASN B 1 116 ? -2.922 -16.516 -10.961 1 97.06 116 ASN B C 1
ATOM 2556 O O . ASN B 1 116 ? -3.117 -15.352 -11.32 1 97.06 116 ASN B O 1
ATOM 2560 N N . MET B 1 117 ? -2.809 -16.859 -9.727 1 98 117 MET B N 1
ATOM 2561 C CA . MET B 1 117 ? -2.955 -15.898 -8.633 1 98 117 MET B CA 1
ATOM 2562 C C . MET B 1 117 ? -1.695 -15.055 -8.484 1 98 117 MET B C 1
ATOM 2564 O O . MET B 1 117 ? -0.583 -15.547 -8.688 1 98 117 MET B O 1
ATOM 2568 N N . VAL B 1 118 ? -1.859 -13.836 -8.117 1 98.56 118 VAL B N 1
ATOM 2569 C CA . VAL B 1 118 ? -0.706 -12.953 -7.992 1 98.56 118 VAL B CA 1
ATOM 2570 C C . VAL B 1 118 ? -0.818 -12.133 -6.703 1 98.56 118 VAL B C 1
ATOM 2572 O O . VAL B 1 118 ? -1.922 -11.812 -6.262 1 98.56 118 VAL B O 1
ATOM 2575 N N . ALA B 1 119 ? 0.278 -11.859 -6.047 1 98.81 119 ALA B N 1
ATOM 2576 C CA . ALA B 1 119 ? 0.427 -10.891 -4.965 1 98.81 119 ALA B CA 1
ATOM 2577 C C . ALA B 1 119 ? 1.724 -10.102 -5.109 1 98.81 119 ALA B C 1
ATOM 2579 O O . ALA B 1 119 ? 2.689 -10.586 -5.703 1 98.81 119 ALA B O 1
ATOM 2580 N N . TYR B 1 120 ? 1.721 -8.906 -4.562 1 98.81 120 TYR B N 1
ATOM 2581 C CA . TYR B 1 120 ? 2.916 -8.078 -4.652 1 98.81 120 TYR B CA 1
ATOM 2582 C C . TYR B 1 120 ? 2.957 -7.055 -3.525 1 98.81 120 TYR B C 1
ATOM 2584 O O . TYR B 1 120 ? 1.923 -6.734 -2.932 1 98.81 120 TYR B O 1
ATOM 2592 N N . ARG B 1 121 ? 4.102 -6.586 -3.23 1 98.56 121 ARG B N 1
ATOM 2593 C CA . ARG B 1 121 ? 4.398 -5.516 -2.281 1 98.56 121 ARG B CA 1
ATOM 2594 C C . ARG B 1 121 ? 5.547 -4.645 -2.781 1 98.56 121 ARG B C 1
ATOM 2596 O O . ARG B 1 121 ? 6.652 -5.141 -3.014 1 98.56 121 ARG B O 1
ATOM 2603 N N . ILE B 1 122 ? 5.25 -3.402 -2.938 1 98.38 122 ILE B N 1
ATOM 2604 C CA . ILE B 1 122 ? 6.227 -2.48 -3.506 1 98.38 122 ILE B CA 1
ATOM 2605 C C . ILE B 1 122 ? 6.391 -1.272 -2.584 1 98.38 122 ILE B C 1
ATOM 2607 O O . ILE B 1 122 ? 5.406 -0.668 -2.158 1 98.38 122 ILE B O 1
ATOM 2611 N N . GLU B 1 123 ? 7.613 -0.973 -2.318 1 97.62 123 GLU B N 1
ATOM 2612 C CA . GLU B 1 123 ? 7.918 0.179 -1.475 1 97.62 123 GLU B CA 1
ATOM 2613 C C . GLU B 1 123 ? 8.656 1.26 -2.262 1 97.62 123 GLU B C 1
ATOM 2615 O O . GLU B 1 123 ? 9.594 0.964 -3 1 97.62 123 GLU B O 1
ATOM 2620 N N . HIS B 1 124 ? 8.172 2.428 -2.174 1 95.5 124 HIS B N 1
ATOM 2621 C CA . HIS B 1 124 ? 8.867 3.611 -2.664 1 95.5 124 HIS B CA 1
ATOM 2622 C C . HIS B 1 124 ? 9.297 4.52 -1.513 1 95.5 124 HIS B C 1
ATOM 2624 O O . HIS B 1 124 ? 8.453 5.012 -0.764 1 95.5 124 HIS B O 1
ATOM 2630 N N . ARG B 1 125 ? 10.594 4.746 -1.413 1 94.56 125 ARG B N 1
ATOM 2631 C CA . ARG B 1 125 ? 11.133 5.59 -0.348 1 94.56 125 ARG B CA 1
ATOM 2632 C C . ARG B 1 125 ? 11.758 6.859 -0.916 1 94.56 125 ARG B C 1
ATOM 2634 O O . ARG B 1 125 ? 12.469 6.812 -1.919 1 94.56 125 ARG B O 1
ATOM 2641 N N . THR B 1 126 ? 11.383 7.914 -0.322 1 89.38 126 THR B N 1
ATOM 2642 C CA . THR B 1 126 ? 12.047 9.188 -0.586 1 89.38 126 THR B CA 1
ATOM 2643 C C . THR B 1 126 ? 12.656 9.75 0.692 1 89.38 126 THR B C 1
ATOM 2645 O O . THR B 1 126 ? 12.531 9.156 1.765 1 89.38 126 THR B O 1
ATOM 2648 N N . ALA B 1 127 ? 13.352 10.844 0.563 1 90.12 127 ALA B N 1
ATOM 2649 C CA . ALA B 1 127 ? 13.93 11.516 1.725 1 90.12 127 ALA B CA 1
ATOM 2650 C C . ALA B 1 127 ? 12.844 11.969 2.693 1 90.12 127 ALA B C 1
ATOM 2652 O O . ALA B 1 127 ? 13.078 12.062 3.9 1 90.12 127 ALA B O 1
ATOM 2653 N N . LYS B 1 128 ? 11.625 12.102 2.215 1 89.5 128 LYS B N 1
ATOM 2654 C CA . LYS B 1 128 ? 10.594 12.742 3.029 1 89.5 128 LYS B CA 1
ATOM 2655 C C . LYS B 1 128 ? 9.523 11.742 3.453 1 89.5 128 LYS B C 1
ATOM 2657 O O . LYS B 1 128 ? 8.664 12.062 4.277 1 89.5 128 LYS B O 1
ATOM 2662 N N . GLY B 1 129 ? 9.641 10.531 2.779 1 94.06 129 GLY B N 1
ATOM 2663 C CA . GLY B 1 129 ? 8.547 9.641 3.152 1 94.06 129 GLY B CA 1
ATOM 2664 C C . GLY B 1 129 ? 8.617 8.289 2.469 1 94.06 129 GLY B C 1
ATOM 2665 O O . GLY B 1 129 ? 9.602 7.984 1.785 1 94.06 129 GLY B O 1
ATOM 2666 N N . VAL B 1 130 ? 7.645 7.465 2.861 1 95.38 130 VAL B N 1
ATOM 2667 C CA . VAL B 1 130 ? 7.555 6.105 2.346 1 95.38 130 VAL B CA 1
ATOM 2668 C C . VAL B 1 130 ? 6.148 5.848 1.81 1 95.38 130 VAL B C 1
ATOM 2670 O O . VAL B 1 130 ? 5.16 6.297 2.396 1 95.38 130 VAL B O 1
ATOM 2673 N N . GLU B 1 131 ? 6.133 5.207 0.695 1 96.69 131 GLU B N 1
ATOM 2674 C CA . GLU B 1 131 ? 4.879 4.699 0.15 1 96.69 131 GLU B CA 1
ATOM 2675 C C . GLU B 1 131 ? 4.965 3.201 -0.135 1 96.69 131 GLU B C 1
ATOM 2677 O O . GLU B 1 131 ? 5.965 2.725 -0.675 1 96.69 131 GLU B O 1
ATOM 2682 N N . ILE B 1 132 ? 3.969 2.506 0.283 1 97.44 132 ILE B N 1
ATOM 2683 C CA . ILE B 1 132 ? 3.891 1.078 -0.003 1 97.44 132 ILE B CA 1
ATOM 2684 C C . ILE B 1 132 ? 2.621 0.78 -0.799 1 97.44 132 ILE B C 1
ATOM 2686 O O . ILE B 1 132 ? 1.53 1.217 -0.426 1 97.44 132 ILE B O 1
ATOM 2690 N N . VAL B 1 133 ? 2.809 0.119 -1.892 1 97.94 133 VAL B N 1
ATOM 2691 C CA . VAL B 1 133 ? 1.708 -0.405 -2.695 1 97.94 133 VAL B CA 1
ATOM 2692 C C . VAL B 1 133 ? 1.702 -1.931 -2.629 1 97.94 133 VAL B C 1
ATOM 2694 O O . VAL B 1 133 ? 2.713 -2.574 -2.92 1 97.94 133 VAL B O 1
ATOM 2697 N N . GLN B 1 134 ? 0.556 -2.471 -2.189 1 98.38 134 GLN B N 1
ATOM 2698 C CA . GLN B 1 134 ? 0.483 -3.924 -2.092 1 98.38 134 GLN B CA 1
ATOM 2699 C C . GLN B 1 134 ? -0.907 -4.43 -2.465 1 98.38 134 GLN B C 1
ATOM 2701 O O . GLN B 1 134 ? -1.907 -3.752 -2.221 1 98.38 134 GLN B O 1
ATOM 2706 N N . GLY B 1 135 ? -0.864 -5.617 -3.086 1 98.25 135 GLY B N 1
ATOM 2707 C CA . GLY B 1 135 ? -2.148 -6.148 -3.514 1 98.25 135 GLY B CA 1
ATOM 2708 C C . GLY B 1 135 ? -2.066 -7.574 -4.023 1 98.25 135 GLY B C 1
ATOM 2709 O O . GLY B 1 135 ? -1.001 -8.195 -3.984 1 98.25 135 GLY B O 1
ATOM 2710 N N . TYR B 1 136 ? -3.25 -8.117 -4.324 1 98.38 136 TYR B N 1
ATOM 2711 C CA . TYR B 1 136 ? -3.344 -9.461 -4.883 1 98.38 136 TYR B CA 1
ATOM 2712 C C . TYR B 1 136 ? -4.531 -9.578 -5.828 1 98.38 136 TYR B C 1
ATOM 2714 O O . TYR B 1 136 ? -5.414 -8.711 -5.836 1 98.38 136 TYR B O 1
ATOM 2722 N N . ASP B 1 137 ? -4.445 -10.57 -6.66 1 96.38 137 ASP B N 1
ATOM 2723 C CA . ASP B 1 137 ? -5.52 -11.039 -7.527 1 96.38 137 ASP B CA 1
ATOM 2724 C C . ASP B 1 137 ? -5.656 -12.562 -7.461 1 96.38 137 ASP B C 1
ATOM 2726 O O . ASP B 1 137 ? -4.699 -13.289 -7.734 1 96.38 137 ASP B O 1
ATOM 2730 N N . GLU B 1 138 ? -6.777 -12.984 -7.086 1 95.25 138 GLU B N 1
ATOM 2731 C CA . GLU B 1 138 ? -6.957 -14.406 -6.832 1 95.25 138 GLU B CA 1
ATOM 2732 C C . GLU B 1 138 ? -7.207 -15.172 -8.133 1 95.25 138 GLU B C 1
ATOM 2734 O O . GLU B 1 138 ? -7 -16.391 -8.195 1 95.25 138 GLU B O 1
ATOM 2739 N N . ASP B 1 139 ? -7.562 -14.562 -9.148 1 94.31 139 ASP B N 1
ATOM 2740 C CA . ASP B 1 139 ? -7.824 -15.188 -10.445 1 94.31 139 ASP B CA 1
ATOM 2741 C C . ASP B 1 139 ? -8.781 -16.359 -10.312 1 94.31 139 ASP B C 1
ATOM 2743 O O . ASP B 1 139 ? -8.531 -17.438 -10.867 1 94.31 139 ASP B O 1
ATOM 2747 N N . GLY B 1 140 ? -9.727 -16.25 -9.477 1 91.88 140 GLY B N 1
ATOM 2748 C CA . GLY B 1 140 ? -10.773 -17.266 -9.367 1 91.88 140 GLY B CA 1
ATOM 2749 C C . GLY B 1 140 ? -10.516 -18.266 -8.258 1 91.88 140 GLY B C 1
ATOM 2750 O O . GLY B 1 140 ? -11.406 -19.031 -7.902 1 91.88 140 GLY B O 1
ATOM 2751 N N . GLU B 1 141 ? -9.32 -18.312 -7.77 1 92.56 141 GLU B N 1
ATOM 2752 C CA . GLU B 1 141 ? -9.039 -19.172 -6.613 1 92.56 141 GLU B CA 1
ATOM 2753 C C . GLU B 1 141 ? -9.281 -18.422 -5.305 1 92.56 141 GLU B C 1
ATOM 2755 O O . GLU B 1 141 ? -8.352 -17.875 -4.719 1 92.56 141 GLU B O 1
ATOM 2760 N N . ALA B 1 142 ? -10.43 -18.609 -4.855 1 91.5 142 ALA B N 1
ATOM 2761 C CA . ALA B 1 142 ? -10.891 -17.797 -3.729 1 91.5 142 ALA B CA 1
ATOM 2762 C C . ALA B 1 142 ? -9.977 -17.969 -2.518 1 91.5 142 ALA B C 1
ATOM 2764 O O . ALA B 1 142 ? -9.617 -19.094 -2.162 1 91.5 142 ALA B O 1
ATOM 2765 N N . HIS B 1 143 ? -9.523 -16.906 -1.948 1 93.31 143 HIS B N 1
ATOM 2766 C CA . HIS B 1 143 ? -8.766 -16.828 -0.705 1 93.31 143 HIS B CA 1
ATOM 2767 C C . HIS B 1 143 ? -7.273 -17.016 -0.953 1 93.31 143 HIS B C 1
ATOM 2769 O O . HIS B 1 143 ? -6.453 -16.734 -0.08 1 93.31 143 HIS B O 1
ATOM 2775 N N . ALA B 1 144 ? -6.926 -17.5 -2.162 1 96.19 144 ALA B N 1
ATOM 2776 C CA . ALA B 1 144 ? -5.527 -17.812 -2.428 1 96.19 144 ALA B CA 1
ATOM 2777 C C . ALA B 1 144 ? -4.688 -16.547 -2.561 1 96.19 144 ALA B C 1
ATOM 2779 O O . ALA B 1 144 ? -3.561 -16.484 -2.068 1 96.19 144 ALA B O 1
ATOM 2780 N N . GLY B 1 145 ? -5.191 -15.586 -3.211 1 97 145 GLY B N 1
ATOM 2781 C CA . GLY B 1 145 ? -4.477 -14.336 -3.365 1 97 145 GLY B CA 1
ATOM 2782 C C . GLY B 1 145 ? -4.145 -13.664 -2.045 1 97 145 GLY B C 1
ATOM 2783 O O . GLY B 1 145 ? -3.018 -13.219 -1.834 1 97 145 GLY B O 1
ATOM 2784 N N . GLY B 1 146 ? -5.137 -13.578 -1.213 1 96.94 146 GLY B N 1
ATOM 2785 C CA . GLY B 1 146 ? -4.918 -13.016 0.108 1 96.94 146 GLY B CA 1
ATOM 2786 C C . GLY B 1 146 ? -3.838 -13.727 0.896 1 96.94 146 GLY B C 1
ATOM 2787 O O . GLY B 1 146 ? -3.045 -13.086 1.592 1 96.94 146 GLY B O 1
ATOM 2788 N N . ARG B 1 147 ? -3.818 -14.984 0.739 1 97.62 147 ARG B N 1
ATOM 2789 C CA . ARG B 1 147 ? -2.805 -15.781 1.423 1 97.62 147 ARG B CA 1
ATOM 2790 C C . ARG B 1 147 ? -1.414 -15.484 0.87 1 97.62 147 ARG B C 1
ATOM 2792 O O . ARG B 1 147 ? -0.438 -15.445 1.622 1 97.62 147 ARG B O 1
ATOM 2799 N N . LEU B 1 148 ? -1.372 -15.344 -0.407 1 98.5 148 LEU B N 1
ATOM 2800 C CA . LEU B 1 148 ? -0.093 -14.992 -1.015 1 98.5 148 LEU B CA 1
ATOM 2801 C C . LEU B 1 148 ? 0.404 -13.648 -0.498 1 98.5 148 LEU B C 1
ATOM 2803 O O . LEU B 1 148 ? 1.589 -13.492 -0.188 1 98.5 148 LEU B O 1
ATOM 2807 N N . LEU B 1 149 ? -0.478 -12.688 -0.414 1 98.38 149 LEU B N 1
ATOM 2808 C CA . LEU B 1 149 ? -0.09 -11.383 0.104 1 98.38 149 LEU B CA 1
ATOM 2809 C C . LEU B 1 149 ? 0.359 -11.484 1.558 1 98.38 149 LEU B C 1
ATOM 2811 O O . LEU B 1 149 ? 1.345 -10.859 1.954 1 98.38 149 LEU B O 1
ATOM 2815 N N . HIS B 1 150 ? -0.367 -12.242 2.275 1 98.06 150 HIS B N 1
ATOM 2816 C CA . HIS B 1 150 ? -0.005 -12.453 3.674 1 98.06 150 HIS B CA 1
ATOM 2817 C C . HIS B 1 150 ? 1.397 -13.039 3.797 1 98.06 150 HIS B C 1
ATOM 2819 O O . HIS B 1 150 ? 2.166 -12.641 4.676 1 98.06 150 HIS B O 1
ATOM 2825 N N . LEU B 1 151 ? 1.671 -13.945 2.943 1 97.88 151 LEU B N 1
ATOM 2826 C CA . LEU B 1 151 ? 3.002 -14.539 2.9 1 97.88 151 LEU B CA 1
ATOM 2827 C C . LEU B 1 151 ? 4.07 -13.469 2.691 1 97.88 151 LEU B C 1
ATOM 2829 O O . LEU B 1 151 ? 5.086 -13.453 3.391 1 97.88 151 LEU B O 1
ATOM 2833 N N . LEU B 1 152 ? 3.852 -12.586 1.751 1 98.31 152 LEU B N 1
ATOM 2834 C CA . LEU B 1 152 ? 4.805 -11.508 1.486 1 98.31 152 LEU B CA 1
ATOM 2835 C C . LEU B 1 152 ? 4.953 -10.602 2.701 1 98.31 152 LEU B C 1
ATOM 2837 O O . LEU B 1 152 ? 6.062 -10.18 3.037 1 98.31 152 LEU B O 1
ATOM 2841 N N . GLN B 1 153 ? 3.85 -10.336 3.342 1 96.81 153 GLN B N 1
ATOM 2842 C CA . GLN B 1 153 ? 3.842 -9.445 4.496 1 96.81 153 GLN B CA 1
ATOM 2843 C C . GLN B 1 153 ? 4.605 -10.047 5.668 1 96.81 153 GLN B C 1
ATOM 2845 O O . GLN B 1 153 ? 5.441 -9.383 6.281 1 96.81 153 GLN B O 1
ATOM 2850 N N . THR B 1 154 ? 4.332 -11.258 5.984 1 96.62 154 THR B N 1
ATOM 2851 C CA . THR B 1 154 ? 4.906 -11.906 7.16 1 96.62 154 THR B CA 1
ATOM 2852 C C . THR B 1 154 ? 6.406 -12.117 6.98 1 96.62 154 THR B C 1
ATOM 2854 O O . THR B 1 154 ? 7.164 -12.078 7.949 1 96.62 154 THR B O 1
ATOM 2857 N N . ASN B 1 155 ? 6.82 -12.258 5.75 1 96.5 155 ASN B N 1
ATOM 2858 C CA . ASN B 1 155 ? 8.242 -12.453 5.48 1 96.5 155 ASN B CA 1
ATOM 2859 C C . ASN B 1 155 ? 8.93 -11.141 5.121 1 96.5 155 ASN B C 1
ATOM 2861 O O . ASN B 1 155 ? 10.094 -11.133 4.727 1 96.5 155 ASN B O 1
ATOM 2865 N N . ASN B 1 156 ? 8.242 -10.055 5.195 1 95.62 156 ASN B N 1
ATOM 2866 C CA . ASN B 1 156 ? 8.734 -8.711 4.902 1 95.62 156 ASN B CA 1
ATOM 2867 C C . ASN B 1 156 ? 9.383 -8.641 3.521 1 95.62 156 ASN B C 1
ATOM 2869 O O . ASN B 1 156 ? 10.469 -8.086 3.371 1 95.62 156 ASN B O 1
ATOM 2873 N N . CYS B 1 157 ? 8.711 -9.32 2.557 1 97.69 157 CYS B N 1
ATOM 2874 C CA . CYS B 1 157 ? 9.18 -9.273 1.174 1 97.69 157 CYS B CA 1
ATOM 2875 C C . CYS B 1 157 ? 8.711 -8 0.484 1 97.69 157 CYS B C 1
ATOM 2877 O O . CYS B 1 157 ? 7.539 -7.883 0.115 1 97.69 157 CYS B O 1
ATOM 2879 N N . LEU B 1 158 ? 9.656 -7.109 0.341 1 97.25 158 LEU B N 1
ATOM 2880 C CA . LEU B 1 158 ? 9.375 -5.871 -0.375 1 97.25 158 LEU B CA 1
ATOM 2881 C C . LEU B 1 158 ? 9.922 -5.93 -1.8 1 97.25 158 LEU B C 1
ATOM 2883 O O . LEU B 1 158 ? 10.859 -6.676 -2.08 1 97.25 158 LEU B O 1
ATOM 2887 N N . ASN B 1 159 ? 9.266 -5.109 -2.617 1 98.12 159 ASN B N 1
ATOM 2888 C CA . ASN B 1 159 ? 9.656 -5.035 -4.02 1 98.12 159 ASN B CA 1
ATOM 2889 C C . ASN B 1 159 ? 9.695 -6.418 -4.664 1 98.12 159 ASN B C 1
ATOM 2891 O O . ASN B 1 159 ? 10.68 -6.777 -5.309 1 98.12 159 ASN B O 1
ATOM 2895 N N . THR B 1 160 ? 8.57 -7.113 -4.398 1 98.69 160 THR B N 1
ATOM 2896 C CA . THR B 1 160 ? 8.453 -8.508 -4.82 1 98.69 160 THR B CA 1
ATOM 2897 C C . THR B 1 160 ? 7.059 -8.789 -5.375 1 98.69 160 THR B C 1
ATOM 2899 O O . THR B 1 160 ? 6.059 -8.344 -4.812 1 98.69 160 THR B O 1
ATOM 2902 N N . ALA B 1 161 ? 7.027 -9.469 -6.457 1 98.81 161 ALA B N 1
ATOM 2903 C CA . ALA B 1 161 ? 5.801 -10.07 -6.973 1 98.81 161 ALA B CA 1
ATOM 2904 C C . ALA B 1 161 ? 5.926 -11.594 -7.043 1 98.81 161 ALA B C 1
ATOM 2906 O O . ALA B 1 161 ? 6.984 -12.117 -7.391 1 98.81 161 ALA B O 1
ATOM 2907 N N . VAL B 1 162 ? 4.824 -12.219 -6.723 1 98.88 162 VAL B N 1
ATOM 2908 C CA . VAL B 1 162 ? 4.789 -13.672 -6.844 1 98.88 162 VAL B CA 1
ATOM 2909 C C . VAL B 1 162 ? 3.5 -14.102 -7.539 1 98.88 162 VAL B C 1
ATOM 2911 O O . VAL B 1 162 ? 2.432 -13.539 -7.273 1 98.88 162 VAL B O 1
ATOM 2914 N N . VAL B 1 163 ? 3.664 -15 -8.461 1 98.75 163 VAL B N 1
ATOM 2915 C CA . VAL B 1 163 ? 2.551 -15.625 -9.172 1 98.75 163 VAL B CA 1
ATOM 2916 C C . VAL B 1 163 ? 2.578 -17.141 -8.945 1 98.75 163 VAL B C 1
ATOM 2918 O O . VAL B 1 163 ? 3.639 -17.766 -9.031 1 98.75 163 VAL B O 1
ATOM 2921 N N . VAL B 1 164 ? 1.429 -17.672 -8.633 1 98.81 164 VAL B N 1
ATOM 2922 C CA . VAL B 1 164 ? 1.331 -19.125 -8.555 1 98.81 164 VAL B CA 1
ATOM 2923 C C . VAL B 1 164 ? 0.331 -19.625 -9.586 1 98.81 164 VAL B C 1
ATOM 2925 O O . VAL B 1 164 ? -0.809 -19.156 -9.641 1 98.81 164 VAL B O 1
ATOM 2928 N N . THR B 1 165 ? 0.816 -20.531 -10.375 1 98.38 165 THR B N 1
ATOM 2929 C CA . THR B 1 165 ? -0.016 -21.188 -11.375 1 98.38 165 THR B CA 1
ATOM 2930 C C . THR B 1 165 ? -0.467 -22.547 -10.891 1 98.38 165 THR B C 1
ATOM 2932 O O . THR B 1 165 ? 0.35 -23.359 -10.43 1 98.38 165 THR B O 1
ATOM 2935 N N . ARG B 1 166 ? -1.784 -22.734 -10.984 1 97.94 166 ARG B N 1
ATOM 2936 C CA . ARG B 1 166 ? -2.355 -24.016 -10.57 1 97.94 166 ARG B CA 1
ATOM 2937 C C . ARG B 1 166 ? -3.053 -24.703 -11.742 1 97.94 166 ARG B C 1
ATOM 2939 O O . ARG B 1 166 ? -3.889 -24.109 -12.414 1 97.94 166 ARG B O 1
ATOM 2946 N N . TRP B 1 167 ? -2.672 -26 -11.93 1 96.81 167 TRP B N 1
ATOM 2947 C CA . TRP B 1 167 ? -3.354 -26.875 -12.883 1 96.81 167 TRP B CA 1
ATOM 2948 C C . TRP B 1 167 ? -4.188 -27.922 -12.164 1 96.81 167 TRP B C 1
ATOM 2950 O O . TRP B 1 167 ? -3.664 -28.688 -11.352 1 96.81 167 TRP B O 1
ATOM 2960 N N . PHE B 1 168 ? -5.465 -27.922 -12.469 1 94.56 168 PHE B N 1
ATOM 2961 C CA . PHE B 1 168 ? -6.363 -28.891 -11.852 1 94.56 168 PHE B CA 1
ATOM 2962 C C . PHE B 1 168 ? -6.168 -30.281 -12.477 1 94.56 168 PHE B C 1
ATOM 2964 O O . PHE B 1 168 ? -6.203 -30.422 -13.695 1 94.56 168 PHE B O 1
ATOM 2971 N N . GLY B 1 169 ? -6.062 -31.281 -11.625 1 93.81 169 GLY B N 1
ATOM 2972 C CA . GLY B 1 169 ? -5.785 -32.625 -12.086 1 93.81 169 GLY B CA 1
ATOM 2973 C C . GLY B 1 169 ? -7.02 -33.531 -12.141 1 93.81 169 GLY B C 1
ATOM 2974 O O . GLY B 1 169 ? -6.93 -34.719 -12.445 1 93.81 169 GLY B O 1
ATOM 2975 N N . GLY B 1 170 ? -8.148 -32.938 -11.781 1 93.69 170 GLY B N 1
ATOM 2976 C CA . GLY B 1 170 ? -9.367 -33.719 -11.828 1 93.69 170 GLY B CA 1
ATOM 2977 C C . GLY B 1 170 ? -9.789 -34.25 -10.469 1 93.69 170 GLY B C 1
ATOM 2978 O O . GLY B 1 170 ? -10.914 -34.719 -10.305 1 93.69 170 GLY B O 1
ATOM 2979 N N . ILE B 1 171 ? -8.984 -34.188 -9.555 1 95.38 171 ILE B N 1
ATOM 2980 C CA . ILE B 1 171 ? -9.258 -34.656 -8.203 1 95.38 171 ILE B CA 1
ATOM 2981 C C . ILE B 1 171 ? -9.242 -33.469 -7.238 1 95.38 171 ILE B C 1
ATOM 2983 O O . ILE B 1 171 ? -8.273 -32.719 -7.184 1 95.38 171 ILE B O 1
ATOM 2987 N N . GLN B 1 172 ? -10.32 -33.281 -6.473 1 93.88 172 GLN B N 1
ATOM 2988 C CA . GLN B 1 172 ? -10.391 -32.219 -5.492 1 93.88 172 GLN B CA 1
ATOM 2989 C C . GLN B 1 172 ? -9.477 -32.5 -4.301 1 93.88 172 GLN B C 1
ATOM 2991 O O . GLN B 1 172 ? -9.555 -33.562 -3.693 1 93.88 172 GLN B O 1
ATOM 2996 N N . ILE B 1 173 ? -8.656 -31.531 -3.973 1 94.56 173 ILE B N 1
ATOM 2997 C CA . ILE B 1 173 ? -7.727 -31.781 -2.879 1 94.56 173 ILE B CA 1
ATOM 2998 C C . ILE B 1 173 ? -8.109 -30.922 -1.672 1 94.56 173 ILE B C 1
ATOM 3000 O O . ILE B 1 173 ? -7.457 -31 -0.625 1 94.56 173 ILE B O 1
ATOM 3004 N N . GLY B 1 174 ? -9.133 -30.156 -1.722 1 93.06 174 GLY B N 1
ATOM 3005 C CA . GLY B 1 174 ? -9.664 -29.391 -0.607 1 93.06 174 GLY B CA 1
ATOM 3006 C C . GLY B 1 174 ? -8.711 -28.312 -0.129 1 93.06 174 GLY B C 1
ATOM 3007 O O . GLY B 1 174 ? -8.148 -27.562 -0.938 1 93.06 174 GLY B O 1
ATOM 3008 N N . GLY B 1 175 ? -8.609 -28.203 1.179 1 94.56 175 GLY B N 1
ATOM 3009 C CA . GLY B 1 175 ? -7.812 -27.156 1.803 1 94.56 175 GLY B CA 1
ATOM 3010 C C . GLY B 1 175 ? -6.32 -27.328 1.593 1 94.56 175 GLY B C 1
ATOM 3011 O O . GLY B 1 175 ? -5.543 -26.391 1.782 1 94.56 175 GLY B O 1
ATOM 3012 N N . ASP B 1 176 ? -5.887 -28.531 1.108 1 96.44 176 ASP B N 1
ATOM 3013 C CA . ASP B 1 176 ? -4.473 -28.797 0.86 1 96.44 176 ASP B CA 1
ATOM 3014 C C . ASP B 1 176 ? -3.92 -27.875 -0.222 1 96.44 176 ASP B C 1
ATOM 3016 O O . ASP B 1 176 ? -2.732 -27.547 -0.214 1 96.44 176 ASP B O 1
ATOM 3020 N N . ARG B 1 177 ? -4.785 -27.422 -1.08 1 96 177 ARG B N 1
ATOM 3021 C CA . ARG B 1 177 ? -4.332 -26.578 -2.186 1 96 177 ARG B CA 1
ATOM 3022 C C . ARG B 1 177 ? -3.688 -25.297 -1.67 1 96 177 ARG B C 1
ATOM 3024 O O . ARG B 1 177 ? -2.725 -24.812 -2.258 1 96 177 ARG B O 1
ATOM 3031 N N . PHE B 1 178 ? -4.164 -24.828 -0.534 1 97.19 178 PHE B N 1
ATOM 3032 C CA . PHE B 1 178 ? -3.609 -23.594 -0.005 1 97.19 178 PHE B CA 1
ATOM 3033 C C . PHE B 1 178 ? -2.199 -23.812 0.526 1 97.19 178 PHE B C 1
ATOM 3035 O O . PHE B 1 178 ? -1.344 -22.922 0.418 1 97.19 178 PHE B O 1
ATOM 3042 N N . ARG B 1 179 ? -2.027 -24.938 1.055 1 97.56 179 ARG B N 1
ATOM 3043 C CA . ARG B 1 179 ? -0.683 -25.281 1.504 1 97.56 179 ARG B CA 1
ATOM 3044 C C . ARG B 1 179 ? 0.283 -25.375 0.327 1 97.56 179 ARG B C 1
ATOM 3046 O O . ARG B 1 179 ? 1.401 -24.859 0.395 1 97.56 179 ARG B O 1
ATOM 3053 N N . HIS B 1 180 ? -0.137 -25.984 -0.72 1 98.44 180 HIS B N 1
ATOM 3054 C CA . HIS B 1 180 ? 0.694 -26.141 -1.908 1 98.44 180 HIS B CA 1
ATOM 3055 C C . HIS B 1 180 ? 0.955 -24.812 -2.586 1 98.44 180 HIS B C 1
ATOM 3057 O O . HIS B 1 180 ? 2.07 -24.531 -3.037 1 98.44 180 HIS B O 1
ATOM 3063 N N . ILE B 1 181 ? -0.036 -23.984 -2.576 1 98.38 181 ILE B N 1
ATOM 3064 C CA . ILE B 1 181 ? 0.091 -22.656 -3.162 1 98.38 181 ILE B CA 1
ATOM 3065 C C . ILE B 1 181 ? 1.121 -21.844 -2.381 1 98.38 181 ILE B C 1
ATOM 3067 O O . ILE B 1 181 ? 2.037 -21.266 -2.967 1 98.38 181 ILE B O 1
ATOM 3071 N N . THR B 1 182 ? 0.995 -21.875 -1.086 1 98.19 182 THR B N 1
ATOM 3072 C CA . THR B 1 182 ? 1.909 -21.125 -0.23 1 98.19 182 THR B CA 1
ATOM 3073 C C . THR B 1 182 ? 3.328 -21.672 -0.348 1 98.19 182 THR B C 1
ATOM 3075 O O . THR B 1 182 ? 4.289 -20.906 -0.453 1 98.19 182 THR B O 1
ATOM 3078 N N . ASN B 1 183 ? 3.445 -22.938 -0.427 1 98.25 183 ASN B N 1
ATOM 3079 C CA . ASN B 1 183 ? 4.758 -23.562 -0.552 1 98.25 183 ASN B CA 1
ATOM 3080 C C . ASN B 1 183 ? 5.406 -23.25 -1.893 1 98.25 183 ASN B C 1
ATOM 3082 O O . ASN B 1 183 ? 6.609 -22.984 -1.956 1 98.25 183 ASN B O 1
ATOM 3086 N N . ALA B 1 184 ? 4.664 -23.344 -2.9 1 98.69 184 ALA B N 1
ATOM 3087 C CA . ALA B 1 184 ? 5.172 -23.016 -4.23 1 98.69 184 ALA B CA 1
ATOM 3088 C C . ALA B 1 184 ? 5.66 -21.578 -4.281 1 98.69 184 ALA B C 1
ATOM 3090 O O . ALA B 1 184 ? 6.723 -21.297 -4.844 1 98.69 184 ALA B O 1
ATOM 3091 N N . ALA B 1 185 ? 4.883 -20.703 -3.691 1 98.75 185 ALA B N 1
ATOM 3092 C CA . ALA B 1 185 ? 5.25 -19.281 -3.65 1 98.75 185 ALA B CA 1
ATOM 3093 C C . ALA B 1 185 ? 6.543 -19.078 -2.869 1 98.75 185 ALA B C 1
ATOM 3095 O O . ALA B 1 185 ? 7.465 -18.422 -3.35 1 98.75 185 ALA B O 1
ATOM 3096 N N . LYS B 1 186 ? 6.602 -19.641 -1.744 1 98 186 LYS B N 1
ATOM 3097 C CA . LYS B 1 186 ? 7.766 -19.484 -0.879 1 98 186 LYS B CA 1
ATOM 3098 C C . LYS B 1 186 ? 9.031 -19.984 -1.564 1 98 186 LYS B C 1
ATOM 3100 O O . LYS B 1 186 ? 10.078 -19.344 -1.505 1 98 186 LYS B O 1
ATOM 3105 N N . GLN B 1 187 ? 8.922 -21.141 -2.189 1 97.88 187 GLN B N 1
ATOM 3106 C CA . GLN B 1 187 ? 10.039 -21.734 -2.916 1 97.88 187 GLN B CA 1
ATOM 3107 C C . GLN B 1 187 ? 10.547 -20.797 -4.004 1 97.88 187 GLN B C 1
ATOM 3109 O O . GLN B 1 187 ? 11.75 -20.578 -4.137 1 97.88 187 GLN B O 1
ATOM 3114 N N . ALA B 1 188 ? 9.656 -20.234 -4.773 1 98.56 188 ALA B N 1
ATOM 3115 C CA . ALA B 1 188 ? 10.023 -19.344 -5.863 1 98.56 188 ALA B CA 1
ATOM 3116 C C . ALA B 1 188 ? 10.68 -18.078 -5.328 1 98.56 188 ALA B C 1
ATOM 3118 O O . ALA B 1 188 ? 11.688 -17.609 -5.875 1 98.56 188 ALA B O 1
ATOM 3119 N N . ILE B 1 189 ? 10.133 -17.531 -4.246 1 98.5 189 ILE B N 1
ATOM 3120 C CA . ILE B 1 189 ? 10.664 -16.328 -3.648 1 98.5 189 ILE B CA 1
ATOM 3121 C C . ILE B 1 189 ? 12.07 -16.578 -3.117 1 98.5 189 ILE B C 1
ATOM 3123 O O . ILE B 1 189 ? 12.984 -15.773 -3.318 1 98.5 189 ILE B O 1
ATOM 3127 N N . GLN B 1 190 ? 12.211 -17.719 -2.504 1 97.69 190 GLN B N 1
ATOM 3128 C CA . GLN B 1 190 ? 13.516 -18.109 -1.977 1 97.69 190 GLN B CA 1
ATOM 3129 C C . GLN B 1 190 ? 14.531 -18.266 -3.098 1 97.69 190 GLN B C 1
ATOM 3131 O O . GLN B 1 190 ? 15.656 -17.766 -2.998 1 97.69 190 GLN B O 1
ATOM 3136 N N . GLN B 1 191 ? 14.164 -18.969 -4.109 1 97.69 191 GLN B N 1
ATOM 3137 C CA . GLN B 1 191 ? 15.047 -19.188 -5.246 1 97.69 191 GLN B CA 1
ATOM 3138 C C . GLN B 1 191 ? 15.43 -17.875 -5.922 1 97.69 191 GLN B C 1
ATOM 3140 O O . GLN B 1 191 ? 16.547 -17.734 -6.434 1 97.69 191 GLN B O 1
ATOM 3145 N N . ALA B 1 192 ? 14.523 -16.922 -5.895 1 97.69 192 ALA B N 1
ATOM 3146 C CA . ALA B 1 192 ? 14.766 -15.617 -6.508 1 97.69 192 ALA B CA 1
ATOM 3147 C C . ALA B 1 192 ? 15.641 -14.742 -5.609 1 97.69 192 ALA B C 1
ATOM 3149 O O . ALA B 1 192 ? 16.047 -13.648 -6.004 1 97.69 192 ALA B O 1
ATOM 3150 N N . GLY B 1 193 ? 15.891 -15.188 -4.391 1 96.75 193 GLY B N 1
ATOM 3151 C CA . GLY B 1 193 ? 16.688 -14.406 -3.451 1 96.75 193 GLY B CA 1
ATOM 3152 C C . GLY B 1 193 ? 15.922 -13.242 -2.85 1 96.75 193 GLY B C 1
ATOM 3153 O O . GLY B 1 193 ? 16.516 -12.211 -2.527 1 96.75 193 GLY B O 1
ATOM 3154 N N . LEU B 1 194 ? 14.633 -13.367 -2.748 1 96.94 194 LEU B N 1
ATOM 3155 C CA . LEU B 1 194 ? 13.805 -12.234 -2.35 1 96.94 194 LEU B CA 1
ATOM 3156 C C . LEU B 1 194 ? 13.281 -12.422 -0.929 1 96.94 194 LEU B C 1
ATOM 3158 O O . LEU B 1 194 ? 12.531 -11.578 -0.426 1 96.94 194 LEU B O 1
ATOM 3162 N N . LEU B 1 195 ? 13.641 -13.547 -0.312 1 91.56 195 LEU B N 1
ATOM 3163 C CA . LEU B 1 195 ? 13.242 -13.734 1.079 1 91.56 195 LEU B CA 1
ATOM 3164 C C . LEU B 1 195 ? 14.102 -12.891 2.012 1 91.56 195 LEU B C 1
ATOM 3166 O O . LEU B 1 195 ? 15.32 -12.797 1.824 1 91.56 195 LEU B O 1
ATOM 3170 N N . ASN B 1 196 ? 13.516 -11.875 2.674 1 75.5 196 ASN B N 1
ATOM 3171 C CA . ASN B 1 196 ? 14.312 -11.109 3.619 1 75.5 196 ASN B CA 1
ATOM 3172 C C . ASN B 1 196 ? 14.898 -12 4.715 1 75.5 196 ASN B C 1
ATOM 3174 O O . ASN B 1 196 ? 14.211 -12.875 5.234 1 75.5 196 ASN B O 1
ATOM 3178 N N . LYS B 1 197 ? 16.344 -12.211 4.773 1 57.12 197 LYS B N 1
ATOM 3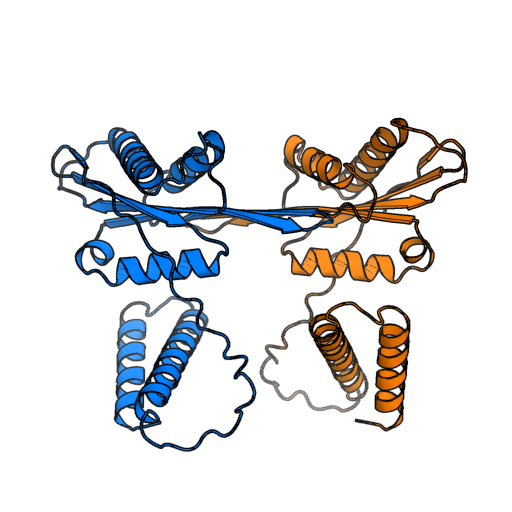179 C CA . LYS B 1 197 ? 17.078 -12.938 5.801 1 57.12 197 LYS B CA 1
ATOM 3180 C C . LYS B 1 197 ? 16.875 -12.305 7.176 1 57.12 197 LYS B C 1
ATOM 3182 O O . LYS B 1 197 ? 16.656 -11.102 7.285 1 57.12 197 LYS B O 1
#

Nearest PDB structures (foldseek):
  2cve-assembly1_A  TM=8.568E-01  e=6.707E-08  Thermus thermophilus HB8
  1vi7-assembly1_A  TM=8.239E-01  e=8.575E-08  Escherichia coli
  6u1o-assembly1_A  TM=5.207E-01  e=8.057E-10  Saccharomyces cerevisiae S288C
  8pr3-assembly1_f  TM=2.460E-01  e=4.951E+00  Homo sapiens
  2cve-assembly1_A  TM=8.565E-01  e=5.021E-08  Thermus thermophilus HB8

Foldseek 3Di:
DDPVLVVVLVVVLVVQCVVCVDPPCPVVNVVVVVVSVVVVVVVVVVPVPDDDDDPPPDPPPPPPPPPAFDKFKFDWDDDPQKIKIKIKGQAADVVSVVSNVVVQCVDPVQVPFQWKKKWAWEWDDDPVDIDIDIDIDGRPPPPLGVLLNVLCVVQVQYRMMMIMTMHDRPDDPPPVVSVSHSVNHVRRCVVNVRRDD/DDPVLVVVLVVVVVVVCVVCVDPPCPVVNVVVVVVSVVVVVVVVVVPVPDDDDDPPPDPPPPPPPPPAFDKFKFDWDDDPQKIKIKIKGQAADVVSVVSNVVVQCVDPVQVPFQWKKKWAWEWDDDPVDIDIDIDIDGRPPPPLGVLLNVLCVVQVQYRMMMIMTMHDRPDDPPPVVSVSHSVNRVRRCVVNVRRDD

Organism: Spodoptera frugiperda (NCBI:txid7108)

Solvent-accessible surface area (backbone atoms only — not comparable to full-atom values): 21312 Å² total; per-residue (Å²): 133,56,71,65,60,53,51,52,49,50,52,55,51,47,54,49,46,71,72,46,80,77,56,88,49,60,66,57,46,51,51,48,49,51,53,50,53,52,52,54,58,58,56,61,62,65,69,73,65,70,87,83,82,81,70,82,64,72,81,72,79,58,79,64,75,75,73,59,50,69,72,30,75,33,66,77,46,75,58,70,66,21,36,29,29,8,32,14,28,64,32,84,46,70,68,38,49,52,38,42,53,52,57,49,47,68,36,68,74,56,54,69,30,73,25,62,21,30,20,34,26,29,66,49,78,56,99,46,31,43,34,38,42,33,32,26,30,15,47,83,39,82,68,50,10,61,49,46,33,48,52,33,59,79,47,59,27,64,29,30,34,39,33,38,38,33,37,80,43,84,49,92,66,69,77,55,52,57,54,48,48,51,48,22,38,50,48,4,30,49,74,58,65,49,57,58,129,132,58,71,66,60,53,50,52,50,47,52,54,50,46,53,49,47,70,72,47,80,77,58,90,48,60,65,59,47,51,51,48,47,51,52,50,52,52,52,54,58,56,56,61,62,62,68,72,64,69,87,84,83,81,70,85,65,74,80,72,80,56,80,64,74,75,74,60,50,70,73,31,75,33,67,77,47,75,58,73,65,19,37,28,31,6,32,15,28,64,33,85,44,70,67,37,49,51,38,42,52,52,57,49,46,70,37,66,75,56,53,70,31,73,24,62,22,29,19,35,26,28,68,48,77,55,98,45,30,43,34,38,42,34,30,27,31,15,47,83,39,82,69,48,9,61,49,47,31,47,51,34,58,77,46,60,28,61,30,29,33,40,34,38,39,33,38,81,43,85,49,88,64,69,76,54,52,57,55,48,49,51,48,20,38,52,49,5,29,48,75,56,67,49,57,58,129

Secondary structure (DSSP, 8-state):
--HHHHHHHHHHHHHHHHH-TTS--HHHHHHHHHHHHHHHHHHHTSSTT------------------PPP-EE-PPEEETTEEEEEEEEE-SSHHHHHHHHHHHHTSHHHHTSSEEEEEEEEEEE-SSEEEEEEEEE-TT-TTHHHHHHHHHHHTT--SEEEEEEEE--SS--TTHHHHHHHHHHHHHHHHTT-S--/--HHHHHHHHHHHHHHHHH-TTS--HHHHHHHHHHHHHHHHHHHTTSTT------------------PPP-EE-PPEEETTEEEEEEEEE-SSHHHHHHHHHHHHTSHHHHTSSEEEEEEEEEEE-SSEEEEEEEEE-TT-TTHHHHHHHHHHHTT--SEEEEEEEE--SS--TTHHHHHHHHHHHHHHHHTT-S--